Protein 1ODO (pdb70)

B-factor: mean 19.65, std 8.32, range [7.55, 51.29]

InterPro domains:
  IPR001128 Cytochrome P450 [PF00067] (85-266)
  IPR001128 Cytochrome P450 [PF00067] (278-375)
  IPR001128 Cytochrome P450 [PR00385] (242-259)
  IPR001128 Cytochrome P450 [PR00385] (277-288)
  IPR001128 Cytochrome P450 [PR00385] (345-354)
  IPR001128 Cytochrome P450 [PR00385] (354-365)
  IPR002397 Cytochrome P450, B-class [PR00359] (90-101)
  IPR002397 Cytochrome P450, B-class [PR00359] (139-155)
  IPR002397 Cytochrome P450, B-class [PR00359] (156-171)
  IPR002397 Cytochrome P450, B-class [PR00359] (193-215)
  IPR002397 Cytochrome P450, B-class [PR00359] (277-288)
  IPR002397 Cytochrome P450, B-class [PR00359] (296-323)
  IPR002397 Cytochrome P450, B-class [PR00359] (324-339)
  IPR002397 Cytochrome P450, B-class [PR00359] (345-354)
  IPR002397 Cytochrome P450, B-class [PR00359] (354-365)
  IPR017972 Cytochrome P450, conserved site [PS00086] (347-356)
  IPR036396 Cytochrome P450 superfamily [G3DSA:1.10.630.10] (1-408)
  IPR036396 Cytochrome P450 superfamily [SSF48264] (13-405)

Foldseek 3Di:
DAEFAFQPFDVVVVLVVQCVVPQWDFYAQQHATFIAGQAVVVQQCLQADLQKFLACVPFAPCLVVCCQFGLLNLQRVADALSRDHDPSNVVRCVLPLVCQDPVNLVVCLVVLLVLLLVLLVVVVVPDAPDKDFCLVSPLQPSLLVVLCVAAVQDPVLSVQCQVLLLLSQNSVDGNVRSVVSVVSNLVSLVVRLVVCVVPPDPHSLNSLNCCVVPVADPRHSSSVVSVSNSVSRPFLSFLLQQLVVCCQVPVVVVVCCVVVVFHLLLSSLLSCLQFFFFQKRDWMFGCAWDADPVRDIRHRNGIYIHGFNSNSQDCVQDPVSNDRDSNDPDRDGQSQHHHPSRNSCVVNSSSSNSSNVCSLCVQQVPKHAPDPVDDFTFRRGSTGGHGPTGIIRRD

Radius of gyration: 20.7 Å; Cα contacts (8 Å, |Δi|>4): 661; chains: 1; bounding box: 47×56×56 Å

Organism: Streptomyces coelicolor (strain ATCC BAA-471 / A3(2) / M145) (NCBI:txid100226)

Structure (mmCIF, N/CA/C/O backbone):
data_1ODO
#
_entry.id   1ODO
#
_cell.length_a   47.510
_cell.length_b   103.708
_cell.length_c   104.310
_cell.angle_alpha   90.00
_cell.angle_beta   90.00
_cell.angle_gamma   90.00
#
_symmetry.space_group_name_H-M   'P 21 21 21'
#
loop_
_entity.id
_entity.type
_entity.pdbx_description
1 polymer 'PUTATIVE CYTOCHROME P450 154A1'
2 non-polymer 'PROTOPORPHYRIN IX CONTAINING FE'
3 non-polymer 4-PHENYL-1H-IMIDAZOLE
4 water water
#
loop_
_atom_site.group_PDB
_atom_site.id
_atom_site.type_symbol
_atom_site.label_atom_id
_atom_site.label_alt_id
_atom_site.label_comp_id
_atom_site.label_asym_id
_atom_site.label_entity_id
_atom_site.label_seq_id
_atom_site.pdbx_PDB_ins_code
_atom_site.Cartn_x
_atom_site.Cartn_y
_atom_site.Cartn_z
_atom_site.occupancy
_atom_site.B_iso_or_equiv
_atom_site.auth_seq_id
_atom_site.auth_comp_id
_atom_site.auth_asym_id
_atom_site.auth_atom_id
_atom_site.pdbx_PDB_model_num
ATOM 1 N N . ALA A 1 7 ? -31.435 -18.883 -14.131 1.00 24.85 7 ALA A N 1
ATOM 2 C CA . ALA A 1 7 ? -30.334 -18.479 -13.208 1.00 25.32 7 ALA A CA 1
ATOM 3 C C . ALA A 1 7 ? -30.786 -17.394 -12.237 1.00 25.57 7 ALA A C 1
ATOM 4 O O . ALA A 1 7 ? -31.598 -16.538 -12.589 1.00 25.90 7 ALA A O 1
ATOM 6 N N . LEU A 1 8 ? -30.262 -17.435 -11.015 1.00 24.13 8 LEU A N 1
ATOM 7 C CA . LEU A 1 8 ? -30.612 -16.445 -10.002 1.00 23.30 8 LEU A CA 1
ATOM 8 C C . LEU A 1 8 ? -29.772 -15.212 -10.305 1.00 21.74 8 LEU A C 1
ATOM 9 O O . LEU A 1 8 ? -28.544 -15.279 -10.302 1.00 21.47 8 LEU A O 1
ATOM 14 N N . VAL A 1 9 ? -30.426 -14.084 -10.559 1.00 20.49 9 VAL A N 1
ATOM 15 C CA . VAL A 1 9 ? -29.700 -12.858 -10.867 1.00 19.11 9 VAL A CA 1
ATOM 16 C C . VAL A 1 9 ? -29.222 -12.111 -9.628 1.00 18.80 9 VAL A C 1
ATOM 17 O O . VAL A 1 9 ? -30.023 -11.638 -8.827 1.00 17.94 9 VAL A O 1
ATOM 21 N N . LEU A 1 10 ? -27.905 -12.011 -9.474 1.00 17.82 10 LEU A N 1
ATOM 22 C CA . LEU A 1 10 ? -27.330 -11.317 -8.328 1.00 18.02 10 LEU A CA 1
ATOM 23 C C . LEU A 1 10 ? -27.437 -9.807 -8.544 1.00 16.92 10 LEU A C 1
ATOM 24 O O . LEU A 1 10 ? -27.101 -9.298 -9.610 1.00 17.24 10 LEU A O 1
ATOM 29 N N . ASP A 1 11 ? -27.920 -9.109 -7.521 1.00 15.35 11 ASP A N 1
ATOM 30 C CA . ASP A 1 11 ? -28.101 -7.660 -7.544 1.00 15.10 11 ASP A CA 1
ATOM 31 C C . ASP A 1 11 ? -26.788 -6.886 -7.722 1.00 13.35 11 ASP A C 1
ATOM 32 O O . ASP A 1 11 ? -25.938 -6.877 -6.835 1.00 12.34 11 ASP A O 1
ATOM 37 N N . PRO A 1 12 ? -26.617 -6.214 -8.876 1.00 13.39 12 PRO A N 1
ATOM 38 C CA . PRO A 1 12 ? -25.399 -5.441 -9.157 1.00 13.24 12 PRO A CA 1
ATOM 39 C C . PRO A 1 12 ? -25.169 -4.276 -8.193 1.00 12.35 12 PRO A C 1
ATOM 40 O O . PRO A 1 12 ? -24.050 -3.781 -8.078 1.00 12.80 12 PRO A O 1
ATOM 44 N N . THR A 1 13 ? -26.222 -3.834 -7.513 1.00 12.10 13 THR A N 1
ATOM 45 C CA . THR A 1 13 ? -26.101 -2.720 -6.569 1.00 14.73 13 THR A CA 1
ATOM 46 C C . THR A 1 13 ? -25.764 -3.153 -5.144 1.00 15.62 13 THR A C 1
ATOM 47 O O . THR A 1 13 ? -25.520 -2.308 -4.281 1.00 15.02 13 THR A O 1
ATOM 51 N N . GLY A 1 14 ? -25.756 -4.463 -4.903 1.00 14.23 14 GLY A N 1
ATOM 52 C CA . GLY A 1 14 ? -25.449 -4.991 -3.581 1.00 16.96 14 GLY A CA 1
ATOM 53 C C . GLY A 1 14 ? -26.282 -4.376 -2.469 1.00 17.20 14 GLY A C 1
ATOM 54 O O . GLY A 1 14 ? -25.799 -4.183 -1.352 1.00 17.15 14 GLY A O 1
ATOM 55 N N . ALA A 1 15 ? -27.546 -4.096 -2.770 1.00 16.95 15 ALA A N 1
ATOM 56 C CA . ALA A 1 15 ? -28.470 -3.490 -1.817 1.00 16.81 15 ALA A CA 1
ATOM 57 C C . ALA A 1 15 ? -28.813 -4.257 -0.541 1.00 16.81 15 ALA A C 1
ATOM 58 O O . ALA A 1 15 ? -29.146 -3.641 0.474 1.00 18.07 15 ALA A O 1
ATOM 60 N N . ASP A 1 16 ? -28.743 -5.582 -0.573 1.00 16.29 16 ASP A N 1
ATOM 61 C CA . ASP A 1 16 ? -29.068 -6.364 0.616 1.00 16.57 16 ASP A CA 1
ATOM 62 C C . ASP A 1 16 ? -28.334 -7.700 0.587 1.00 15.80 16 ASP A C 1
ATOM 63 O O . ASP A 1 16 ? -28.934 -8.744 0.309 1.00 14.00 16 ASP A O 1
ATOM 68 N N . HIS A 1 17 ? -27.039 -7.664 0.890 1.00 13.48 17 HIS A N 1
ATOM 69 C CA . HIS A 1 17 ? -26.234 -8.875 0.882 1.00 13.24 17 HIS A CA 1
ATOM 70 C C . HIS A 1 17 ? -26.616 -9.922 1.923 1.00 13.39 17 HIS A C 1
ATOM 71 O O . HIS A 1 17 ? -26.389 -11.110 1.705 1.00 12.20 17 HIS A O 1
ATOM 78 N N . HIS A 1 18 ? -27.198 -9.500 3.045 1.00 12.90 18 HIS A N 1
ATOM 79 C CA . HIS A 1 18 ? -27.591 -10.464 4.075 1.00 13.70 18 HIS A CA 1
ATOM 80 C C . HIS A 1 18 ? -28.696 -11.366 3.540 1.00 13.22 18 HIS A C 1
ATOM 81 O O . HIS A 1 18 ? -28.681 -12.578 3.756 1.00 13.03 18 HIS A O 1
ATOM 88 N N .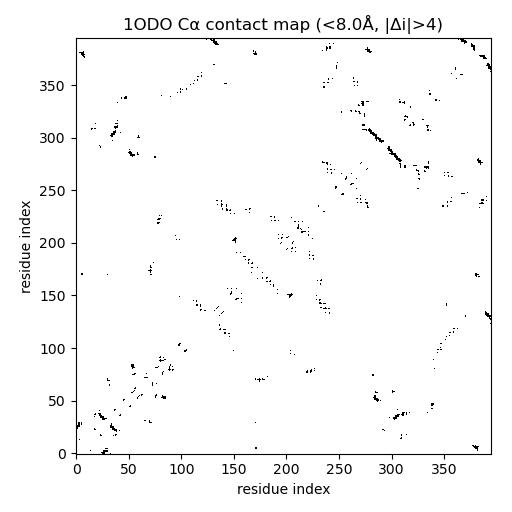 THR A 1 19 ? -29.671 -10.776 2.859 1.00 13.37 19 THR A N 1
ATOM 89 C CA . THR A 1 19 ? -30.756 -11.575 2.309 1.00 12.78 19 THR A CA 1
ATOM 90 C C . THR A 1 19 ? -30.168 -12.423 1.191 1.00 12.93 19 THR A C 1
ATOM 91 O O . THR A 1 19 ? -30.536 -13.583 1.014 1.00 12.22 19 THR A O 1
ATOM 95 N N . GLU A 1 20 ? -29.237 -11.839 0.442 1.00 13.02 20 GLU A N 1
ATOM 96 C CA . GLU A 1 20 ? -28.603 -12.559 -0.655 1.00 12.79 20 GLU A CA 1
ATOM 97 C C . GLU A 1 20 ? -27.925 -13.832 -0.137 1.00 13.07 20 GLU A C 1
ATOM 98 O O . GLU A 1 20 ? -27.987 -14.877 -0.785 1.00 11.79 20 GLU A O 1
ATOM 104 N N . HIS A 1 21 ? -27.276 -13.747 1.024 1.00 13.01 21 HIS A N 1
ATOM 105 C CA . HIS A 1 21 ? -26.603 -14.920 1.588 1.00 12.58 21 HIS A CA 1
ATOM 106 C C . HIS A 1 21 ? -27.604 -16.060 1.744 1.00 13.80 21 HIS A C 1
ATOM 107 O O . HIS A 1 21 ? -27.345 -17.196 1.352 1.00 11.71 21 HIS A O 1
ATOM 114 N N . ARG A 1 22 ? -28.747 -15.743 2.339 1.00 14.63 22 ARG A N 1
ATOM 115 C CA . ARG A 1 22 ? -29.786 -16.741 2.558 1.00 16.15 22 ARG A CA 1
ATOM 116 C C . ARG A 1 22 ? -30.348 -17.303 1.263 1.00 14.49 22 ARG A C 1
ATOM 117 O O . ARG A 1 22 ? -30.522 -18.510 1.130 1.00 14.63 22 ARG A O 1
ATOM 125 N N . THR A 1 23 ? -30.627 -16.423 0.308 1.00 14.52 23 THR A N 1
ATOM 126 C CA . THR A 1 23 ? -31.172 -16.848 -0.971 1.00 13.90 23 THR A CA 1
ATOM 127 C C . THR A 1 23 ? -30.219 -17.804 -1.685 1.00 14.69 23 THR A C 1
ATOM 128 O O . THR A 1 23 ? -30.644 -18.819 -2.242 1.00 14.16 23 THR A O 1
ATOM 132 N N . LEU A 1 24 ? -28.929 -17.489 -1.665 1.00 12.03 24 LEU A N 1
ATOM 133 C CA . LEU A 1 24 ? -27.957 -18.349 -2.319 1.00 12.70 24 LEU A CA 1
ATOM 134 C C . LEU A 1 24 ? -27.839 -19.694 -1.611 1.00 12.96 24 LEU A C 1
ATOM 135 O O . LEU A 1 24 ? -27.864 -20.742 -2.252 1.00 12.64 24 LEU A O 1
ATOM 140 N N . ARG A 1 25 ? -27.713 -19.672 -0.287 1.00 12.04 25 ARG A N 1
ATOM 141 C CA . ARG A 1 25 ? -27.590 -20.921 0.451 1.00 12.38 25 ARG A CA 1
ATOM 142 C C . ARG A 1 25 ? -28.857 -21.781 0.373 1.00 13.11 25 ARG A C 1
ATOM 143 O O . ARG A 1 25 ? -28.828 -22.978 0.661 1.00 11.23 25 ARG A O 1
ATOM 151 N N . GLU A 1 26 ? -29.962 -21.166 -0.032 1.00 13.71 26 GLU A N 1
ATOM 152 C CA . GLU A 1 26 ? -31.238 -21.865 -0.162 1.00 14.21 26 GLU A CA 1
ATOM 153 C C . GLU A 1 26 ? -31.130 -22.902 -1.291 1.00 14.05 26 GLU A C 1
ATOM 154 O O . GLU A 1 26 ? -31.875 -23.883 -1.328 1.00 12.48 26 GLU A O 1
ATOM 160 N N . GLY A 1 27 ? -30.189 -22.681 -2.207 1.00 12.22 27 GLY A N 1
ATOM 161 C CA . GLY A 1 27 ? -30.011 -23.603 -3.318 1.00 12.15 27 GLY A CA 1
ATOM 162 C C . GLY A 1 27 ? -29.087 -24.778 -3.047 1.00 12.14 27 GLY A C 1
ATOM 163 O O . GLY A 1 27 ? -28.775 -25.552 -3.950 1.00 13.43 27 GLY A O 1
ATOM 164 N N . GLY A 1 28 ? -28.656 -24.924 -1.801 1.00 11.52 28 GLY A N 1
ATOM 165 C CA . GLY A 1 28 ? -27.767 -26.020 -1.468 1.00 10.90 28 GLY A CA 1
ATOM 166 C C . GLY A 1 28 ? -26.323 -25.569 -1.600 1.00 11.94 28 GLY A C 1
ATOM 167 O O . GLY A 1 28 ? -26.042 -24.365 -1.591 1.00 11.23 28 GLY A O 1
ATOM 168 N N . PRO A 1 29 ? -25.384 -26.509 -1.750 1.00 12.86 29 PRO A N 1
ATOM 169 C CA . PRO A 1 29 ? -23.963 -26.170 -1.878 1.00 13.17 29 PRO A CA 1
ATOM 170 C C . PRO A 1 29 ? -23.611 -25.247 -3.041 1.00 13.42 29 PRO A C 1
ATOM 171 O O . PRO A 1 29 ? -22.689 -24.439 -2.933 1.00 12.97 29 PRO A O 1
ATOM 175 N N . ALA A 1 30 ? -24.349 -25.353 -4.143 1.00 13.61 30 ALA A N 1
ATOM 176 C CA . ALA A 1 30 ? -24.086 -24.513 -5.308 1.00 13.88 30 ALA A CA 1
ATOM 177 C C . ALA A 1 30 ? -25.369 -24.132 -6.036 1.00 15.54 30 ALA A C 1
ATOM 178 O O . ALA A 1 30 ? -26.352 -24.875 -6.015 1.00 15.34 30 ALA A O 1
ATOM 180 N N . THR A 1 31 ? -25.351 -22.966 -6.680 1.00 14.81 31 THR A N 1
ATOM 181 C CA . THR A 1 31 ? -26.501 -22.470 -7.422 1.00 14.89 31 THR A CA 1
ATOM 182 C C . THR A 1 31 ? -26.046 -21.763 -8.694 1.00 14.47 31 THR A C 1
ATOM 183 O O . THR A 1 31 ? -25.056 -21.029 -8.686 1.00 13.00 31 THR A O 1
ATOM 187 N N . TRP A 1 32 ? -26.774 -21.994 -9.781 1.00 13.56 32 TRP A N 1
ATOM 188 C CA . TRP A 1 32 ? -26.468 -21.382 -11.071 1.00 14.66 32 TRP A CA 1
ATOM 189 C C . TRP A 1 32 ? -26.994 -19.948 -10.953 1.00 14.15 32 TRP A C 1
ATOM 190 O O . TRP A 1 32 ? -28.187 -19.736 -10.729 1.00 14.48 32 TRP A O 1
ATOM 201 N N . VAL A 1 33 ? -26.105 -18.967 -11.078 1.00 12.81 33 VAL A N 1
ATOM 202 C CA . VAL A 1 33 ? -26.508 -17.569 -10.972 1.00 11.32 33 VAL A CA 1
ATOM 203 C C . VAL A 1 33 ? -26.075 -16.734 -12.171 1.00 12.72 33 VAL A C 1
ATOM 204 O O . VAL A 1 33 ? -25.330 -17.195 -13.038 1.00 11.79 33 VAL A O 1
ATOM 208 N N . ASP A 1 34 ? -26.555 -15.497 -12.208 1.00 12.68 34 ASP A N 1
ATOM 209 C CA . ASP A 1 34 ? -26.221 -14.581 -13.283 1.00 13.47 34 ASP A CA 1
ATOM 210 C C . ASP A 1 34 ? -25.455 -13.418 -12.664 1.00 13.61 34 ASP A C 1
ATOM 211 O O . ASP A 1 34 ? -25.936 -12.773 -11.731 1.00 15.03 34 ASP A O 1
ATOM 216 N N . VAL A 1 35 ? -24.254 -13.170 -13.172 1.00 13.85 35 VAL A N 1
ATOM 217 C CA . VAL A 1 35 ? -23.415 -12.083 -12.674 1.00 14.16 35 VAL A CA 1
ATOM 218 C C . VAL A 1 35 ? -23.237 -11.103 -13.828 1.00 13.67 35 VAL A C 1
ATOM 219 O O . VAL A 1 35 ? -22.369 -11.282 -14.681 1.00 13.92 35 VAL A O 1
ATOM 223 N N . LEU A 1 36 ? -24.087 -10.082 -13.858 1.00 14.19 36 LEU A N 1
ATOM 224 C CA . LEU A 1 36 ? -24.044 -9.066 -14.902 1.00 14.96 36 LEU A CA 1
ATOM 225 C C . LEU A 1 36 ? -24.064 -9.652 -16.317 1.00 15.93 36 LEU A C 1
ATOM 226 O O . LEU A 1 36 ? -23.324 -9.209 -17.198 1.00 15.65 36 LEU A O 1
ATOM 231 N N . GLY A 1 37 ? -24.913 -10.654 -16.534 1.00 15.02 37 GLY A N 1
ATOM 232 C CA . GLY A 1 37 ? -25.000 -11.260 -17.853 1.00 14.98 37 GLY A CA 1
ATOM 233 C C . GLY A 1 37 ? -24.241 -12.556 -18.068 1.00 15.65 37 GLY A C 1
ATOM 234 O O . GLY A 1 37 ? -24.447 -13.230 -19.077 1.00 16.07 37 GLY A O 1
ATOM 235 N N . VAL A 1 38 ? -23.349 -12.901 -17.146 1.00 14.90 38 VAL A N 1
ATOM 236 C CA . VAL A 1 38 ? -22.577 -14.137 -17.269 1.00 14.15 38 VAL A CA 1
ATOM 237 C C . VAL A 1 38 ? -23.110 -15.132 -16.245 1.00 13.33 38 VAL A C 1
ATOM 238 O O . VAL A 1 38 ? -23.198 -14.814 -15.059 1.00 14.14 38 VAL A O 1
ATOM 242 N N . GLN A 1 39 ? -23.481 -16.325 -16.703 1.00 12.14 39 GLN A N 1
ATOM 243 C CA . GLN A 1 39 ? -24.004 -17.343 -15.799 1.00 12.57 39 GLN A CA 1
ATOM 244 C C . GLN A 1 39 ? -22.872 -18.205 -15.259 1.00 13.13 39 GLN A C 1
ATOM 245 O O . GLN A 1 39 ? -21.977 -18.618 -15.998 1.00 14.26 39 GLN A O 1
ATOM 251 N N . ALA A 1 40 ? -22.915 -18.475 -13.961 1.00 12.34 40 ALA A N 1
ATOM 252 C CA . ALA A 1 40 ? -21.881 -19.284 -13.339 1.00 13.17 40 ALA A CA 1
ATOM 253 C C . ALA A 1 40 ? -22.397 -19.987 -12.102 1.00 12.07 40 ALA A C 1
ATOM 254 O O . ALA A 1 40 ? -23.471 -19.672 -11.585 1.00 12.32 40 ALA A O 1
ATOM 256 N N . TRP A 1 41 ? -21.611 -20.941 -11.625 1.00 12.46 41 TRP A N 1
ATOM 257 C CA . TRP A 1 41 ? -21.981 -21.687 -10.439 1.00 11.72 41 TRP A CA 1
ATOM 258 C C . TRP A 1 41 ? -21.495 -20.960 -9.196 1.00 12.63 41 TRP A C 1
ATOM 259 O O . TRP A 1 41 ? -20.290 -20.863 -8.966 1.00 12.73 41 TRP A O 1
ATOM 270 N N . SER A 1 42 ? -22.422 -20.417 -8.413 1.00 11.87 42 SER A N 1
ATOM 271 C CA . SER A 1 42 ? -22.040 -19.724 -7.191 1.00 10.80 42 SER A CA 1
ATOM 272 C C . SER A 1 42 ? -21.906 -20.865 -6.195 1.00 10.71 42 SER A C 1
ATOM 273 O O . SER A 1 42 ? -22.816 -21.679 -6.066 1.00 11.72 42 SER A O 1
ATOM 276 N N . VAL A 1 43 ? -20.772 -20.946 -5.511 1.00 9.36 43 VAL A N 1
ATOM 277 C CA . VAL A 1 43 ? -20.566 -22.008 -4.536 1.00 8.94 43 VAL A CA 1
ATOM 278 C C . VAL A 1 43 ? -20.411 -21.377 -3.157 1.00 10.97 43 VAL A C 1
ATOM 279 O O . VAL A 1 43 ? -19.557 -20.511 -2.965 1.00 9.83 43 VAL A O 1
ATOM 283 N N . SER A 1 44 ? -21.239 -21.793 -2.201 1.00 11.24 44 SER A N 1
ATOM 284 C CA . SER A 1 44 ? -21.151 -21.235 -0.855 1.00 10.64 44 SER A CA 1
ATOM 285 C C . SER A 1 44 ? -20.959 -22.275 0.251 1.00 12.34 44 SER A C 1
ATOM 286 O O . SER A 1 44 ? -21.009 -21.943 1.433 1.00 13.91 44 SER A O 1
ATOM 289 N N . ASP A 1 45 ? -20.755 -23.533 -0.138 1.00 11.18 45 ASP A N 1
ATOM 290 C CA . ASP A 1 45 ? -20.536 -24.620 0.820 1.00 11.88 45 ASP A CA 1
ATOM 291 C C . ASP A 1 45 ? -19.009 -24.561 0.966 1.00 11.59 45 ASP A C 1
ATOM 292 O O . ASP A 1 45 ? -18.284 -24.869 0.019 1.00 10.25 45 ASP A O 1
ATOM 297 N N . PRO A 1 46 ? -18.504 -24.141 2.139 1.00 11.73 46 PRO A N 1
ATOM 298 C CA . PRO A 1 46 ? -17.055 -24.044 2.350 1.00 12.63 46 PRO A CA 1
ATOM 299 C C . PRO A 1 46 ? -16.253 -25.323 2.124 1.00 13.14 46 PRO A C 1
ATOM 300 O O . PRO A 1 46 ? -15.104 -25.264 1.691 1.00 13.18 46 PRO A O 1
ATOM 304 N N . VAL A 1 47 ? -16.844 -26.476 2.421 1.00 13.86 47 VAL A N 1
ATOM 305 C CA . VAL A 1 47 ? -16.132 -27.737 2.226 1.00 14.20 47 VAL A CA 1
ATOM 306 C C . VAL A 1 47 ? -15.894 -27.909 0.727 1.00 13.90 47 VAL A C 1
ATOM 307 O O . VAL A 1 47 ? -14.770 -28.149 0.280 1.00 12.57 47 VAL A O 1
ATOM 311 N N . LEU A 1 48 ? -16.964 -27.767 -0.047 1.00 12.67 48 LEU A N 1
ATOM 312 C CA . LEU A 1 48 ? -16.881 -27.901 -1.494 1.00 12.20 48 LEU A CA 1
ATOM 313 C C . LEU A 1 48 ? -15.984 -26.809 -2.073 1.00 12.12 48 LEU A C 1
ATOM 314 O O . LEU A 1 48 ? -15.151 -27.063 -2.945 1.00 11.88 48 LEU A O 1
ATOM 319 N N . LEU A 1 49 ? -16.144 -25.589 -1.580 1.00 11.71 49 LEU A N 1
ATOM 320 C CA . LEU A 1 49 ? -15.333 -24.488 -2.080 1.00 12.76 49 LEU A CA 1
ATOM 321 C C . LEU A 1 49 ? -13.836 -24.771 -1.879 1.00 13.41 49 LEU A C 1
ATOM 322 O O . LEU A 1 49 ? -13.042 -24.596 -2.801 1.00 14.14 49 LEU A O 1
ATOM 327 N N . LYS A 1 50 ? -13.449 -25.224 -0.691 1.00 12.30 50 LYS A N 1
ATOM 328 C CA . LYS A 1 50 ? -12.040 -25.519 -0.430 1.00 13.36 50 LYS A CA 1
ATOM 329 C C . LYS A 1 50 ? -11.513 -26.614 -1.353 1.00 12.77 50 LYS A C 1
ATOM 330 O O . LYS A 1 50 ? -10.342 -26.597 -1.743 1.00 12.82 50 LYS A O 1
ATOM 336 N N . GLN A 1 51 ? -12.367 -27.573 -1.696 1.00 11.30 51 GLN A N 1
ATOM 337 C CA . GLN A 1 51 ? -11.946 -28.653 -2.582 1.00 12.80 51 GLN A CA 1
ATOM 338 C C . GLN A 1 51 ? -11.729 -28.081 -3.982 1.00 12.79 51 GLN A C 1
ATOM 339 O O . GLN A 1 51 ? -10.735 -28.386 -4.640 1.00 11.97 51 GLN A O 1
ATOM 345 N N . LEU A 1 52 ? -12.656 -27.242 -4.435 1.00 10.36 52 LEU A N 1
ATOM 346 C CA . LEU A 1 52 ? -12.532 -26.644 -5.761 1.00 9.98 52 LEU A CA 1
ATOM 347 C C . LEU A 1 52 ? -11.310 -25.731 -5.840 1.00 11.46 52 LEU A C 1
ATOM 348 O O . LEU A 1 52 ? -10.607 -25.710 -6.851 1.00 10.87 52 LEU A O 1
ATOM 353 N N . LEU A 1 53 ? -11.060 -24.988 -4.764 1.00 10.42 53 LEU A N 1
ATOM 354 C CA . LEU A 1 53 ? -9.927 -24.066 -4.697 1.00 11.27 53 LEU A CA 1
ATOM 355 C C . LEU A 1 53 ? -8.546 -24.726 -4.584 1.00 11.41 53 LEU A C 1
ATOM 356 O O . LEU A 1 53 ? -7.524 -24.037 -4.600 1.00 11.61 53 LEU A O 1
ATOM 361 N N . THR A 1 54 ? -8.510 -26.050 -4.460 1.00 11.13 54 THR A N 1
ATOM 362 C CA . THR A 1 54 ? -7.238 -26.767 -4.351 1.00 12.11 54 THR A CA 1
ATOM 363 C C . THR A 1 54 ? -7.136 -27.877 -5.393 1.00 14.12 54 THR A C 1
ATOM 364 O O . THR A 1 54 ? -6.188 -28.663 -5.389 1.00 15.00 54 THR A O 1
ATOM 368 N N . SER A 1 55 ? -8.113 -27.931 -6.290 1.00 15.05 55 SER A N 1
ATOM 369 C CA . SER A 1 55 ? -8.130 -28.948 -7.332 1.00 14.49 55 SER A CA 1
ATOM 370 C C . SER A 1 55 ? -7.445 -28.526 -8.615 1.00 15.22 55 SER A C 1
ATOM 371 O O . SER A 1 55 ? -7.528 -27.373 -9.034 1.00 13.55 55 SER A O 1
ATOM 374 N N . SER A 1 56 ? -6.780 -29.484 -9.247 1.00 14.86 56 SER A N 1
ATOM 375 C CA . SER A 1 56 ? -6.083 -29.223 -10.492 1.00 17.86 56 SER A CA 1
ATOM 376 C C . SER A 1 56 ? -7.113 -29.038 -11.605 1.00 16.77 56 SER A C 1
ATOM 377 O O . SER A 1 56 ? -6.799 -28.513 -12.673 1.00 18.89 56 SER A O 1
ATOM 380 N N . ASP A 1 57 ? -8.346 -29.466 -11.346 1.00 15.25 57 ASP A N 1
ATOM 381 C CA . ASP A 1 57 ? -9.419 -29.352 -12.332 1.00 15.56 57 ASP A CA 1
ATOM 382 C C . ASP A 1 57 ? -10.177 -28.028 -12.353 1.00 14.33 57 ASP A C 1
ATOM 383 O O . ASP A 1 57 ? -11.166 -27.890 -13.066 1.00 13.22 57 ASP A O 1
ATOM 388 N N . VAL A 1 58 ? -9.713 -27.061 -11.570 1.00 14.27 58 VAL A N 1
ATOM 389 C CA . VAL A 1 58 ? -10.348 -25.749 -11.508 1.00 12.72 58 VAL A CA 1
ATOM 390 C C . VAL A 1 58 ? -9.265 -24.729 -11.836 1.00 13.23 58 VAL A C 1
ATOM 391 O O . VAL A 1 58 ? -8.131 -24.845 -11.363 1.00 12.85 58 VAL A O 1
ATOM 395 N N . SER A 1 59 ? -9.615 -23.729 -12.640 1.00 13.58 59 SER A N 1
ATOM 396 C CA . SER A 1 59 ? -8.655 -22.701 -13.038 1.00 12.52 59 SER A CA 1
ATOM 397 C C . SER A 1 59 ? -9.178 -21.269 -13.085 1.00 13.39 59 SER A C 1
ATOM 398 O O . SER A 1 59 ? -10.381 -21.036 -13.211 1.00 12.92 59 SER A O 1
ATOM 401 N N . LYS A 1 60 ? -8.249 -20.317 -12.994 1.00 13.67 60 LYS A N 1
ATOM 402 C CA . LYS A 1 60 ? -8.575 -18.896 -13.039 1.00 13.36 60 LYS A CA 1
ATOM 403 C C . LYS A 1 60 ? -8.107 -18.344 -14.387 1.00 14.48 60 LYS A C 1
ATOM 404 O O . LYS A 1 60 ? -8.250 -17.152 -14.660 1.00 13.28 60 LYS A O 1
ATOM 410 N N . ASP A 1 61 ? -7.532 -19.214 -15.220 1.00 13.53 61 ASP A N 1
ATOM 411 C CA . ASP A 1 61 ? -7.035 -18.810 -16.538 1.00 13.97 61 ASP A CA 1
ATOM 412 C C . ASP A 1 61 ? -8.136 -18.934 -17.589 1.00 13.77 61 ASP A C 1
ATOM 413 O O . ASP A 1 61 ? -8.314 -19.996 -18.191 1.00 12.13 61 ASP A O 1
ATOM 418 N N . ALA A 1 62 ? -8.865 -17.840 -17.803 1.00 13.37 62 ALA A N 1
ATOM 419 C CA . ALA A 1 62 ? -9.959 -17.802 -18.772 1.00 15.07 62 ALA A CA 1
ATOM 420 C C . ALA A 1 62 ? -9.487 -18.052 -20.199 1.00 16.12 62 ALA A C 1
ATOM 421 O O . ALA A 1 62 ? -10.121 -18.777 -20.961 1.00 14.39 62 ALA A O 1
ATOM 423 N N . ARG A 1 63 ? -8.370 -17.434 -20.556 1.00 17.91 63 ARG A N 1
ATOM 424 C CA . ARG A 1 63 ? -7.806 -17.582 -21.887 1.00 21.37 63 ARG A CA 1
ATOM 425 C C . ARG A 1 63 ? -7.610 -19.055 -22.239 1.00 20.52 63 ARG A C 1
ATOM 426 O O . ARG A 1 63 ? -7.928 -19.488 -23.345 1.00 21.46 63 ARG A O 1
ATOM 434 N N . ALA A 1 64 ? -7.112 -19.831 -21.286 1.00 18.91 64 ALA A N 1
ATOM 435 C CA . ALA A 1 64 ? -6.882 -21.245 -21.527 1.00 18.26 64 ALA A CA 1
ATOM 436 C C . ALA A 1 64 ? -8.038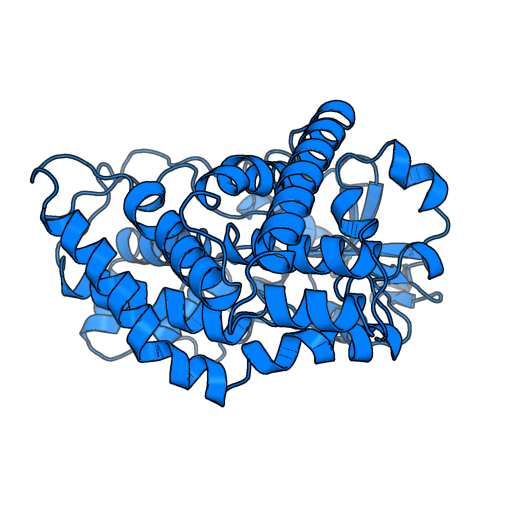 -22.186 -21.205 1.00 18.79 64 ALA A C 1
ATOM 437 O O . ALA A 1 64 ? -8.229 -23.191 -21.897 1.00 17.00 64 ALA A O 1
ATOM 439 N N . HIS A 1 65 ? -8.827 -21.860 -20.184 1.00 16.36 65 HIS A N 1
ATOM 440 C CA . HIS A 1 65 ? -9.931 -22.734 -19.810 1.00 15.69 65 HIS A CA 1
ATOM 441 C C . HIS A 1 65 ? -11.389 -22.282 -19.913 1.00 15.09 65 HIS A C 1
ATOM 442 O O . HIS A 1 65 ? -12.285 -23.013 -19.485 1.00 15.46 65 HIS A O 1
ATOM 449 N N . TRP A 1 66 ? -11.645 -21.100 -20.466 1.00 14.96 66 TRP A N 1
ATOM 450 C CA . TRP A 1 66 ? -13.025 -20.626 -20.595 1.00 14.54 66 TRP A CA 1
ATOM 451 C C . TRP A 1 66 ? -13.318 -20.381 -22.078 1.00 15.04 66 TRP A C 1
ATOM 452 O O . TRP A 1 66 ? -12.952 -19.347 -22.631 1.00 13.99 66 TRP A O 1
ATOM 463 N N . PRO A 1 67 ? -13.979 -21.344 -22.738 1.00 16.00 67 PRO A N 1
ATOM 464 C CA . PRO A 1 67 ? -14.321 -21.248 -24.162 1.00 16.54 67 PRO A CA 1
ATOM 465 C C . PRO A 1 67 ? -15.069 -19.979 -24.560 1.00 16.24 67 PRO A C 1
ATOM 466 O O . PRO A 1 67 ? -14.891 -19.468 -25.669 1.00 16.77 67 PRO A O 1
ATOM 470 N N . ALA A 1 68 ? -15.894 -19.464 -23.654 1.00 14.69 68 ALA A N 1
ATOM 471 C CA . ALA A 1 68 ? -16.667 -18.256 -23.929 1.00 15.85 68 ALA A CA 1
ATOM 472 C C . ALA A 1 68 ? -15.897 -16.951 -23.743 1.00 15.94 68 ALA A C 1
ATOM 473 O O . ALA A 1 68 ? -16.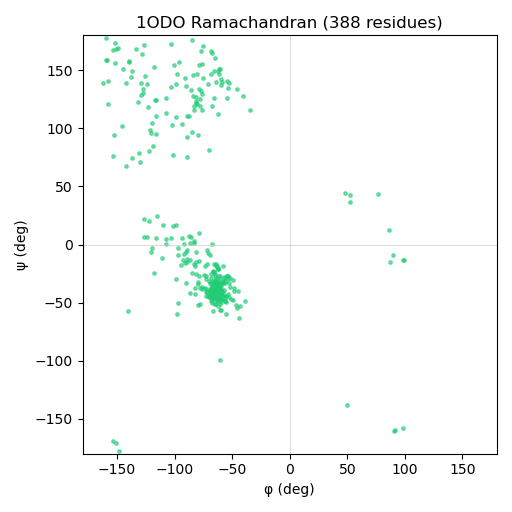411 -15.881 -24.069 1.00 16.85 68 ALA A O 1
ATOM 475 N N . PHE A 1 69 ? -14.670 -17.033 -23.238 1.00 15.08 69 PHE A N 1
ATOM 476 C CA . PHE A 1 69 ? -13.863 -15.834 -23.016 1.00 16.75 69 PHE A CA 1
ATOM 477 C C . PHE A 1 69 ? -13.859 -14.854 -24.185 1.00 17.67 69 PHE A C 1
ATOM 478 O O . PHE A 1 69 ? -14.172 -13.672 -24.016 1.00 17.04 69 PHE A O 1
ATOM 486 N N . GLY A 1 70 ? -13.494 -15.354 -25.363 1.00 17.65 70 GLY A N 1
ATOM 487 C CA . GLY A 1 70 ? -13.448 -14.519 -26.552 1.00 20.18 70 GLY A CA 1
ATOM 488 C C . GLY A 1 70 ? -14.710 -13.723 -26.830 1.00 20.86 70 GLY A C 1
ATOM 489 O O . GLY A 1 70 ? -14.634 -12.589 -27.301 1.00 22.20 70 GLY A O 1
ATOM 490 N N . GLU A 1 71 ? -15.869 -14.306 -26.540 1.00 21.79 71 GLU A N 1
ATOM 491 C CA . GLU A 1 71 ? -17.146 -13.632 -26.769 1.00 24.23 71 GLU A CA 1
ATOM 492 C C . GLU A 1 71 ? -17.491 -12.673 -25.632 1.00 24.26 71 GLU A C 1
ATOM 493 O O . GLU A 1 71 ? -17.954 -11.557 -25.862 1.00 25.55 71 GLU A O 1
ATOM 499 N N . VAL A 1 72 ? -17.256 -13.121 -24.405 1.00 22.30 72 VAL A N 1
ATOM 500 C CA . VAL A 1 72 ? -17.538 -12.337 -23.208 1.00 22.69 72 VAL A CA 1
ATOM 501 C C . VAL A 1 72 ? -16.693 -11.083 -22.981 1.00 21.19 72 VAL A C 1
ATOM 502 O O . VAL A 1 72 ? -17.205 -10.060 -22.529 1.00 20.20 72 VAL A O 1
ATOM 506 N N . VAL A 1 73 ? -15.406 -11.158 -23.300 1.00 21.15 73 VAL A N 1
ATOM 507 C CA . VAL A 1 73 ? -14.506 -10.027 -23.110 1.00 20.58 73 VAL A CA 1
ATOM 508 C C . VAL A 1 73 ? -14.936 -8.682 -23.703 1.00 22.39 73 VAL A C 1
ATOM 509 O O . VAL A 1 73 ? -14.568 -7.627 -23.179 1.00 22.74 73 VAL A O 1
ATOM 513 N N . GLY A 1 74 ? -15.713 -8.709 -24.778 1.00 20.84 74 GLY A N 1
ATOM 514 C CA . GLY A 1 74 ? -16.150 -7.462 -25.384 1.00 22.41 74 GLY A CA 1
ATOM 515 C C . GLY A 1 74 ? -17.493 -6.926 -24.913 1.00 22.52 74 GLY A C 1
ATOM 516 O O . GLY A 1 74 ? -17.816 -5.764 -25.163 1.00 23.91 74 GLY A O 1
ATOM 517 N N . THR A 1 75 ? -18.270 -7.747 -24.213 1.00 20.39 75 THR A N 1
ATOM 518 C CA . THR A 1 75 ? -19.577 -7.304 -23.735 1.00 18.68 75 THR A CA 1
ATOM 519 C C . THR A 1 75 ? -19.783 -7.282 -22.222 1.00 17.69 75 THR A C 1
ATOM 520 O O . THR A 1 75 ? -20.624 -6.539 -21.726 1.00 16.24 75 THR A O 1
ATOM 524 N N . TRP A 1 76 ? -19.021 -8.085 -21.490 1.00 14.54 76 TRP A N 1
ATOM 525 C CA . TRP A 1 76 ? -19.159 -8.133 -20.037 1.00 14.30 76 TRP A CA 1
ATOM 526 C C . TRP A 1 76 ? -18.505 -6.956 -19.317 1.00 13.99 76 TRP A C 1
ATOM 527 O O . TRP A 1 76 ? -17.318 -6.684 -19.498 1.00 13.37 76 TRP A O 1
ATOM 538 N N . PRO A 1 77 ? -19.281 -6.242 -18.487 1.00 13.80 77 PRO A N 1
ATOM 539 C CA . PRO A 1 77 ? -18.758 -5.094 -17.741 1.00 14.72 77 PRO A CA 1
ATOM 540 C C . PRO A 1 77 ? -17.645 -5.473 -16.764 1.00 15.27 77 PRO A C 1
ATOM 541 O O . PRO A 1 77 ? -16.856 -4.622 -16.366 1.00 15.36 77 PRO A O 1
ATOM 545 N N . LEU A 1 78 ? -17.585 -6.747 -16.377 1.00 14.24 78 LEU A N 1
ATOM 546 C CA . LEU A 1 78 ? -16.557 -7.206 -15.441 1.00 13.99 78 LEU A CA 1
ATOM 547 C C . LEU A 1 78 ? -15.372 -7.876 -16.130 1.00 13.91 78 LEU A C 1
ATOM 548 O O . LEU A 1 78 ? -14.580 -8.561 -15.484 1.00 13.10 78 LEU A O 1
ATOM 553 N N . ALA A 1 79 ? -15.243 -7.659 -17.437 1.00 12.94 79 ALA A N 1
ATOM 554 C CA . ALA A 1 79 ? -14.158 -8.247 -18.217 1.00 13.14 79 ALA A CA 1
ATOM 555 C C . ALA A 1 79 ? -12.757 -8.093 -17.628 1.00 12.22 79 ALA A C 1
ATOM 556 O O . ALA A 1 79 ? -11.953 -9.023 -17.688 1.00 11.72 79 ALA A O 1
ATOM 558 N N . LEU A 1 80 ? -12.460 -6.928 -17.061 1.00 13.88 80 LEU A N 1
ATOM 559 C CA . LEU A 1 80 ? -11.139 -6.693 -16.481 1.00 13.62 80 LEU A CA 1
ATOM 560 C C . LEU A 1 80 ? -10.742 -7.719 -15.418 1.00 14.60 80 LEU A C 1
ATOM 561 O O . LEU A 1 80 ? -9.563 -8.039 -15.263 1.00 13.96 80 LEU A O 1
ATOM 566 N N . TRP A 1 81 ? -11.724 -8.237 -14.691 1.00 12.78 81 TRP A N 1
ATOM 567 C CA . TRP A 1 81 ? -11.442 -9.221 -13.652 1.00 13.57 81 TRP A CA 1
ATOM 568 C C . TRP A 1 81 ? -10.894 -10.537 -14.190 1.00 13.28 81 TRP A C 1
ATOM 569 O O . TRP A 1 81 ? -10.218 -11.272 -13.466 1.00 12.76 81 TRP A O 1
ATOM 580 N N . VAL A 1 82 ? -11.177 -10.831 -15.456 1.00 12.34 82 VAL A N 1
ATOM 581 C CA . VAL A 1 82 ? -10.705 -12.074 -16.058 1.00 14.40 82 VAL A CA 1
ATOM 582 C C . VAL A 1 82 ? -9.816 -11.876 -17.282 1.00 14.66 82 VAL A C 1
ATOM 583 O O . VAL A 1 82 ? -9.249 -12.840 -17.793 1.00 15.86 82 VAL A O 1
ATOM 587 N N . ALA A 1 83 ? -9.682 -10.635 -17.740 1.00 13.20 83 ALA A N 1
ATOM 588 C CA . ALA A 1 83 ? -8.863 -10.350 -18.912 1.00 15.05 83 ALA A CA 1
ATOM 589 C C . ALA A 1 83 ? -7.418 -9.944 -18.633 1.00 15.15 83 ALA A C 1
ATOM 590 O O . ALA A 1 83 ? -6.578 -9.996 -19.535 1.00 14.83 83 ALA A O 1
ATOM 592 N N . VAL A 1 84 ? -7.123 -9.537 -17.401 1.00 14.42 84 VAL A N 1
ATOM 593 C CA . VAL A 1 84 ? -5.760 -9.137 -17.063 1.00 14.52 84 VAL A CA 1
ATOM 594 C C . VAL A 1 84 ? -4.833 -10.338 -17.180 1.00 14.49 84 VAL A C 1
ATOM 595 O O . VAL A 1 84 ? -5.280 -11.482 -17.175 1.00 15.42 84 VAL A O 1
ATOM 599 N N . GLU A 1 85 ? -3.540 -10.062 -17.295 1.00 14.50 85 GLU A N 1
ATOM 600 C CA . GLU A 1 85 ? -2.538 -11.107 -17.409 1.00 15.22 85 GLU A CA 1
ATOM 601 C C . GLU A 1 85 ? -1.599 -10.973 -16.219 1.00 14.97 85 GLU A C 1
ATOM 602 O O . GLU A 1 85 ? -0.563 -10.317 -16.306 1.00 15.73 85 GLU A O 1
ATOM 608 N N . ASN A 1 86 ? -1.988 -11.566 -15.097 1.00 13.95 86 ASN A N 1
ATOM 609 C CA . ASN A 1 86 ? -1.179 -11.517 -13.887 1.00 12.38 86 ASN A CA 1
ATOM 610 C C . ASN A 1 86 ? -1.453 -12.784 -13.081 1.00 12.67 86 ASN A C 1
ATOM 611 O O . ASN A 1 86 ? -2.114 -13.698 -13.569 1.00 12.08 86 ASN A O 1
ATOM 616 N N . MET A 1 87 ? -0.951 -12.851 -11.856 1.00 12.68 87 MET A N 1
ATOM 617 C CA . MET A 1 87 ? -1.170 -14.041 -11.038 1.00 13.18 87 MET A CA 1
ATOM 618 C C . MET A 1 87 ? -2.647 -14.322 -10.772 1.00 12.30 87 MET A C 1
ATOM 619 O O . MET A 1 87 ? -3.038 -15.476 -10.588 1.00 10.72 87 MET A O 1
ATOM 624 N N . PHE A 1 88 ? -3.460 -13.267 -10.759 1.00 13.31 88 PHE A N 1
ATOM 625 C CA . PHE A 1 88 ? -4.899 -13.375 -10.511 1.00 13.11 88 PHE A CA 1
ATOM 626 C C . PHE A 1 88 ? -5.636 -14.199 -11.572 1.00 13.21 88 PHE A C 1
ATOM 627 O O . PHE A 1 88 ? -6.737 -14.696 -11.328 1.00 14.43 88 PHE A O 1
ATOM 635 N N . THR A 1 89 ? -5.037 -14.337 -12.750 1.00 12.87 89 THR A N 1
ATOM 636 C CA . THR A 1 89 ? -5.655 -15.101 -13.835 1.00 11.82 89 THR A CA 1
ATOM 637 C C . THR A 1 89 ? -4.716 -16.172 -14.371 1.00 13.19 89 THR A C 1
ATOM 638 O O . THR A 1 89 ? -4.874 -16.641 -15.500 1.00 12.76 89 THR A O 1
ATOM 642 N N . ALA A 1 90 ? -3.742 -16.560 -13.557 1.00 12.65 90 ALA A N 1
ATOM 643 C CA . ALA A 1 90 ? -2.777 -17.575 -13.956 1.00 13.40 90 ALA A CA 1
ATOM 644 C C . ALA A 1 90 ? -3.111 -18.947 -13.370 1.00 13.62 90 ALA A C 1
ATOM 645 O O . ALA A 1 90 ? -3.755 -19.049 -12.326 1.00 13.14 90 ALA A O 1
ATOM 647 N N . TYR A 1 91 ? -2.657 -19.993 -14.053 1.00 12.46 91 TYR A N 1
ATOM 648 C CA . TYR A 1 91 ? -2.888 -21.372 -13.637 1.00 14.44 91 TYR A CA 1
ATOM 649 C C . TYR A 1 91 ? -1.584 -22.171 -13.524 1.00 14.03 91 TYR A C 1
ATOM 650 O O . TYR A 1 91 ? -0.656 -21.977 -14.310 1.00 15.57 91 TYR A O 1
ATOM 659 N N . GLY A 1 92 ? -1.536 -23.076 -12.549 1.00 14.76 92 GLY A N 1
ATOM 660 C CA . GLY A 1 92 ? -0.365 -23.914 -12.333 1.00 14.37 92 GLY A CA 1
ATOM 661 C C . GLY A 1 92 ? 0.985 -23.227 -12.261 1.00 13.01 92 GLY A C 1
ATOM 662 O O . GLY A 1 92 ? 1.119 -22.183 -11.624 1.00 12.12 92 GLY A O 1
ATOM 663 N N . PRO A 1 93 ? 2.019 -23.808 -12.896 1.00 14.12 93 PRO A N 1
ATOM 664 C CA . PRO A 1 93 ? 3.366 -23.236 -12.894 1.00 14.41 93 PRO A CA 1
ATOM 665 C C . PRO A 1 93 ? 3.413 -21.753 -13.246 1.00 14.17 93 PRO A C 1
ATOM 666 O O . PRO A 1 93 ? 4.214 -21.008 -12.685 1.00 15.10 93 PRO A O 1
ATOM 670 N N . ASN A 1 94 ? 2.564 -21.322 -14.175 1.00 14.51 94 ASN A N 1
ATOM 671 C CA . ASN A 1 94 ? 2.555 -19.916 -14.558 1.00 13.95 94 ASN A CA 1
ATOM 672 C C . ASN A 1 94 ? 2.095 -19.067 -13.376 1.00 13.92 94 ASN A C 1
ATOM 673 O O . ASN A 1 94 ? 2.564 -17.941 -13.187 1.00 12.56 94 ASN A O 1
ATOM 678 N N . HIS A 1 95 ? 1.174 -19.601 -12.581 1.00 13.05 95 HIS A N 1
ATOM 679 C CA . HIS A 1 95 ? 0.690 -18.854 -11.426 1.00 13.27 95 HIS A CA 1
ATOM 680 C C . HIS A 1 95 ? 1.796 -18.776 -10.378 1.00 13.98 95 HIS A C 1
ATOM 681 O O . HIS A 1 95 ? 2.043 -17.718 -9.799 1.00 14.61 95 HIS A O 1
ATOM 688 N N . ARG A 1 96 ? 2.453 -19.904 -10.130 1.00 13.13 96 ARG A N 1
ATOM 689 C CA . ARG A 1 96 ? 3.529 -19.942 -9.150 1.00 15.88 96 ARG A CA 1
ATOM 690 C C . ARG A 1 96 ? 4.567 -18.888 -9.522 1.00 16.60 96 ARG A C 1
ATOM 691 O O . ARG A 1 96 ? 5.044 -18.140 -8.671 1.00 17.14 96 ARG A O 1
ATOM 699 N N . LYS A 1 97 ? 4.894 -18.823 -10.809 1.00 16.79 97 LYS A N 1
ATOM 700 C CA . LYS A 1 97 ? 5.870 -17.868 -11.320 1.00 19.12 97 LYS A CA 1
ATOM 701 C C . LYS A 1 97 ? 5.464 -16.405 -11.113 1.00 18.89 97 LYS A C 1
ATOM 702 O O . LYS A 1 97 ? 6.230 -15.609 -10.568 1.00 16.63 97 LYS A O 1
ATOM 708 N N . LEU A 1 98 ? 4.260 -16.057 -11.559 1.00 18.92 98 LEU A N 1
ATOM 709 C CA . LEU A 1 98 ? 3.761 -14.693 -11.430 1.00 18.68 98 LEU A CA 1
ATOM 710 C C . LEU A 1 98 ? 3.511 -14.243 -9.987 1.00 18.85 98 LEU A C 1
ATOM 711 O O . LEU A 1 98 ? 3.518 -13.044 -9.703 1.00 20.39 98 LEU A O 1
ATOM 716 N N . ARG A 1 99 ? 3.296 -15.189 -9.077 1.00 17.18 99 ARG A N 1
ATOM 717 C CA . ARG A 1 99 ? 3.056 -14.838 -7.675 1.00 16.36 99 ARG A CA 1
ATOM 718 C C . ARG A 1 99 ? 4.393 -14.697 -6.948 1.00 17.15 99 ARG A C 1
ATOM 719 O O . ARG A 1 99 ? 4.583 -13.772 -6.161 1.00 17.66 99 ARG A O 1
ATOM 727 N N . ARG A 1 100 ? 5.319 -15.611 -7.228 1.00 17.01 100 ARG A N 1
ATOM 728 C CA . ARG A 1 100 ? 6.640 -15.593 -6.601 1.00 18.40 100 ARG A CA 1
ATOM 729 C C . ARG A 1 100 ? 7.373 -14.272 -6.826 1.00 19.05 100 ARG A C 1
ATOM 730 O O . ARG A 1 100 ? 8.189 -13.858 -6.002 1.00 18.65 100 ARG A O 1
ATOM 732 N N . LEU A 1 101 ? 7.084 -13.615 -7.941 1.00 19.07 101 LEU A N 1
ATOM 733 C CA . LEU A 1 101 ? 7.727 -12.344 -8.257 1.00 20.72 101 LEU A CA 1
ATOM 734 C C . LEU A 1 101 ? 7.374 -11.241 -7.260 1.00 20.91 101 LEU A C 1
ATOM 735 O O . LEU A 1 101 ? 8.210 -10.395 -6.935 1.00 20.99 101 LEU A O 1
ATOM 737 N N . VAL A 1 102 ? 6.141 -11.263 -6.768 1.00 19.98 102 VAL A N 1
ATOM 738 C CA . VAL A 1 102 ? 5.673 -10.261 -5.813 1.00 19.96 102 VAL A CA 1
ATOM 739 C C . VAL A 1 102 ? 5.707 -10.707 -4.350 1.00 21.05 102 VAL A C 1
ATOM 740 O O . VAL A 1 102 ? 5.888 -9.885 -3.451 1.00 20.37 102 VAL A O 1
ATOM 744 N N . ALA A 1 103 ? 5.538 -12.007 -4.124 1.00 22.23 103 ALA A N 1
ATOM 745 C CA . ALA A 1 103 ? 5.536 -12.591 -2.781 1.00 23.91 103 ALA A CA 1
ATOM 746 C C . ALA A 1 103 ? 6.546 -12.037 -1.770 1.00 25.92 103 ALA A C 1
ATOM 747 O O . ALA A 1 103 ? 6.180 -11.721 -0.635 1.00 24.43 103 ALA A O 1
ATOM 749 N N . PRO A 1 104 ? 7.827 -11.915 -2.163 1.00 27.03 104 PRO A N 1
ATOM 750 C CA . PRO A 1 104 ? 8.857 -11.401 -1.253 1.00 28.10 104 PRO A CA 1
ATOM 751 C C . PRO A 1 104 ? 8.473 -10.161 -0.453 1.00 28.06 104 PRO A C 1
ATOM 752 O O . PRO A 1 104 ? 8.797 -10.057 0.728 1.00 28.46 104 PRO A O 1
ATOM 756 N N . ALA A 1 105 ? 7.777 -9.228 -1.092 1.00 28.23 105 ALA A N 1
ATOM 757 C CA . ALA A 1 105 ? 7.365 -8.004 -0.421 1.00 29.62 105 ALA A CA 1
ATOM 758 C C . ALA A 1 105 ? 6.292 -8.228 0.639 1.00 31.00 105 ALA A C 1
ATOM 759 O O . ALA A 1 105 ? 5.975 -7.315 1.403 1.00 31.04 105 ALA A O 1
ATOM 761 N N . PHE A 1 106 ? 5.739 -9.436 0.694 1.00 30.99 106 PHE A N 1
ATOM 762 C CA . PHE A 1 106 ? 4.703 -9.735 1.674 1.00 31.60 106 PHE A CA 1
ATOM 763 C C . PHE A 1 106 ? 5.037 -10.900 2.593 1.00 32.83 106 PHE A C 1
ATOM 764 O O . PHE A 1 106 ? 4.146 -11.498 3.196 1.00 34.67 106 PHE A O 1
ATOM 772 N N . SER A 1 1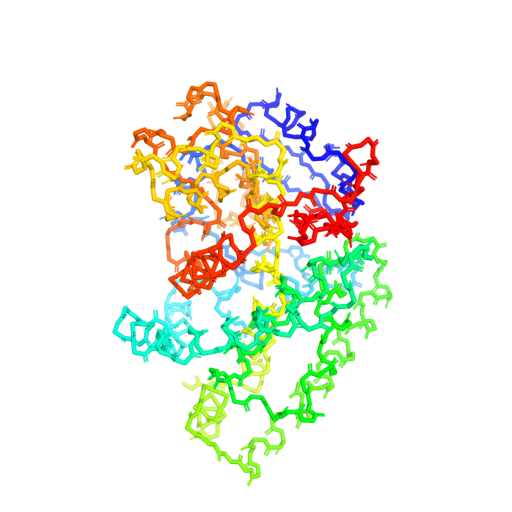07 ? 6.319 -11.224 2.703 1.00 33.19 107 SER A N 1
ATOM 773 C CA . SER A 1 107 ? 6.740 -12.322 3.562 1.00 33.45 107 SER A CA 1
ATOM 774 C C . SER A 1 107 ? 6.492 -11.919 5.009 1.00 34.04 107 SER A C 1
ATOM 775 O O . SER A 1 107 ? 6.249 -10.745 5.301 1.00 32.89 107 SER A O 1
ATOM 778 N N . ALA A 1 108 ? 6.563 -12.893 5.910 1.00 34.82 108 ALA A N 1
ATOM 779 C CA . ALA A 1 108 ? 6.347 -12.642 7.328 1.00 33.95 108 ALA A CA 1
ATOM 780 C C . ALA A 1 108 ? 7.375 -11.643 7.837 1.00 33.60 108 ALA A C 1
ATOM 781 O O . ALA A 1 108 ? 7.036 -10.703 8.557 1.00 34.26 108 ALA A O 1
ATOM 783 N N . ARG A 1 109 ? 8.633 -11.850 7.459 1.00 32.02 109 ARG A N 1
ATOM 784 C CA . ARG A 1 109 ? 9.710 -10.963 7.878 1.00 31.45 109 ARG A CA 1
ATOM 785 C C . ARG A 1 109 ? 9.525 -9.544 7.343 1.00 28.99 109 ARG A C 1
ATOM 786 O O . ARG A 1 109 ? 9.761 -8.575 8.063 1.00 28.50 109 ARG A O 1
ATOM 794 N N . ARG A 1 110 ? 9.110 -9.419 6.084 1.00 26.60 110 ARG A N 1
ATOM 795 C CA . ARG A 1 110 ? 8.909 -8.099 5.491 1.00 24.80 110 ARG A CA 1
ATOM 796 C C . ARG A 1 110 ? 7.768 -7.341 6.144 1.00 23.58 110 ARG A C 1
ATOM 797 O O . ARG A 1 110 ? 7.887 -6.145 6.411 1.00 21.26 110 ARG A O 1
ATOM 805 N N . VAL A 1 111 ? 6.658 -8.027 6.402 1.00 21.48 111 VAL A N 1
ATOM 806 C CA . VAL A 1 111 ? 5.523 -7.368 7.029 1.00 22.26 111 VAL A CA 1
ATOM 807 C C . VAL A 1 111 ? 5.916 -6.916 8.436 1.00 21.32 111 VAL A C 1
ATOM 808 O O . VAL A 1 111 ? 5.587 -5.807 8.853 1.00 20.59 111 VAL A O 1
ATOM 812 N N . ASP A 1 112 ? 6.629 -7.769 9.164 1.00 22.45 112 ASP A N 1
ATOM 813 C CA . ASP A 1 112 ? 7.053 -7.416 10.515 1.00 24.47 112 ASP A CA 1
ATOM 814 C C . ASP A 1 112 ? 7.961 -6.190 10.457 1.00 23.53 112 ASP A C 1
ATOM 815 O O . ASP A 1 112 ? 7.864 -5.293 11.293 1.00 23.39 112 ASP A O 1
ATOM 820 N N . ALA A 1 113 ? 8.833 -6.155 9.453 1.00 23.19 113 ALA A N 1
ATOM 821 C CA . ALA A 1 113 ? 9.763 -5.043 9.274 1.00 23.97 113 ALA A CA 1
ATOM 822 C C . ALA A 1 113 ? 9.045 -3.736 8.949 1.00 23.90 113 ALA A C 1
ATOM 823 O O . ALA A 1 113 ? 9.579 -2.654 9.189 1.00 24.17 113 ALA A O 1
ATOM 825 N N . MET A 1 114 ? 7.835 -3.842 8.409 1.00 22.11 114 MET A N 1
ATOM 826 C CA . MET A 1 114 ? 7.045 -2.666 8.052 1.00 22.25 114 MET A CA 1
ATOM 827 C C . MET A 1 114 ? 6.205 -2.124 9.204 1.00 20.91 114 MET A C 1
ATOM 828 O O . MET A 1 114 ? 5.676 -1.018 9.118 1.00 19.45 114 MET A O 1
ATOM 833 N N . ARG A 1 115 ? 6.072 -2.901 10.273 1.00 20.01 115 ARG A N 1
ATOM 834 C CA . ARG A 1 115 ? 5.274 -2.463 11.412 1.00 21.37 115 ARG A CA 1
ATOM 835 C C . ARG A 1 115 ? 5.530 -1.029 11.876 1.00 20.96 115 ARG A C 1
ATOM 836 O O . ARG A 1 115 ? 4.592 -0.246 12.005 1.00 20.30 115 ARG A O 1
ATOM 844 N N . PRO A 1 116 ? 6.798 -0.659 12.120 1.00 20.29 116 PRO A N 1
ATOM 845 C CA . PRO A 1 116 ? 7.083 0.708 12.569 1.00 20.73 116 PRO A CA 1
ATOM 846 C C . PRO A 1 116 ? 6.549 1.772 11.615 1.00 20.78 116 PRO A C 1
ATOM 847 O O . PRO A 1 116 ? 5.960 2.762 12.046 1.00 19.34 116 PRO A O 1
ATOM 851 N N . ALA A 1 117 ? 6.755 1.564 10.319 1.00 19.46 117 ALA A N 1
ATOM 852 C CA . ALA A 1 117 ? 6.285 2.519 9.324 1.00 19.84 117 ALA A CA 1
ATOM 853 C C . ALA A 1 117 ? 4.763 2.593 9.316 1.00 18.90 117 ALA A C 1
ATOM 854 O O . ALA A 1 117 ? 4.188 3.678 9.276 1.00 18.23 117 ALA A O 1
ATOM 856 N N . VAL A 1 118 ? 4.105 1.440 9.355 1.00 19.74 118 VAL A N 1
ATOM 857 C CA . VAL A 1 118 ? 2.646 1.422 9.348 1.00 18.26 118 VAL A CA 1
ATOM 858 C C . VAL A 1 118 ? 2.090 2.060 10.623 1.00 18.99 118 VAL A C 1
ATOM 859 O O . VAL A 1 118 ? 1.127 2.822 10.570 1.00 18.20 118 VAL A O 1
ATOM 863 N N . GLU A 1 119 ? 2.697 1.760 11.768 1.00 19.66 119 GLU A N 1
ATOM 864 C CA . GLU A 1 119 ? 2.225 2.337 13.019 1.00 20.45 119 GLU A CA 1
ATOM 865 C C . GLU A 1 119 ? 2.303 3.859 12.940 1.00 20.08 119 GLU A C 1
ATOM 866 O O . GLU A 1 119 ? 1.403 4.557 13.402 1.00 18.56 119 GLU A O 1
ATOM 872 N N . ALA A 1 120 ? 3.386 4.363 12.352 1.00 19.90 120 ALA A N 1
ATOM 873 C CA . ALA A 1 120 ? 3.583 5.802 12.210 1.00 19.29 120 ALA A CA 1
ATOM 874 C C . ALA A 1 120 ? 2.466 6.397 11.359 1.00 19.23 120 ALA A C 1
ATOM 875 O O . ALA A 1 120 ? 1.915 7.448 11.689 1.00 20.03 120 ALA A O 1
ATOM 877 N N . MET A 1 121 ? 2.136 5.724 10.260 1.00 17.15 121 MET A N 1
ATOM 878 C CA . MET A 1 121 ? 1.077 6.197 9.372 1.00 17.51 121 MET A CA 1
ATOM 879 C C . MET A 1 121 ? -0.251 6.228 10.122 1.00 17.26 121 MET A C 1
ATOM 880 O O . MET A 1 121 ? -1.031 7.177 9.995 1.00 15.87 121 MET A O 1
ATOM 885 N N . VAL A 1 122 ? -0.510 5.179 10.897 1.00 16.22 122 VAL A N 1
ATOM 886 C CA . VAL A 1 122 ? -1.745 5.097 11.664 1.00 16.58 122 VAL A CA 1
ATOM 887 C C . VAL A 1 122 ? -1.813 6.227 12.694 1.00 18.30 122 VAL A C 1
ATOM 888 O O . VAL A 1 122 ? -2.834 6.901 12.824 1.00 18.49 122 VAL A O 1
ATOM 892 N N . THR A 1 123 ? -0.720 6.436 13.419 1.00 19.25 123 THR A N 1
ATOM 893 C CA . THR A 1 123 ? -0.683 7.489 14.428 1.00 20.52 123 THR A CA 1
ATOM 894 C C . THR A 1 123 ? -0.914 8.854 13.786 1.00 20.24 123 THR A C 1
ATOM 895 O O . THR A 1 123 ? -1.629 9.689 14.334 1.00 19.73 123 THR A O 1
ATOM 899 N N . GLY A 1 124 ? -0.313 9.070 12.619 1.00 19.65 124 GLY A N 1
ATOM 900 C CA . GLY A 1 124 ? -0.475 10.337 11.930 1.00 19.86 124 GLY A CA 1
ATOM 901 C C . GLY A 1 124 ? -1.925 10.620 11.582 1.00 20.33 124 GLY A C 1
ATOM 902 O O . GLY A 1 124 ? -2.423 11.728 11.789 1.00 19.77 124 GLY A O 1
ATOM 903 N N . LEU A 1 125 ? -2.609 9.617 11.044 1.00 17.48 125 LEU A N 1
ATOM 904 C CA . LEU A 1 125 ? -4.007 9.773 10.672 1.00 17.33 125 LEU A CA 1
ATOM 905 C C . LEU A 1 125 ? -4.898 9.945 11.900 1.00 17.28 125 LEU A C 1
ATOM 906 O O . LEU A 1 125 ? -5.875 10.692 11.867 1.00 17.61 125 LEU A O 1
ATOM 911 N N . VAL A 1 126 ? -4.569 9.252 12.985 1.00 18.08 126 VAL A N 1
ATOM 912 C CA . VAL A 1 126 ? -5.372 9.371 14.194 1.00 19.82 126 VAL A CA 1
ATOM 913 C C . VAL A 1 126 ? -5.121 10.737 14.835 1.00 21.08 126 VAL A C 1
ATOM 914 O O . VAL A 1 126 ? -6.050 11.365 15.339 1.00 21.86 126 VAL A O 1
ATOM 918 N N . ASP A 1 127 ? -3.873 11.204 14.801 1.00 21.48 127 ASP A N 1
ATOM 919 C CA . ASP A 1 127 ? -3.547 12.506 15.381 1.00 24.03 127 ASP A CA 1
ATOM 920 C C . ASP A 1 127 ? -4.370 13.573 14.666 1.00 24.99 127 ASP A C 1
ATOM 921 O O . ASP A 1 127 ? -4.901 14.490 15.295 1.00 24.39 127 ASP A O 1
ATOM 926 N N . ARG A 1 128 ? -4.467 13.448 13.343 1.00 24.38 128 ARG A N 1
ATOM 927 C CA . ARG A 1 128 ? -5.225 14.396 12.534 1.00 25.88 128 ARG A CA 1
ATOM 928 C C . ARG A 1 128 ? -6.677 14.440 12.982 1.00 24.75 128 ARG A C 1
ATOM 929 O O . ARG A 1 128 ? -7.286 15.506 13.039 1.00 24.46 128 ARG A O 1
ATOM 937 N N . LEU A 1 129 ? -7.232 13.273 13.288 1.00 24.45 129 LEU A N 1
ATOM 938 C CA . LEU A 1 129 ? -8.615 13.185 13.733 1.00 23.46 129 LEU A CA 1
ATOM 939 C C . LEU A 1 129 ? -8.778 13.991 15.014 1.00 24.20 129 LEU A C 1
ATOM 940 O O . LEU A 1 129 ? -9.784 14.666 15.214 1.00 24.10 129 LEU A O 1
ATOM 945 N N . ALA A 1 130 ? -7.772 13.905 15.877 1.00 25.86 130 ALA A N 1
ATOM 946 C CA . ALA A 1 130 ? -7.778 14.614 17.153 1.00 29.80 130 ALA A CA 1
ATOM 947 C C . ALA A 1 130 ? -7.770 16.131 17.004 1.00 31.85 130 ALA A C 1
ATOM 948 O O . ALA A 1 130 ? -8.115 16.848 17.942 1.00 33.61 130 ALA A O 1
ATOM 950 N N . GLU A 1 131 ? -7.377 16.618 15.832 1.00 34.56 131 GLU A N 1
ATOM 951 C CA . GLU A 1 131 ? -7.330 18.057 15.585 1.00 36.31 131 GLU A CA 1
ATOM 952 C C . GLU A 1 131 ? -8.644 18.577 15.010 1.00 37.74 131 GLU A C 1
ATOM 953 O O . GLU A 1 131 ? -8.894 19.783 15.003 1.00 37.57 131 GLU A O 1
ATOM 959 N N . LEU A 1 132 ? -9.478 17.665 14.520 1.00 38.11 132 LEU A N 1
ATOM 960 C CA . LEU A 1 132 ? -10.762 18.047 13.946 1.00 38.89 132 LEU A CA 1
ATOM 961 C C . LEU A 1 132 ? -11.636 18.740 14.985 1.00 39.57 132 LEU A C 1
ATOM 962 O O . LEU A 1 132 ? -11.521 18.477 16.183 1.00 39.47 132 LEU A O 1
ATOM 967 N N . PRO A 1 133 ? -12.518 19.646 14.536 1.00 40.35 133 PRO A N 1
ATOM 968 C CA . PRO A 1 133 ? -13.414 20.375 15.438 1.00 41.22 133 PRO A CA 1
ATOM 969 C C . PRO A 1 133 ? -14.221 19.413 16.303 1.00 41.02 133 PRO A C 1
ATOM 970 O O . PRO A 1 133 ? -14.887 18.515 15.785 1.00 41.60 133 PRO A O 1
ATOM 974 N N . ALA A 1 134 ? -14.157 19.597 17.617 1.00 39.96 134 ALA A N 1
ATOM 975 C CA . ALA A 1 134 ? -14.890 18.735 18.536 1.00 39.29 134 ALA A CA 1
ATOM 976 C C . ALA A 1 134 ? -16.388 18.978 18.395 1.00 38.34 134 ALA A C 1
ATOM 977 O O . ALA A 1 134 ? -16.817 20.099 18.117 1.00 39.63 134 ALA A O 1
ATOM 979 N N . GLY A 1 135 ? -17.181 17.925 18.573 1.00 36.53 135 GLY A N 1
ATOM 980 C CA . GLY A 1 135 ? -18.624 18.055 18.463 1.00 34.30 135 GLY A CA 1
ATOM 981 C C . GLY A 1 135 ? -19.198 17.890 17.067 1.00 32.83 135 GLY A C 1
ATOM 982 O O . GLY A 1 135 ? -20.405 17.711 16.910 1.00 33.22 135 GLY A O 1
ATOM 983 N N . GLU A 1 136 ? -18.347 17.952 16.049 1.00 31.44 136 GLU A N 1
ATOM 984 C CA . GLU A 1 136 ? -18.803 17.806 14.671 1.00 29.88 136 GLU A CA 1
ATOM 985 C C . GLU A 1 136 ? -18.559 16.386 14.168 1.00 29.37 136 GLU A C 1
ATOM 986 O O . GLU A 1 136 ? -17.509 15.798 14.428 1.00 27.61 136 GLU A O 1
ATOM 988 N N . PRO A 1 137 ? -19.532 15.815 13.441 1.00 28.47 137 PRO A N 1
ATOM 989 C CA . PRO A 1 137 ? -19.390 14.455 12.913 1.00 27.23 137 PRO A CA 1
ATOM 990 C C . PRO A 1 137 ? -18.224 14.312 11.942 1.00 25.41 137 PRO A C 1
ATOM 991 O O . PRO A 1 137 ? -17.892 15.243 11.205 1.00 24.37 137 PRO A O 1
ATOM 995 N N . VAL A 1 138 ? -17.612 13.133 11.953 1.00 22.85 138 VAL A N 1
ATOM 996 C CA . VAL A 1 138 ? -16.480 12.831 11.088 1.00 20.90 138 VAL A CA 1
ATOM 997 C C . VAL A 1 138 ? -16.749 11.543 10.312 1.00 19.66 138 VAL A C 1
ATOM 998 O O . VAL A 1 138 ? -17.143 10.537 10.900 1.00 19.57 138 VAL A O 1
ATOM 1002 N N . ASP A 1 139 ? -16.556 11.573 8.997 1.00 18.15 139 ASP A N 1
ATOM 1003 C CA . ASP A 1 139 ? -16.786 10.372 8.196 1.00 17.91 139 ASP A CA 1
ATOM 1004 C C . ASP A 1 139 ? -15.490 9.569 8.286 1.00 16.42 139 ASP A C 1
ATOM 1005 O O . ASP A 1 139 ? -14.537 9.819 7.551 1.00 16.56 139 ASP A O 1
ATOM 1010 N N . LEU A 1 140 ? -15.468 8.608 9.200 1.00 17.58 140 LEU A N 1
ATOM 1011 C CA . LEU A 1 140 ? -14.302 7.763 9.416 1.00 17.35 140 LEU A CA 1
ATOM 1012 C C . LEU A 1 140 ? -13.826 7.011 8.175 1.00 17.27 140 LEU A C 1
ATOM 1013 O O . LEU A 1 140 ? -12.640 6.699 8.048 1.00 14.82 140 LEU A O 1
ATOM 1018 N N . ARG A 1 141 ? -14.743 6.720 7.260 1.00 16.48 141 ARG A N 1
ATOM 1019 C CA . ARG A 1 141 ? -14.370 6.007 6.048 1.00 16.03 141 ARG A CA 1
ATOM 1020 C C . ARG A 1 141 ? -13.407 6.867 5.231 1.00 16.62 141 ARG A C 1
ATOM 1021 O O . ARG A 1 141 ? -12.381 6.385 4.750 1.00 16.31 141 ARG A O 1
ATOM 1029 N N . GLN A 1 142 ? -13.726 8.152 5.102 1.00 16.89 142 GLN A N 1
ATOM 1030 C CA . GLN A 1 142 ? -12.883 9.070 4.345 1.00 17.51 142 GLN A CA 1
ATOM 1031 C C . GLN A 1 142 ? -11.653 9.579 5.099 1.00 16.57 142 GLN A C 1
ATOM 1032 O O . GLN A 1 142 ? -10.612 9.823 4.493 1.00 16.30 142 GLN A O 1
ATOM 1038 N N . GLU A 1 143 ? -11.765 9.736 6.415 1.00 16.80 143 GLU A N 1
ATOM 1039 C CA . GLU A 1 143 ? -10.644 10.230 7.207 1.00 17.67 143 GLU A CA 1
ATOM 1040 C C . GLU A 1 143 ? -9.662 9.205 7.766 1.00 16.89 143 GLU A C 1
ATOM 1041 O O . GLU A 1 143 ? -8.582 9.578 8.229 1.00 16.77 143 GLU A O 1
ATOM 1047 N N . LEU A 1 144 ? -10.017 7.923 7.726 1.00 15.28 144 LEU A N 1
ATOM 1048 C CA . LEU A 1 144 ? -9.124 6.888 8.243 1.00 15.33 144 LEU A CA 1
ATOM 1049 C C . LEU A 1 144 ? -9.092 5.618 7.398 1.00 14.51 144 LEU A C 1
ATOM 1050 O O . LEU A 1 144 ? -8.033 5.197 6.935 1.00 13.85 144 LEU A O 1
ATOM 1055 N N . ALA A 1 145 ? -10.258 5.013 7.199 1.00 15.27 145 ALA A N 1
ATOM 1056 C CA . ALA A 1 145 ? -10.368 3.782 6.419 1.00 14.54 145 ALA A CA 1
ATOM 1057 C C . ALA A 1 145 ? -9.750 3.839 5.018 1.00 14.16 145 ALA A C 1
ATOM 1058 O O . ALA A 1 145 ? -9.043 2.917 4.614 1.00 13.29 145 ALA A O 1
ATOM 1060 N N . TYR A 1 146 ? -10.009 4.914 4.281 1.00 14.23 146 TYR A N 1
ATOM 1061 C CA . TYR A 1 146 ? -9.464 5.053 2.933 1.00 15.04 146 TYR A CA 1
ATOM 1062 C C . TYR A 1 146 ? -7.991 5.467 2.861 1.00 14.81 146 TYR A C 1
ATOM 1063 O O . TYR A 1 146 ? -7.195 4.825 2.176 1.00 14.64 146 TYR A O 1
ATOM 1072 N N . PRO A 1 147 ? -7.604 6.540 3.570 1.00 14.24 147 PRO A N 1
ATOM 1073 C CA . PRO A 1 147 ? -6.203 6.979 3.522 1.00 13.68 147 PRO A CA 1
ATOM 1074 C C . PRO A 1 147 ? -5.113 6.046 4.054 1.00 13.02 147 PRO A C 1
ATOM 1075 O O . PRO A 1 147 ? -4.004 6.042 3.522 1.00 13.14 147 PRO A O 1
ATOM 1079 N N . LEU A 1 148 ? -5.403 5.253 5.082 1.00 12.39 148 LEU A N 1
ATOM 1080 C CA . LEU A 1 148 ? -4.380 4.354 5.617 1.00 12.94 148 LEU A CA 1
ATOM 1081 C C . LEU A 1 148 ? -3.853 3.338 4.601 1.00 12.48 148 LEU A C 1
ATOM 1082 O O . LEU A 1 148 ? -2.645 3.276 4.356 1.00 12.72 148 LEU A O 1
ATOM 1087 N N . PRO A 1 149 ? -4.743 2.531 3.995 1.00 12.15 149 PRO A N 1
ATOM 1088 C CA . PRO A 1 149 ? -4.294 1.538 3.010 1.00 13.57 149 PRO A CA 1
ATOM 1089 C C . PRO A 1 149 ? -3.547 2.185 1.836 1.00 13.69 149 PRO A C 1
ATOM 1090 O O . PRO A 1 149 ? -2.628 1.597 1.273 1.00 14.40 149 PRO A O 1
ATOM 1094 N N . ILE A 1 150 ? -3.954 3.395 1.469 1.00 14.04 150 ILE A N 1
ATOM 1095 C CA . ILE A 1 150 ? -3.318 4.111 0.366 1.00 13.95 150 ILE A CA 1
ATOM 1096 C C . ILE A 1 150 ? -1.890 4.492 0.751 1.00 13.80 150 ILE A C 1
ATOM 1097 O O . ILE A 1 150 ? -0.964 4.363 -0.052 1.00 13.40 150 ILE A O 1
ATOM 1102 N N . ALA A 1 151 ? -1.712 4.947 1.988 1.00 12.67 151 ALA A N 1
ATOM 1103 C CA . ALA A 1 151 ? -0.391 5.338 2.465 1.00 13.87 151 ALA A CA 1
ATOM 1104 C C . ALA A 1 151 ? 0.528 4.121 2.524 1.00 14.11 151 ALA A C 1
ATOM 1105 O O . ALA A 1 151 ? 1.708 4.206 2.184 1.00 14.86 151 ALA A O 1
ATOM 1107 N N . VAL A 1 152 ? -0.017 2.986 2.955 1.00 14.26 152 VAL A N 1
ATOM 1108 C CA . VAL A 1 152 ? 0.762 1.759 3.055 1.00 14.13 152 VAL A CA 1
ATOM 1109 C C . VAL A 1 152 ? 1.178 1.221 1.687 1.00 14.29 152 VAL A C 1
ATOM 1110 O O . VAL A 1 152 ? 2.355 0.923 1.456 1.00 14.26 152 VAL A O 1
ATOM 1114 N N . ILE A 1 153 ? 0.220 1.099 0.777 1.00 13.60 153 ILE A N 1
ATOM 1115 C CA . ILE A 1 153 ? 0.535 0.592 -0.549 1.00 14.76 153 ILE A CA 1
ATOM 1116 C C . ILE A 1 153 ? 1.441 1.566 -1.302 1.00 15.36 153 ILE A C 1
ATOM 1117 O O . ILE A 1 153 ? 2.290 1.150 -2.086 1.00 16.56 153 ILE A O 1
ATOM 1122 N N . GLY A 1 154 ? 1.265 2.863 -1.053 1.00 16.18 154 GLY A N 1
ATOM 1123 C CA . GLY A 1 154 ? 2.086 3.858 -1.723 1.00 16.43 154 GLY A CA 1
ATOM 1124 C C . GLY A 1 154 ? 3.541 3.706 -1.318 1.00 17.39 154 GLY A C 1
ATOM 1125 O O . GLY A 1 154 ? 4.449 3.827 -2.143 1.00 17.56 154 GLY A O 1
ATOM 1126 N N . HIS A 1 155 ? 3.757 3.436 -0.035 1.00 17.74 155 HIS A N 1
ATOM 1127 C CA . HIS A 1 155 ? 5.098 3.259 0.505 1.00 19.40 155 HIS A CA 1
ATOM 1128 C C . HIS A 1 155 ? 5.717 1.965 -0.012 1.00 19.28 155 HIS A C 1
ATOM 1129 O O . HIS A 1 155 ? 6.867 1.942 -0.446 1.00 19.95 155 HIS A O 1
ATOM 1136 N N . LEU A 1 156 ? 4.937 0.891 0.012 1.00 18.42 156 LEU A N 1
ATOM 1137 C CA . LEU A 1 156 ? 5.405 -0.407 -0.450 1.00 18.55 156 LEU A CA 1
ATOM 1138 C C . LEU A 1 156 ? 5.663 -0.452 -1.957 1.00 18.12 156 LEU A C 1
ATOM 1139 O O . LEU A 1 156 ? 6.695 -0.958 -2.401 1.00 16.88 156 LEU A O 1
ATOM 1144 N N . MET A 1 157 ? 4.729 0.070 -2.744 1.00 15.76 157 MET A N 1
ATOM 1145 C CA . MET A 1 157 ? 4.888 0.069 -4.196 1.00 17.24 157 MET A CA 1
ATOM 1146 C C . MET A 1 157 ? 5.740 1.232 -4.701 1.00 17.28 157 MET A C 1
ATOM 1147 O O . MET A 1 157 ? 6.210 1.214 -5.838 1.00 18.25 157 MET A O 1
ATOM 1152 N N . GLY A 1 158 ? 5.931 2.241 -3.859 1.00 18.75 158 GLY A N 1
ATOM 1153 C CA . GLY A 1 158 ? 6.729 3.389 -4.253 1.00 20.02 158 GLY A CA 1
ATOM 1154 C C . GLY A 1 158 ? 5.995 4.337 -5.183 1.00 20.91 158 GLY A C 1
ATOM 1155 O O . GLY A 1 158 ? 6.560 4.817 -6.172 1.00 21.32 158 GLY A O 1
ATOM 1156 N N . VAL A 1 159 ? 4.732 4.606 -4.871 1.00 19.77 159 VAL A N 1
ATOM 1157 C CA . VAL A 1 159 ? 3.923 5.503 -5.687 1.00 18.85 159 VAL A CA 1
ATOM 1158 C C . VAL A 1 159 ? 4.213 6.949 -5.291 1.00 19.93 159 VAL A C 1
ATOM 1159 O O . VAL A 1 159 ? 4.007 7.341 -4.141 1.00 19.61 159 VAL A O 1
ATOM 1163 N N . PRO A 1 160 ? 4.708 7.760 -6.239 1.00 20.84 160 PRO A N 1
ATOM 1164 C CA . PRO A 1 160 ? 5.005 9.158 -5.924 1.00 22.85 160 PRO A CA 1
ATOM 1165 C C . PRO A 1 160 ? 3.779 9.852 -5.343 1.00 23.35 160 PRO A C 1
ATOM 1166 O O . PRO A 1 160 ? 2.654 9.617 -5.783 1.00 22.76 160 PRO A O 1
ATOM 1170 N N . GLN A 1 161 ? 4.004 10.700 -4.347 1.00 25.25 161 GLN A N 1
ATOM 1171 C CA . GLN A 1 161 ? 2.920 11.429 -3.703 1.00 27.01 161 GLN A CA 1
ATOM 1172 C C . GLN A 1 161 ? 1.976 12.118 -4.691 1.00 27.51 161 GLN A C 1
ATOM 1173 O O . GLN A 1 161 ? 0.757 12.004 -4.572 1.00 26.45 161 GLN A O 1
ATOM 1179 N N . ASP A 1 162 ? 2.543 12.827 -5.663 1.00 27.19 162 ASP A N 1
ATOM 1180 C CA . ASP A 1 162 ? 1.750 13.541 -6.660 1.00 28.79 162 ASP A CA 1
ATOM 1181 C C . ASP A 1 162 ? 0.958 12.661 -7.628 1.00 27.42 162 ASP A C 1
ATOM 1182 O O . ASP A 1 162 ? 0.265 13.170 -8.510 1.00 27.84 162 ASP A O 1
ATOM 1187 N N . ARG A 1 163 ? 1.057 11.346 -7.467 1.00 24.72 163 ARG A N 1
ATOM 1188 C CA . ARG A 1 163 ? 0.337 10.430 -8.341 1.00 22.43 163 ARG A CA 1
ATOM 1189 C C . ARG A 1 163 ? -0.632 9.537 -7.576 1.00 20.38 163 ARG A C 1
ATOM 1190 O O . ARG A 1 163 ? -1.367 8.756 -8.176 1.00 19.70 163 ARG A O 1
ATOM 1198 N N . ARG A 1 164 ? -0.650 9.666 -6.255 1.00 19.02 164 ARG A N 1
ATOM 1199 C CA . ARG A 1 164 ? -1.534 8.846 -5.430 1.00 18.78 164 ARG A CA 1
ATOM 1200 C C . ARG A 1 164 ? -3.035 9.111 -5.542 1.00 19.37 164 ARG A C 1
ATOM 1201 O O . ARG A 1 164 ? -3.831 8.169 -5.577 1.00 17.58 164 ARG A O 1
ATOM 1209 N N . ASP A 1 165 ? -3.432 10.376 -5.602 1.00 19.35 165 ASP A N 1
ATOM 1210 C CA . ASP A 1 165 ? -4.854 10.691 -5.707 1.00 21.84 165 ASP A CA 1
ATOM 1211 C C . ASP A 1 165 ? -5.480 10.193 -7.006 1.00 19.21 165 ASP A C 1
ATOM 1212 O O . ASP A 1 165 ? -6.639 9.778 -7.026 1.00 18.21 165 ASP A O 1
ATOM 1217 N N . GLY A 1 166 ? -4.704 10.233 -8.083 1.00 17.84 166 GLY A N 1
ATOM 1218 C CA . GLY A 1 166 ? -5.187 9.793 -9.380 1.00 17.16 166 GLY A CA 1
ATOM 1219 C C . GLY A 1 166 ? -5.777 8.397 -9.495 1.00 17.46 166 GLY A C 1
ATOM 1220 O O . GLY A 1 166 ? -6.609 8.153 -10.366 1.00 17.30 166 GLY A O 1
ATOM 1221 N N . PHE A 1 167 ? -5.361 7.477 -8.630 1.00 15.57 167 PHE A N 1
ATOM 1222 C CA . PHE A 1 167 ? -5.881 6.114 -8.685 1.00 15.63 167 PHE A CA 1
ATOM 1223 C C . PHE A 1 167 ? -7.200 5.910 -7.944 1.00 14.81 167 PHE A C 1
ATOM 1224 O O . PHE A 1 167 ? -7.957 5.001 -8.265 1.00 16.72 167 PHE A O 1
ATOM 1232 N N . ARG A 1 168 ? -7.471 6.760 -6.960 1.00 15.47 168 ARG A N 1
ATOM 1233 C CA . ARG A 1 168 ? -8.690 6.663 -6.162 1.00 16.01 168 ARG A CA 1
ATOM 1234 C C . ARG A 1 168 ? -10.025 6.408 -6.863 1.00 16.05 168 ARG A C 1
ATOM 1235 O O . ARG A 1 168 ? -10.666 5.379 -6.626 1.00 14.60 168 ARG A O 1
ATOM 1243 N N . ALA A 1 169 ? -10.456 7.334 -7.712 1.00 15.27 169 ALA A N 1
ATOM 1244 C CA . ALA A 1 169 ? -11.726 7.166 -8.416 1.00 15.40 169 ALA A CA 1
ATOM 1245 C C . ALA A 1 169 ? -11.723 5.990 -9.386 1.00 15.07 169 ALA A C 1
ATOM 1246 O O . ALA A 1 169 ? -12.758 5.360 -9.620 1.00 15.23 169 ALA A O 1
ATOM 1248 N N . LEU A 1 170 ? -10.556 5.697 -9.947 1.00 13.87 170 LEU A N 1
ATOM 1249 C CA . LEU A 1 170 ? -10.420 4.602 -10.898 1.00 13.96 170 LEU A CA 1
ATOM 1250 C C . LEU A 1 170 ? -10.492 3.225 -10.246 1.00 14.47 170 LEU A C 1
ATOM 1251 O O . LEU A 1 170 ? -11.105 2.304 -10.791 1.00 13.73 170 LEU A O 1
ATOM 1256 N N . VAL A 1 171 ? -9.864 3.071 -9.086 1.00 13.93 171 VAL A N 1
ATOM 1257 C CA . VAL A 1 171 ? -9.905 1.779 -8.413 1.00 13.46 171 VAL A CA 1
ATOM 1258 C C . VAL A 1 171 ? -11.336 1.564 -7.932 1.00 13.54 171 VAL A C 1
ATOM 1259 O O . VAL A 1 171 ? -11.833 0.436 -7.908 1.00 13.36 171 VAL A O 1
ATOM 1263 N N . ASP A 1 172 ? -12.002 2.655 -7.563 1.00 14.41 172 ASP A N 1
ATOM 1264 C CA . ASP A 1 172 ? -13.384 2.576 -7.096 1.00 16.76 172 ASP A CA 1
ATOM 1265 C C . ASP A 1 172 ? -14.212 2.021 -8.257 1.00 15.57 172 ASP A C 1
ATOM 1266 O O . ASP A 1 172 ? -15.088 1.169 -8.075 1.00 12.80 172 ASP A O 1
ATOM 1271 N N . GLY A 1 173 ? -13.921 2.513 -9.457 1.00 13.40 173 GLY A N 1
ATOM 1272 C CA . GLY A 1 173 ? -14.641 2.060 -10.635 1.00 13.43 173 GLY A CA 1
ATOM 1273 C C . GLY A 1 173 ? -14.499 0.568 -10.886 1.00 12.34 173 GLY A C 1
ATOM 1274 O O . GLY A 1 173 ? -15.428 -0.074 -11.372 1.00 12.63 173 GLY A O 1
ATOM 1275 N N . VAL A 1 174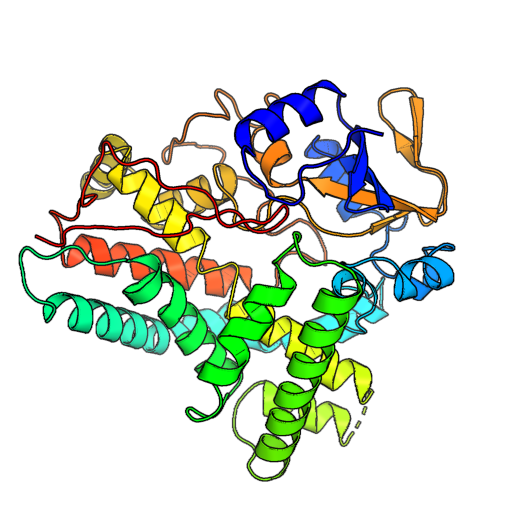 ? -13.334 0.012 -10.566 1.00 12.18 174 VAL A N 1
ATOM 1276 C CA . VAL A 1 174 ? -13.096 -1.415 -10.769 1.00 13.28 174 VAL A CA 1
ATOM 1277 C C . VAL A 1 174 ? -14.093 -2.262 -9.978 1.00 13.65 174 VAL A C 1
ATOM 1278 O O . VAL A 1 174 ? -14.487 -3.344 -10.422 1.00 15.12 174 VAL A O 1
ATOM 1282 N N . PHE A 1 175 ? -14.505 -1.766 -8.814 1.00 15.00 175 PHE A N 1
ATOM 1283 C CA . PHE A 1 175 ? -15.459 -2.491 -7.979 1.00 14.36 175 PHE A CA 1
ATOM 1284 C C . PHE A 1 175 ? -16.907 -2.034 -8.157 1.00 14.05 175 PHE A C 1
ATOM 1285 O O . PHE A 1 175 ? -17.818 -2.597 -7.551 1.00 14.69 175 PHE A O 1
ATOM 1293 N N . ASP A 1 176 ? -17.119 -1.017 -8.987 1.00 13.62 176 ASP A N 1
ATOM 1294 C CA . ASP A 1 176 ? -18.466 -0.504 -9.228 1.00 13.79 176 ASP A CA 1
ATOM 1295 C C . ASP A 1 176 ? -19.193 -1.411 -10.219 1.00 14.35 176 ASP A C 1
ATOM 1296 O O . ASP A 1 176 ? -19.079 -1.233 -11.432 1.00 14.56 176 ASP A O 1
ATOM 1301 N N . THR A 1 177 ? -19.952 -2.372 -9.706 1.00 13.74 177 THR A N 1
ATOM 1302 C CA . THR A 1 177 ? -20.679 -3.293 -10.568 1.00 13.56 177 THR A CA 1
ATOM 1303 C C . THR A 1 177 ? -21.975 -2.746 -11.165 1.00 14.72 177 THR A C 1
ATOM 1304 O O . THR A 1 177 ? -22.750 -3.500 -11.756 1.00 14.43 177 THR A O 1
ATOM 1308 N N . THR A 1 178 ? -22.211 -1.444 -11.013 1.00 13.96 178 THR A N 1
ATOM 1309 C CA . THR A 1 178 ? -23.420 -0.827 -11.559 1.00 15.28 178 THR A CA 1
ATOM 1310 C C . THR A 1 178 ? -23.099 -0.177 -12.911 1.00 16.31 178 THR A C 1
ATOM 1311 O O . THR A 1 178 ? -23.996 0.259 -13.629 1.00 16.44 178 THR A O 1
ATOM 1315 N N . LEU A 1 179 ? -21.815 -0.116 -13.259 1.00 15.92 179 LEU A N 1
ATOM 1316 C CA . LEU A 1 179 ? -21.402 0.484 -14.529 1.00 15.56 179 LEU A CA 1
ATOM 1317 C C . LEU A 1 179 ? -21.701 -0.434 -15.706 1.00 16.42 179 LEU A C 1
ATOM 1318 O O . LEU A 1 179 ? -21.587 -1.661 -15.587 1.00 15.04 179 LEU A O 1
ATOM 1323 N N . ASP A 1 180 ? -22.092 0.145 -16.843 1.00 16.65 180 ASP A N 1
ATOM 1324 C CA . ASP A 1 180 ? -22.379 -0.688 -18.004 1.00 17.45 180 ASP A CA 1
ATOM 1325 C C . ASP A 1 180 ? -21.055 -0.937 -18.718 1.00 17.62 180 ASP A C 1
ATOM 1326 O O . ASP A 1 180 ? -20.023 -0.391 -18.324 1.00 16.72 180 ASP A O 1
ATOM 1331 N N . GLN A 1 181 ? -21.087 -1.755 -19.762 1.00 16.67 181 GLN A N 1
ATOM 1332 C CA . GLN A 1 181 ? -19.886 -2.085 -20.521 1.00 18.90 181 GLN A CA 1
ATOM 1333 C C . GLN A 1 181 ? -19.080 -0.866 -20.966 1.00 17.87 181 GLN A C 1
ATOM 1334 O O . GLN A 1 181 ? -17.862 -0.831 -20.797 1.00 18.05 181 GLN A O 1
ATOM 1340 N N . ALA A 1 182 ? -19.755 0.134 -21.521 1.00 17.22 182 ALA A N 1
ATOM 1341 C CA . ALA A 1 182 ? -19.074 1.343 -21.982 1.00 17.79 182 ALA A CA 1
ATOM 1342 C C . ALA A 1 182 ? -18.388 2.096 -20.846 1.00 16.63 182 ALA A C 1
ATOM 1343 O O . ALA A 1 182 ? -17.236 2.517 -20.974 1.00 16.14 182 ALA A O 1
ATOM 1345 N N . GLU A 1 183 ? -19.104 2.268 -19.740 1.00 15.30 183 GLU A N 1
ATOM 1346 C CA . GLU A 1 183 ? -18.568 2.973 -18.581 1.00 15.76 183 GLU A CA 1
ATOM 1347 C C . GLU A 1 183 ? -17.398 2.220 -17.958 1.00 15.51 183 GLU A C 1
ATOM 1348 O O . GLU A 1 183 ? -16.427 2.832 -17.522 1.00 14.16 183 GLU A O 1
ATOM 1354 N N . ALA A 1 184 ? -17.496 0.894 -17.914 1.00 14.65 184 ALA A N 1
ATOM 1355 C CA . ALA A 1 184 ? -16.431 0.073 -17.341 1.00 14.70 184 ALA A CA 1
ATOM 1356 C C . ALA A 1 184 ? -15.191 0.180 -18.224 1.00 15.35 184 ALA A C 1
ATOM 1357 O O . ALA A 1 184 ? -14.071 0.333 -17.744 1.00 13.76 184 ALA A O 1
ATOM 1359 N N . GLN A 1 185 ? -15.415 0.097 -19.527 1.00 16.37 185 GLN A N 1
ATOM 1360 C CA . GLN A 1 185 ? -14.349 0.180 -20.512 1.00 16.69 185 GLN A CA 1
ATOM 1361 C C . GLN A 1 185 ? -13.617 1.523 -20.402 1.00 16.21 185 GLN A C 1
ATOM 1362 O O . GLN A 1 185 ? -12.391 1.583 -20.511 1.00 15.64 185 GLN A O 1
ATOM 1368 N N . ALA A 1 186 ? -14.366 2.597 -20.175 1.00 16.21 186 ALA A N 1
ATOM 1369 C CA . ALA A 1 186 ? -13.765 3.922 -20.049 1.00 15.33 186 ALA A CA 1
ATOM 1370 C C . ALA A 1 186 ? -12.925 4.000 -18.771 1.00 14.61 186 ALA A C 1
ATOM 1371 O O . ALA A 1 186 ? -11.815 4.536 -18.776 1.00 13.05 186 ALA A O 1
ATOM 1373 N N . ASN A 1 187 ? -13.458 3.463 -17.677 1.00 13.72 187 ASN A N 1
ATOM 1374 C CA . ASN A 1 187 ? -12.741 3.481 -16.406 1.00 13.78 187 ASN A CA 1
ATOM 1375 C C . ASN A 1 187 ? -11.451 2.687 -16.537 1.00 13.08 187 ASN A C 1
ATOM 1376 O O . ASN A 1 187 ? -10.396 3.104 -16.059 1.00 12.40 187 ASN A O 1
ATOM 1381 N N . THR A 1 188 ? -11.537 1.539 -17.194 1.00 13.23 188 THR A N 1
ATOM 1382 C CA . THR A 1 188 ? -10.366 0.700 -17.381 1.00 12.71 188 THR A CA 1
ATOM 1383 C C . THR A 1 188 ? -9.304 1.430 -18.198 1.00 13.31 188 THR A C 1
ATOM 1384 O O . THR A 1 188 ? -8.121 1.394 -17.859 1.00 12.91 188 THR A O 1
ATOM 1388 N N . ALA A 1 189 ? -9.726 2.105 -19.265 1.00 13.08 189 ALA A N 1
ATOM 1389 C CA . ALA A 1 189 ? -8.787 2.834 -20.110 1.00 13.29 189 ALA A CA 1
ATOM 1390 C C . ALA A 1 189 ? -8.072 3.924 -19.310 1.00 13.15 189 ALA A C 1
ATOM 1391 O O . ALA A 1 189 ? -6.862 4.116 -19.443 1.00 13.22 189 ALA A O 1
ATOM 1393 N N . ARG A 1 190 ? -8.825 4.635 -18.478 1.00 13.00 190 ARG A N 1
ATOM 1394 C CA . ARG A 1 190 ? -8.253 5.698 -17.662 1.00 13.59 190 ARG A CA 1
ATOM 1395 C C . ARG A 1 190 ? -7.252 5.132 -16.666 1.00 13.79 190 ARG A C 1
ATOM 1396 O O . ARG A 1 190 ? -6.228 5.750 -16.379 1.00 14.19 190 ARG A O 1
ATOM 1404 N N . LEU A 1 191 ? -7.553 3.949 -16.142 1.00 14.17 191 LEU A N 1
ATOM 1405 C CA . LEU A 1 191 ? -6.674 3.303 -15.177 1.00 14.04 191 LEU A CA 1
ATOM 1406 C C . LEU A 1 191 ? -5.349 2.893 -15.820 1.00 14.13 191 LEU A C 1
ATOM 1407 O O . LEU A 1 191 ? -4.279 3.107 -15.244 1.00 14.10 191 LEU A O 1
ATOM 1412 N N . TYR A 1 192 ? -5.412 2.306 -17.010 1.00 13.77 192 TYR A N 1
ATOM 1413 C CA . TYR A 1 192 ? -4.189 1.890 -17.690 1.00 15.25 192 TYR A CA 1
ATOM 1414 C C . TYR A 1 192 ? -3.351 3.115 -18.018 1.00 15.36 192 TYR A C 1
ATOM 1415 O O . TYR A 1 192 ? -2.123 3.051 -18.044 1.00 15.58 192 TYR A O 1
ATOM 1424 N N . GLU A 1 193 ? -4.024 4.234 -18.259 1.00 15.87 193 GLU A N 1
ATOM 1425 C CA . GLU A 1 193 ? -3.332 5.470 -18.580 1.00 16.96 193 GLU A CA 1
ATOM 1426 C C . GLU A 1 193 ? -2.488 5.934 -17.393 1.00 15.88 193 GLU A C 1
ATOM 1427 O O . GLU A 1 193 ? -1.297 6.207 -17.551 1.00 16.92 193 GLU A O 1
ATOM 1433 N N . VAL A 1 194 ? -3.083 6.019 -16.205 1.00 15.05 194 VAL A N 1
ATOM 1434 C CA . VAL A 1 194 ? -2.312 6.455 -15.042 1.00 16.48 194 VAL A CA 1
ATOM 1435 C C . VAL A 1 194 ? -1.267 5.412 -14.655 1.00 15.29 194 VAL A C 1
ATOM 1436 O O . VAL A 1 194 ? -0.251 5.744 -14.048 1.00 14.57 194 VAL A O 1
ATOM 1440 N N . LEU A 1 195 ? -1.516 4.153 -15.009 1.00 15.42 195 LEU A N 1
ATOM 1441 C CA . LEU A 1 195 ? -0.572 3.089 -14.691 1.00 15.88 195 LEU A CA 1
ATOM 1442 C C . LEU A 1 195 ? 0.643 3.249 -15.599 1.00 16.50 195 LEU A C 1
ATOM 1443 O O . LEU A 1 195 ? 1.783 3.152 -15.146 1.00 14.96 195 LEU A O 1
ATOM 1448 N N . ASP A 1 196 ? 0.401 3.504 -16.881 1.00 17.07 196 ASP A N 1
ATOM 1449 C CA . ASP A 1 196 ? 1.507 3.678 -17.817 1.00 19.36 196 ASP A CA 1
ATOM 1450 C C . ASP A 1 196 ? 2.353 4.877 -17.407 1.00 18.63 196 ASP A C 1
ATOM 1451 O O . ASP A 1 196 ? 3.573 4.867 -17.559 1.00 18.39 196 ASP A O 1
ATOM 1456 N N . GLN A 1 197 ? 1.695 5.910 -16.888 1.00 18.57 197 GLN A N 1
ATOM 1457 C CA . GLN A 1 197 ? 2.385 7.117 -16.451 1.00 18.93 197 GLN A CA 1
ATOM 1458 C C . GLN A 1 197 ? 3.257 6.807 -15.242 1.00 19.38 197 GLN A C 1
ATOM 1459 O O . GLN A 1 197 ? 4.370 7.326 -15.112 1.00 17.23 197 GLN A O 1
ATOM 1465 N N . LEU A 1 198 ? 2.743 5.963 -14.352 1.00 17.63 198 LEU A N 1
ATOM 1466 C CA . LEU A 1 198 ? 3.485 5.586 -13.159 1.00 17.77 198 LEU A CA 1
ATOM 1467 C C . LEU A 1 198 ? 4.741 4.829 -13.576 1.00 16.91 198 LEU A C 1
ATOM 1468 O O . LEU A 1 198 ? 5.831 5.083 -13.062 1.00 17.84 198 LEU A O 1
ATOM 1473 N N . ILE A 1 199 ? 4.575 3.898 -14.510 1.00 17.53 199 ILE A N 1
ATOM 1474 C CA . ILE A 1 199 ? 5.682 3.090 -15.011 1.00 17.05 199 ILE A CA 1
ATOM 1475 C C . ILE A 1 199 ? 6.757 3.979 -15.626 1.00 18.93 199 ILE A C 1
ATOM 1476 O O . ILE A 1 199 ? 7.953 3.781 -15.391 1.00 17.71 199 ILE A O 1
ATOM 1481 N N . ALA A 1 200 ? 6.324 4.964 -16.407 1.00 19.22 200 ALA A N 1
ATOM 1482 C CA . ALA A 1 200 ? 7.253 5.883 -17.052 1.00 20.48 200 ALA A CA 1
ATOM 1483 C C . ALA A 1 200 ? 8.029 6.658 -15.995 1.00 19.95 200 ALA A C 1
ATOM 1484 O O . ALA A 1 200 ? 9.248 6.801 -16.090 1.00 21.43 200 ALA A O 1
ATOM 1486 N N . ALA A 1 201 ? 7.319 7.139 -14.979 1.00 19.53 201 ALA A N 1
ATOM 1487 C CA . ALA A 1 201 ? 7.938 7.901 -13.902 1.00 19.51 201 ALA A CA 1
ATOM 1488 C C . ALA A 1 201 ? 8.938 7.076 -13.099 1.00 20.66 201 ALA A C 1
ATOM 1489 O O . ALA A 1 201 ? 10.023 7.562 -12.766 1.00 21.17 201 ALA A O 1
ATOM 1491 N N . LYS A 1 202 ? 8.580 5.834 -12.788 1.00 17.76 202 LYS A N 1
ATOM 1492 C CA . LYS A 1 202 ? 9.471 4.971 -12.020 1.00 20.12 202 LYS A CA 1
ATOM 1493 C C . LYS A 1 202 ? 10.648 4.494 -12.859 1.00 21.51 202 LYS A C 1
ATOM 1494 O O . LYS A 1 202 ? 11.716 4.196 -12.325 1.00 22.21 202 LYS A O 1
ATOM 1500 N N . ARG A 1 203 ? 10.455 4.416 -14.173 1.00 22.34 203 ARG A N 1
ATOM 1501 C CA . ARG A 1 203 ? 11.528 3.981 -15.059 1.00 23.98 203 ARG A CA 1
ATOM 1502 C C . ARG A 1 203 ? 12.602 5.057 -15.016 1.00 24.63 203 ARG A C 1
ATOM 1503 O O . ARG A 1 203 ? 13.795 4.768 -14.915 1.00 25.24 203 ARG A O 1
ATOM 1511 N N . ALA A 1 204 ? 12.155 6.304 -15.096 1.00 23.75 204 ALA A N 1
ATOM 1512 C CA . ALA A 1 204 ? 13.048 7.451 -15.072 1.00 24.37 204 ALA A CA 1
ATOM 1513 C C . ALA A 1 204 ? 13.684 7.642 -13.702 1.00 24.30 204 ALA A C 1
ATOM 1514 O O . ALA A 1 204 ? 14.863 7.977 -13.604 1.00 24.72 204 ALA A O 1
ATOM 1516 N N . THR A 1 205 ? 12.901 7.429 -12.648 1.00 22.31 205 THR A N 1
ATOM 1517 C CA . THR A 1 205 ? 13.395 7.583 -11.285 1.00 22.66 205 THR A CA 1
ATOM 1518 C C . THR A 1 205 ? 13.038 6.379 -10.415 1.00 21.88 205 THR A C 1
ATOM 1519 O O . THR A 1 205 ? 12.100 6.429 -9.620 1.00 21.65 205 THR A O 1
ATOM 1523 N N . PRO A 1 206 ? 13.786 5.277 -10.559 1.00 21.46 206 PRO A N 1
ATOM 1524 C CA . PRO A 1 206 ? 13.517 4.077 -9.766 1.00 20.74 206 PRO A CA 1
ATOM 1525 C C . PRO A 1 206 ? 13.812 4.268 -8.282 1.00 20.02 206 PRO A C 1
ATOM 1526 O O . PRO A 1 206 ? 14.478 5.228 -7.882 1.00 18.58 206 PRO A O 1
ATOM 1530 N N . GLY A 1 207 ? 13.298 3.350 -7.471 1.00 17.87 207 GLY A N 1
ATOM 1531 C CA . GLY A 1 207 ? 13.507 3.417 -6.039 1.00 18.25 207 GLY A CA 1
ATOM 1532 C C . GLY A 1 207 ? 13.554 2.017 -5.458 1.00 17.96 207 GLY A C 1
ATOM 1533 O O . GLY A 1 207 ? 13.482 1.035 -6.196 1.00 17.67 207 GLY A O 1
ATOM 1534 N N . ASP A 1 208 ? 13.688 1.928 -4.140 1.00 18.04 208 ASP A N 1
ATOM 1535 C CA . ASP A 1 208 ? 13.745 0.646 -3.449 1.00 18.52 208 ASP A CA 1
ATOM 1536 C C . ASP A 1 208 ? 12.295 0.298 -3.131 1.00 18.66 208 ASP A C 1
ATOM 1537 O O . ASP A 1 208 ? 11.848 0.421 -1.993 1.00 18.79 208 ASP A O 1
ATOM 1542 N N . ASP A 1 209 ? 11.570 -0.130 -4.160 1.00 17.67 209 ASP A N 1
ATOM 1543 C CA . ASP A 1 209 ? 10.164 -0.492 -4.023 1.00 18.20 209 ASP A CA 1
ATOM 1544 C C . ASP A 1 209 ? 9.763 -1.566 -5.033 1.00 18.50 209 ASP A C 1
ATOM 1545 O O . ASP A 1 209 ? 10.509 -1.858 -5.970 1.00 17.05 209 ASP A O 1
ATOM 1550 N N . MET A 1 210 ? 8.577 -2.141 -4.852 1.00 18.39 210 MET A N 1
ATOM 1551 C CA . MET A 1 210 ? 8.097 -3.186 -5.749 1.00 18.28 210 MET A CA 1
ATOM 1552 C C . MET A 1 210 ? 7.839 -2.744 -7.185 1.00 17.01 210 MET A C 1
ATOM 1553 O O . MET A 1 210 ? 8.006 -3.538 -8.105 1.00 17.44 210 MET A O 1
ATOM 1558 N N . THR A 1 211 ? 7.419 -1.500 -7.395 1.00 15.73 211 THR A N 1
ATOM 1559 C CA . THR A 1 211 ? 7.172 -1.061 -8.764 1.00 15.68 211 THR A CA 1
ATOM 1560 C C . THR A 1 211 ? 8.496 -1.092 -9.531 1.00 16.07 211 THR A C 1
ATOM 1561 O O . THR A 1 211 ? 8.558 -1.563 -10.666 1.00 16.01 211 THR A O 1
ATOM 1565 N N . SER A 1 212 ? 9.563 -0.611 -8.900 1.00 16.38 212 SER A N 1
ATOM 1566 C CA . SER A 1 212 ? 10.869 -0.599 -9.553 1.00 16.17 212 SER A CA 1
ATOM 1567 C C . SER A 1 212 ? 11.374 -2.016 -9.832 1.00 16.95 212 SER A C 1
ATOM 1568 O O . SER A 1 212 ? 11.946 -2.277 -10.889 1.00 16.70 212 SER A O 1
ATOM 1571 N N . LEU A 1 213 ? 11.165 -2.931 -8.890 1.00 17.27 213 LEU A N 1
ATOM 1572 C CA . LEU A 1 213 ? 11.615 -4.309 -9.086 1.00 19.15 213 LEU A CA 1
ATOM 1573 C C . LEU A 1 213 ? 10.883 -4.961 -10.255 1.00 18.53 213 LEU A C 1
ATOM 1574 O O . LEU A 1 213 ? 11.486 -5.695 -11.043 1.00 18.39 213 LEU A O 1
ATOM 1579 N N . LEU A 1 214 ? 9.582 -4.696 -10.363 1.00 16.76 214 LEU A N 1
ATOM 1580 C CA . LEU A 1 214 ? 8.782 -5.264 -11.444 1.00 16.60 214 LEU A CA 1
ATOM 1581 C C . LEU A 1 214 ? 9.238 -4.696 -12.780 1.00 16.05 214 LEU A C 1
ATOM 1582 O O . LEU A 1 214 ? 9.347 -5.419 -13.766 1.00 17.22 214 LEU A O 1
ATOM 1587 N N . ILE A 1 215 ? 9.512 -3.397 -12.812 1.00 16.96 215 ILE A N 1
ATOM 1588 C CA . ILE A 1 215 ? 9.963 -2.768 -14.046 1.00 17.72 215 ILE A CA 1
ATOM 1589 C C . ILE A 1 215 ? 11.287 -3.419 -14.447 1.00 17.70 215 ILE A C 1
ATOM 1590 O O . ILE A 1 215 ? 11.511 -3.734 -15.616 1.00 18.06 215 ILE A O 1
ATOM 1595 N N . ALA A 1 216 ? 12.151 -3.642 -13.464 1.00 18.90 216 ALA A N 1
ATOM 1596 C CA . ALA A 1 216 ? 13.449 -4.259 -13.718 1.00 20.04 216 ALA A CA 1
ATOM 1597 C C . ALA A 1 216 ? 13.272 -5.643 -14.334 1.00 21.38 216 ALA A C 1
ATOM 1598 O O . ALA A 1 216 ? 14.016 -6.029 -15.234 1.00 22.04 216 ALA A O 1
ATOM 1600 N N . ALA A 1 217 ? 12.285 -6.388 -13.845 1.00 21.45 217 ALA A N 1
ATOM 1601 C CA . ALA A 1 217 ? 12.018 -7.728 -14.353 1.00 23.85 217 ALA A CA 1
ATOM 1602 C C . ALA A 1 217 ? 11.503 -7.678 -15.788 1.00 25.30 217 ALA A C 1
ATOM 1603 O O . ALA A 1 217 ? 11.757 -8.585 -16.579 1.00 25.57 217 ALA A O 1
ATOM 1605 N N . ARG A 1 218 ? 10.777 -6.614 -16.117 1.00 26.80 218 ARG A N 1
ATOM 1606 C CA . ARG A 1 218 ? 10.227 -6.450 -17.458 1.00 29.09 218 ARG A CA 1
ATOM 1607 C C . ARG A 1 218 ? 11.290 -5.943 -18.425 1.00 29.58 218 ARG A C 1
ATOM 1608 O O . ARG A 1 218 ? 11.291 -6.305 -19.604 1.00 28.99 218 ARG A O 1
ATOM 1616 N N . ASP A 1 219 ? 12.192 -5.107 -17.922 1.00 30.13 219 ASP A N 1
ATOM 1617 C CA . ASP A 1 219 ? 13.259 -4.550 -18.743 1.00 32.28 219 ASP A CA 1
ATOM 1618 C C . ASP A 1 219 ? 14.446 -5.498 -18.876 1.00 34.72 219 ASP A C 1
ATOM 1619 O O . ASP A 1 219 ? 15.453 -5.155 -19.498 1.00 35.72 219 ASP A O 1
ATOM 1624 N N . ASP A 1 220 ? 14.320 -6.691 -18.299 1.00 36.36 220 ASP A N 1
ATOM 1625 C CA . ASP A 1 220 ? 15.383 -7.692 -18.353 1.00 37.99 220 ASP A CA 1
ATOM 1626 C C . ASP A 1 220 ? 15.699 -8.077 -19.796 1.00 38.74 220 ASP A C 1
ATOM 1627 O O . ASP A 1 220 ? 16.703 -8.738 -20.068 1.00 40.64 220 ASP A O 1
ATOM 1629 N N . ARG A 1 226 ? 10.875 -14.138 -17.219 1.00 34.68 226 ARG A N 1
ATOM 1630 C CA . ARG A 1 226 ? 10.706 -12.806 -17.779 1.00 32.65 226 ARG A CA 1
ATOM 1631 C C . ARG A 1 226 ? 9.375 -12.204 -17.334 1.00 31.97 226 ARG A C 1
ATOM 1632 O O . ARG A 1 226 ? 8.705 -12.731 -16.443 1.00 32.05 226 ARG A O 1
ATOM 1634 N N . LEU A 1 227 ? 9.003 -11.091 -17.955 1.00 28.70 227 LEU A N 1
ATOM 1635 C CA . LEU A 1 227 ? 7.758 -10.409 -17.636 1.00 25.17 227 LEU A CA 1
ATOM 1636 C C . LEU A 1 227 ? 7.402 -9.565 -18.852 1.00 24.39 227 LEU A C 1
ATOM 1637 O O . LEU A 1 227 ? 8.183 -8.707 -19.268 1.00 23.99 227 LEU A O 1
ATOM 1642 N N . SER A 1 228 ? 6.233 -9.818 -19.432 1.00 21.01 228 SER A N 1
ATOM 1643 C CA . SER A 1 228 ? 5.799 -9.069 -20.606 1.00 19.40 228 SER A CA 1
ATOM 1644 C C . SER A 1 228 ? 5.296 -7.687 -20.220 1.00 18.61 228 SER A C 1
ATOM 1645 O O . SER A 1 228 ? 5.071 -7.400 -19.040 1.00 18.00 228 SER A O 1
ATOM 1648 N N . PRO A 1 229 ? 5.122 -6.803 -21.214 1.00 18.02 229 PRO A N 1
ATOM 1649 C CA . PRO A 1 229 ? 4.635 -5.445 -20.957 1.00 17.25 229 PRO A CA 1
ATOM 1650 C C . PRO A 1 229 ? 3.254 -5.506 -20.311 1.00 15.96 229 PRO A C 1
ATOM 1651 O O . PRO A 1 229 ? 2.929 -4.709 -19.429 1.00 14.73 229 PRO A O 1
ATOM 1655 N N . GLU A 1 230 ? 2.447 -6.460 -20.767 1.00 15.68 230 GLU A N 1
ATOM 1656 C CA . GLU A 1 230 ? 1.096 -6.639 -20.245 1.00 16.87 230 GLU A CA 1
ATOM 1657 C C . GLU A 1 230 ? 1.133 -7.150 -18.809 1.00 16.53 230 GLU A C 1
ATOM 1658 O O . GLU A 1 230 ? 0.388 -6.681 -17.951 1.00 17.38 230 GLU A O 1
ATOM 1664 N N . GLU A 1 231 ? 2.000 -8.120 -18.549 1.00 15.85 231 GLU A N 1
ATOM 1665 C CA . GLU A 1 231 ? 2.107 -8.674 -17.206 1.00 15.96 231 GLU A CA 1
ATOM 1666 C C . GLU A 1 231 ? 2.591 -7.613 -16.235 1.00 14.96 231 GLU A C 1
ATOM 1667 O O . GLU A 1 231 ? 2.204 -7.610 -15.067 1.00 13.77 231 GLU A O 1
ATOM 1673 N N . LEU A 1 232 ? 3.441 -6.709 -16.712 1.00 14.74 232 LEU A N 1
ATOM 1674 C CA . LEU A 1 232 ? 3.944 -5.655 -15.843 1.00 14.59 232 LEU A CA 1
ATOM 1675 C C . LEU A 1 232 ? 2.814 -4.714 -15.437 1.00 13.32 232 LEU A C 1
ATOM 1676 O O . LEU A 1 232 ? 2.546 -4.533 -14.247 1.00 13.42 232 LEU A O 1
ATOM 1681 N N . ARG A 1 233 ? 2.148 -4.118 -16.422 1.00 14.37 233 ARG A N 1
ATOM 1682 C CA . ARG A 1 233 ? 1.061 -3.198 -16.114 1.00 15.96 233 ARG A CA 1
ATOM 1683 C C . ARG A 1 233 ? -0.103 -3.875 -15.399 1.00 14.93 233 ARG A C 1
ATOM 1684 O O . ARG A 1 233 ? -0.690 -3.292 -14.492 1.00 14.16 233 ARG A O 1
ATOM 1692 N N . ASP A 1 234 ? -0.422 -5.108 -15.780 1.00 14.32 234 ASP A N 1
ATOM 1693 C CA . ASP A 1 234 ? -1.523 -5.823 -15.142 1.00 13.67 234 ASP A CA 1
ATOM 1694 C C . ASP A 1 234 ? -1.198 -6.230 -13.707 1.00 12.76 234 ASP A C 1
ATOM 1695 O O . ASP A 1 234 ? -2.089 -6.304 -12.861 1.00 12.00 234 ASP A O 1
ATOM 1700 N N . THR A 1 235 ? 0.071 -6.505 -13.424 1.00 12.98 235 THR A N 1
ATOM 1701 C CA . THR A 1 235 ? 0.452 -6.886 -12.070 1.00 12.78 235 THR A CA 1
ATOM 1702 C C . THR A 1 235 ? 0.383 -5.612 -11.226 1.00 12.27 235 THR A C 1
ATOM 1703 O O . THR A 1 235 ? -0.042 -5.637 -10.070 1.00 12.13 235 THR A O 1
ATOM 1707 N N . LEU A 1 236 ? 0.786 -4.487 -11.812 1.00 12.50 236 LEU A N 1
ATOM 1708 C CA . LEU A 1 236 ? 0.741 -3.225 -11.079 1.00 11.44 236 LEU A CA 1
ATOM 1709 C C . LEU A 1 236 ? -0.716 -2.848 -10.821 1.00 9.85 236 LEU A C 1
ATOM 1710 O O . LEU A 1 236 ? -1.052 -2.333 -9.760 1.00 11.26 236 LEU A O 1
ATOM 1715 N N . LEU A 1 237 ? -1.579 -3.111 -11.796 1.00 10.16 237 LEU A N 1
ATOM 1716 C CA . LEU A 1 237 ? -2.999 -2.796 -11.659 1.00 11.16 237 LEU A CA 1
ATOM 1717 C C . LEU A 1 237 ? -3.549 -3.559 -10.456 1.00 10.94 237 LEU A C 1
ATOM 1718 O O . LEU A 1 237 ? -4.252 -2.998 -9.614 1.00 11.25 237 LEU A O 1
ATOM 1723 N N . LEU A 1 238 ? -3.213 -4.841 -10.385 1.00 10.83 238 LEU A N 1
ATOM 1724 C CA . LEU A 1 238 ? -3.659 -5.703 -9.297 1.00 11.14 238 LEU A CA 1
ATOM 1725 C C . LEU A 1 238 ? -3.182 -5.219 -7.931 1.00 10.87 238 LEU A C 1
ATOM 1726 O O . LEU A 1 238 ? -3.974 -5.076 -6.998 1.00 10.38 238 LEU A O 1
ATOM 1731 N N . MET A 1 239 ? -1.883 -4.969 -7.812 1.00 12.00 239 MET A N 1
ATOM 1732 C CA . MET A 1 239 ? -1.321 -4.513 -6.546 1.00 12.84 239 MET A CA 1
ATOM 1733 C C . MET A 1 239 ? -1.841 -3.155 -6.094 1.00 13.38 239 MET A C 1
ATOM 1734 O O . MET A 1 239 ? -2.132 -2.962 -4.915 1.00 12.95 239 MET A O 1
ATOM 1739 N N . ILE A 1 240 ? -1.953 -2.210 -7.021 1.00 13.43 240 ILE A N 1
ATOM 1740 C CA . ILE A 1 240 ? -2.447 -0.887 -6.667 1.00 14.76 240 ILE A CA 1
ATOM 1741 C C . ILE A 1 240 ? -3.929 -0.950 -6.299 1.00 13.50 240 ILE A C 1
ATOM 1742 O O . ILE A 1 240 ? -4.351 -0.353 -5.310 1.00 13.81 240 ILE A O 1
ATOM 1747 N N . SER A 1 241 ? -4.719 -1.680 -7.081 1.00 13.29 241 SER A N 1
ATOM 1748 C CA . SER A 1 241 ? -6.147 -1.792 -6.797 1.00 13.11 241 SER A CA 1
ATOM 1749 C C . SER A 1 241 ? -6.385 -2.471 -5.452 1.00 14.48 241 SER A C 1
ATOM 1750 O O . SER A 1 241 ? -7.251 -2.057 -4.679 1.00 13.44 241 SER A O 1
ATOM 1753 N N . ALA A 1 242 ? -5.612 -3.516 -5.172 1.00 14.47 242 ALA A N 1
ATOM 1754 C CA . ALA A 1 242 ? -5.753 -4.242 -3.916 1.00 15.51 242 ALA A CA 1
ATOM 1755 C C . ALA A 1 242 ? -5.422 -3.361 -2.715 1.00 16.83 242 ALA A C 1
ATOM 1756 O O . ALA A 1 242 ? -6.029 -3.491 -1.654 1.00 18.57 242 ALA A O 1
ATOM 1758 N N . GLY A 1 243 ? -4.461 -2.460 -2.882 1.00 17.05 243 GLY A N 1
ATOM 1759 C CA . GLY A 1 243 ? -4.090 -1.586 -1.785 1.00 16.72 243 GLY A CA 1
ATOM 1760 C C . GLY A 1 243 ? -5.000 -0.385 -1.594 1.00 17.77 243 GLY A C 1
ATOM 1761 O O . GLY A 1 243 ? -5.109 0.143 -0.489 1.00 18.45 243 GLY A O 1
ATOM 1762 N N . TYR A 1 244 ? -5.664 0.046 -2.662 1.00 17.12 244 TYR A N 1
ATOM 1763 C CA . TYR A 1 244 ? -6.562 1.199 -2.592 1.00 18.67 244 TYR A CA 1
ATOM 1764 C C . TYR A 1 244 ? -8.018 0.947 -2.208 1.00 19.38 244 TYR A C 1
ATOM 1765 O O . TYR A 1 244 ? -8.715 1.868 -1.774 1.00 20.30 244 TYR A O 1
ATOM 1774 N N A GLU A 1 245 ? -8.426 -0.309 -2.343 0.61 17.94 245 GLU A N 1
ATOM 1775 N N B GLU A 1 245 ? -8.525 -0.272 -2.357 0.45 19.92 245 GLU A N 1
ATOM 1776 C CA A GLU A 1 245 ? -9.771 -0.750 -2.021 0.61 17.42 245 GLU A CA 1
ATOM 1777 C CA B GLU A 1 245 ? -9.934 -0.480 -2.014 0.45 21.06 245 GLU A CA 1
ATOM 1778 C C A GLU A 1 245 ? -9.648 -1.991 -1.147 0.61 16.10 245 GLU A C 1
ATOM 1779 C C B GLU A 1 245 ? -10.416 -1.398 -0.885 0.45 20.52 245 GLU A C 1
ATOM 1780 O O A GLU A 1 245 ? -8.545 -2.421 -0.819 0.61 14.44 245 GLU A O 1
ATOM 1781 O O B GLU A 1 245 ? -10.989 -0.939 0.103 0.45 21.61 245 GLU A O 1
ATOM 1792 N N A THR A 1 246 ? -10.789 -2.550 -0.765 0.61 15.86 246 THR A N 1
ATOM 1793 N N B THR A 1 246 ? -10.206 -2.694 -1.057 0.45 20.44 246 THR A N 1
ATOM 1794 C CA A THR A 1 246 ? -10.836 -3.748 0.065 0.61 14.22 246 THR A CA 1
ATOM 1795 C CA B THR A 1 246 ? -10.610 -3.721 -0.099 0.45 18.13 246 THR A CA 1
ATOM 1796 C C A THR A 1 246 ? -10.421 -3.566 1.527 0.61 13.65 246 THR A C 1
ATOM 1797 C C B THR A 1 246 ? -10.384 -3.555 1.413 0.45 16.31 246 THR A C 1
ATOM 1798 O O A THR A 1 246 ? -11.261 -3.724 2.412 0.61 11.50 246 THR A O 1
ATOM 1799 O O B THR A 1 246 ? -11.316 -3.706 2.201 0.45 14.85 246 THR A O 1
ATOM 1806 N N . THR A 1 247 ? -9.153 -3.266 1.818 1.00 13.63 247 THR A N 1
ATOM 1807 C CA . THR A 1 247 ? -8.813 -3.097 3.234 1.00 12.96 247 THR A CA 1
ATOM 1808 C C . THR A 1 247 ? -9.697 -2.027 3.880 1.00 12.56 247 THR A C 1
ATOM 1809 O O . THR A 1 247 ? -10.054 -2.128 5.056 1.00 12.37 247 THR A O 1
ATOM 1813 N N A VAL A 1 248 ? -10.051 -1.008 3.103 0.61 12.21 248 VAL A N 1
ATOM 1814 N N B VAL A 1 248 ? -10.052 -1.008 3.104 0.45 12.62 248 VAL A N 1
ATOM 1815 C CA A VAL A 1 248 ? -10.894 0.073 3.600 0.61 12.10 248 VAL A CA 1
ATOM 1816 C CA B VAL A 1 248 ? -10.896 0.071 3.606 0.45 12.90 248 VAL A CA 1
ATOM 1817 C C A VAL A 1 248 ? -12.183 -0.495 4.190 0.61 12.83 248 VAL A C 1
ATOM 1818 C C B VAL A 1 248 ? -12.182 -0.499 4.195 0.45 13.25 248 VAL A C 1
ATOM 1819 O O A VAL A 1 248 ? -12.665 -0.028 5.220 0.61 13.15 248 VAL A O 1
ATOM 1820 O O B VAL A 1 248 ? -12.662 -0.038 5.229 0.45 13.52 248 VAL A O 1
ATOM 1827 N N . ASN A 1 249 ? -12.732 -1.512 3.534 1.00 13.70 249 ASN A N 1
ATOM 1828 C CA . ASN A 1 249 ? -13.963 -2.137 3.996 1.00 12.76 249 ASN A CA 1
ATOM 1829 C C . ASN A 1 249 ? -13.827 -2.949 5.270 1.00 12.92 249 ASN A C 1
ATOM 1830 O O . ASN A 1 249 ? -14.780 -3.065 6.043 1.00 13.35 249 ASN A O 1
ATOM 1835 N N . VAL A 1 250 ? -12.649 -3.517 5.496 1.00 11.02 250 VAL A N 1
ATOM 1836 C CA . VAL A 1 250 ? -12.441 -4.302 6.700 1.00 11.68 250 VAL A CA 1
ATOM 1837 C C . VAL A 1 250 ? -12.393 -3.326 7.873 1.00 11.71 250 VAL A C 1
ATOM 1838 O O . VAL A 1 250 ? -12.951 -3.591 8.935 1.00 10.77 250 VAL A O 1
ATOM 1842 N N . ILE A 1 251 ? -11.729 -2.190 7.680 1.00 12.27 251 ILE A N 1
ATOM 1843 C CA . ILE A 1 251 ? -11.634 -1.190 8.745 1.00 12.81 251 ILE A CA 1
ATOM 1844 C C . ILE A 1 251 ? -13.044 -0.671 9.035 1.00 13.27 251 ILE A C 1
ATOM 1845 O O . ILE A 1 251 ? -13.445 -0.521 10.188 1.00 13.52 251 ILE A O 1
ATOM 1850 N N . ASP A 1 252 ? -13.782 -0.405 7.962 1.00 13.40 252 ASP A N 1
ATOM 1851 C CA . ASP A 1 252 ? -15.155 0.090 8.018 1.00 12.67 252 ASP A CA 1
ATOM 1852 C C . ASP A 1 252 ? -16.018 -0.863 8.851 1.00 14.57 252 ASP A C 1
ATOM 1853 O O . ASP A 1 252 ? -16.597 -0.474 9.870 1.00 13.52 252 ASP A O 1
ATOM 1858 N N . GLN A 1 253 ? -16.093 -2.116 8.412 1.00 13.64 253 GLN A N 1
ATOM 1859 C CA . GLN A 1 253 ? -16.885 -3.127 9.100 1.00 12.89 253 GLN A CA 1
ATOM 1860 C C . GLN A 1 253 ? -16.466 -3.390 10.544 1.00 13.34 253 GLN A C 1
ATOM 1861 O O . GLN A 1 253 ? -17.322 -3.527 11.418 1.00 13.99 253 GLN A O 1
ATOM 1867 N N . ALA A 1 254 ? -15.162 -3.458 10.804 1.00 12.47 254 ALA A N 1
ATOM 1868 C CA . ALA A 1 254 ? -14.689 -3.709 12.163 1.00 13.51 254 ALA A CA 1
ATOM 1869 C C . ALA A 1 254 ? -15.127 -2.582 13.092 1.00 13.88 254 ALA A C 1
ATOM 1870 O O . ALA A 1 254 ? -15.662 -2.826 14.169 1.00 14.93 254 ALA A O 1
ATOM 1872 N N . VAL A 1 255 ? -14.900 -1.342 12.671 1.00 13.28 255 VAL A N 1
ATOM 1873 C CA . VAL A 1 255 ? -15.286 -0.203 13.492 1.00 14.35 255 VAL A CA 1
ATOM 1874 C C . VAL A 1 255 ? -16.796 -0.155 13.684 1.00 13.46 255 VAL A C 1
ATOM 1875 O O . VAL A 1 255 ? -17.279 -0.009 14.804 1.00 13.73 255 VAL A O 1
ATOM 1879 N N . HIS A 1 256 ? -17.540 -0.290 12.592 1.00 14.75 256 HIS A N 1
ATOM 1880 C CA . HIS A 1 256 ? -18.996 -0.253 12.668 1.00 15.61 256 HIS A CA 1
ATOM 1881 C C . HIS A 1 256 ? -19.551 -1.310 13.618 1.00 15.66 256 HIS A C 1
ATOM 1882 O O . HIS A 1 256 ? -20.505 -1.053 14.354 1.00 15.46 256 HIS A O 1
ATOM 1889 N N . THR A 1 257 ? -18.958 -2.498 13.606 1.00 15.02 257 THR A N 1
ATOM 1890 C CA . THR A 1 257 ? -19.421 -3.562 14.482 1.00 15.66 257 THR A CA 1
ATOM 1891 C C . THR A 1 257 ? -19.170 -3.188 15.942 1.00 16.67 257 THR A C 1
ATOM 1892 O O . THR A 1 257 ? -20.045 -3.353 16.793 1.00 16.89 257 THR A O 1
ATOM 1896 N N . LEU A 1 258 ? -17.981 -2.669 16.227 1.00 16.18 258 LEU A N 1
ATOM 1897 C CA . LEU A 1 258 ? -17.640 -2.282 17.592 1.00 17.30 258 LEU A CA 1
ATOM 1898 C C . LEU A 1 258 ? -18.497 -1.130 18.098 1.00 17.68 258 LEU A C 1
ATOM 1899 O O . LEU A 1 258 ? -18.683 -0.983 19.307 1.00 19.56 258 LEU A O 1
ATOM 1904 N N . LEU A 1 259 ? -19.021 -0.320 17.182 1.00 17.98 259 LEU A N 1
ATOM 1905 C CA . LEU A 1 259 ? -19.857 0.816 17.569 1.00 18.99 259 LEU A CA 1
ATOM 1906 C C . LEU A 1 259 ? -21.331 0.448 17.681 1.00 20.01 259 LEU A C 1
ATOM 1907 O O . LEU A 1 259 ? -22.123 1.192 18.262 1.00 20.14 259 LEU A O 1
ATOM 1912 N N . THR A 1 260 ? -21.697 -0.702 17.127 1.00 19.15 260 THR A N 1
ATOM 1913 C CA . THR A 1 260 ? -23.081 -1.151 17.174 1.00 18.96 260 THR A CA 1
ATOM 1914 C C . THR A 1 260 ? -23.247 -2.372 18.077 1.00 19.61 260 THR A C 1
ATOM 1915 O O . THR A 1 260 ? -24.369 -2.760 18.403 1.00 18.73 260 THR A O 1
ATOM 1919 N N . ARG A 1 261 ? -22.123 -2.964 18.477 1.00 18.75 261 ARG A N 1
ATOM 1920 C CA . ARG A 1 261 ? -22.108 -4.137 19.347 1.00 21.21 261 ARG A CA 1
ATOM 1921 C C . ARG A 1 261 ? -21.137 -3.847 20.491 1.00 21.45 261 ARG A C 1
ATOM 1922 O O . ARG A 1 261 ? -20.053 -4.425 20.563 1.00 20.89 261 ARG A O 1
ATOM 1930 N N . PRO A 1 262 ? -21.522 -2.945 21.407 1.00 22.13 262 PRO A N 1
ATOM 1931 C CA . PRO A 1 262 ? -20.691 -2.562 22.554 1.00 21.87 262 PRO A CA 1
ATOM 1932 C C . PRO A 1 262 ? -20.112 -3.715 23.371 1.00 20.71 262 PRO A C 1
ATOM 1933 O O . PRO A 1 262 ? -19.033 -3.586 23.947 1.00 21.22 262 PRO A O 1
ATOM 1937 N N . ASP A 1 263 ? -20.822 -4.835 23.428 1.00 21.24 263 ASP A N 1
ATOM 1938 C CA . ASP A 1 263 ? -20.339 -5.984 24.187 1.00 21.48 263 ASP A CA 1
ATOM 1939 C C . ASP A 1 263 ? -19.006 -6.473 23.639 1.00 19.58 263 ASP A C 1
ATOM 1940 O O . ASP A 1 263 ? -18.145 -6.933 24.386 1.00 18.21 263 ASP A O 1
ATOM 1945 N N . GLN A 1 264 ? -18.838 -6.377 22.326 1.00 18.68 264 GLN A N 1
ATOM 1946 C CA . GLN A 1 264 ? -17.600 -6.823 21.704 1.00 18.17 264 GLN A CA 1
ATOM 1947 C C . GLN A 1 264 ? -16.430 -5.914 22.073 1.00 17.27 264 GLN A C 1
ATOM 1948 O O . GLN A 1 264 ? -15.317 -6.387 22.294 1.00 16.87 264 GLN A O 1
ATOM 1954 N N . LEU A 1 265 ? -16.678 -4.610 22.142 1.00 18.51 265 LEU A N 1
ATOM 1955 C CA . LEU A 1 265 ? -15.617 -3.671 22.497 1.00 17.80 265 LEU A CA 1
ATOM 1956 C C . LEU A 1 265 ? -15.232 -3.927 23.954 1.00 18.50 265 LEU A C 1
ATOM 1957 O O . LEU A 1 265 ? -14.056 -3.892 24.314 1.00 17.78 265 LEU A O 1
ATOM 1962 N N . ALA A 1 266 ? -16.235 -4.196 24.786 1.00 19.04 266 ALA A N 1
ATOM 1963 C CA . ALA A 1 266 ? -16.005 -4.465 26.201 1.00 19.16 266 ALA A CA 1
ATOM 1964 C C . ALA A 1 266 ? -15.135 -5.713 26.357 1.00 18.45 266 ALA A C 1
ATOM 1965 O O . ALA A 1 266 ? -14.287 -5.780 27.243 1.00 18.12 266 ALA A O 1
ATOM 1967 N N . LEU A 1 267 ? -15.342 -6.705 25.493 1.00 18.53 267 LEU A N 1
ATOM 1968 C CA . LEU A 1 267 ? -14.551 -7.933 25.566 1.00 17.30 267 LEU A CA 1
ATOM 1969 C C . LEU A 1 267 ? -13.086 -7.596 25.334 1.00 16.24 267 LEU A C 1
ATOM 1970 O O . LEU A 1 267 ? -12.190 -8.190 25.943 1.00 16.01 267 LEU A O 1
ATOM 1975 N N . VAL A 1 268 ? -12.839 -6.647 24.439 1.00 16.17 268 VAL A N 1
ATOM 1976 C CA . VAL A 1 268 ? -11.469 -6.249 24.152 1.00 16.14 268 VAL A CA 1
ATOM 1977 C C . VAL A 1 268 ? -10.885 -5.546 25.377 1.00 16.23 268 VAL A C 1
ATOM 1978 O O . VAL A 1 268 ? -9.782 -5.862 25.819 1.00 15.91 268 VAL A O 1
ATOM 1982 N N . ARG A 1 269 ? -11.636 -4.597 25.928 1.00 17.84 269 ARG A N 1
ATOM 1983 C CA . ARG A 1 269 ? -11.175 -3.857 27.099 1.00 19.57 269 ARG A CA 1
ATOM 1984 C C . ARG A 1 269 ? -10.949 -4.751 28.319 1.00 19.82 269 ARG A C 1
ATOM 1985 O O . ARG A 1 269 ? -10.076 -4.478 29.143 1.00 19.98 269 ARG A O 1
ATOM 1993 N N . LYS A 1 270 ? -11.728 -5.821 28.435 1.00 20.43 270 LYS A N 1
ATOM 1994 C CA . LYS A 1 270 ? -11.581 -6.732 29.565 1.00 20.13 270 LYS A CA 1
ATOM 1995 C C . LYS A 1 270 ? -10.402 -7.666 29.353 1.00 19.88 270 LYS A C 1
ATOM 1996 O O . LYS A 1 270 ? -9.949 -8.323 30.286 1.00 20.40 270 LYS A O 1
ATOM 2002 N N . GLY A 1 271 ? -9.903 -7.722 28.123 1.00 18.89 271 GLY A N 1
ATOM 2003 C CA . GLY A 1 271 ? -8.778 -8.588 27.824 1.00 18.83 271 GLY A CA 1
ATOM 2004 C C . GLY A 1 271 ? -9.204 -10.008 27.483 1.00 19.37 271 GLY A C 1
ATOM 2005 O O . GLY A 1 271 ? -8.369 -10.911 27.431 1.00 20.32 271 GLY A O 1
ATOM 2006 N N . GLU A 1 272 ? -10.499 -10.210 27.253 1.00 17.62 272 GLU A N 1
ATOM 2007 C CA . GLU A 1 272 ? -11.025 -11.531 26.917 1.00 18.85 272 GLU A CA 1
ATOM 2008 C C . GLU A 1 272 ? -10.774 -11.898 25.456 1.00 17.75 272 GLU A C 1
ATOM 2009 O O . GLU A 1 272 ? -10.693 -13.074 25.113 1.00 18.68 272 GLU A O 1
ATOM 2015 N N . VAL A 1 273 ? -10.674 -10.889 24.597 1.00 16.80 273 VAL A N 1
ATOM 2016 C CA . VAL A 1 273 ? -10.417 -11.106 23.174 1.00 16.25 273 VAL A CA 1
ATOM 2017 C C . VAL A 1 273 ? -9.429 -10.015 22.790 1.00 16.80 273 VAL A C 1
ATOM 2018 O O . VAL A 1 273 ? -9.346 -8.988 23.464 1.00 16.57 273 VAL A O 1
ATOM 2022 N N . THR A 1 274 ? -8.682 -10.238 21.717 1.00 16.30 274 THR A N 1
ATOM 2023 C CA . THR A 1 274 ? -7.699 -9.269 21.245 1.00 16.81 274 THR A CA 1
ATOM 2024 C C . THR A 1 274 ? -8.225 -8.514 20.030 1.00 16.46 274 THR A C 1
ATOM 2025 O O . THR A 1 274 ? -9.280 -8.845 19.489 1.00 15.70 274 THR A O 1
ATOM 2029 N N . TRP A 1 275 ? -7.486 -7.497 19.601 1.00 16.17 275 TRP A N 1
ATOM 2030 C CA . TRP A 1 275 ? -7.907 -6.729 18.440 1.00 16.07 275 TRP A CA 1
ATOM 2031 C C . TRP A 1 275 ? -7.846 -7.685 17.254 1.00 15.48 275 TRP A C 1
ATOM 2032 O O . TRP A 1 275 ? -8.655 -7.600 16.334 1.00 14.15 275 TRP A O 1
ATOM 2043 N N . ALA A 1 276 ? -6.881 -8.600 17.291 1.00 15.13 276 ALA A N 1
ATOM 2044 C CA . ALA A 1 276 ? -6.715 -9.574 16.220 1.00 15.52 276 ALA A CA 1
ATOM 2045 C C . ALA A 1 276 ? -7.954 -10.460 16.145 1.00 14.28 276 ALA A C 1
ATOM 2046 O O . ALA A 1 276 ? -8.415 -10.794 15.058 1.00 13.73 276 ALA A O 1
ATOM 2048 N N . ASP A 1 277 ? -8.495 -10.844 17.297 1.00 13.84 277 ASP A N 1
ATOM 2049 C CA . ASP A 1 277 ? -9.688 -11.688 17.312 1.00 14.16 277 ASP A CA 1
ATOM 2050 C C . ASP A 1 277 ? -10.850 -10.943 16.663 1.00 13.42 277 ASP A C 1
ATOM 2051 O O . ASP A 1 277 ? -11.656 -11.531 15.941 1.00 12.08 277 ASP A O 1
ATOM 2056 N N . VAL A 1 278 ? -10.944 -9.646 16.942 1.00 12.88 278 VAL A N 1
ATOM 2057 C CA . VAL A 1 278 ? -12.015 -8.838 16.376 1.00 12.23 278 VAL A CA 1
ATOM 2058 C C . VAL A 1 278 ? -11.872 -8.753 14.863 1.00 12.56 278 VAL A C 1
ATOM 2059 O O . VAL A 1 278 ? -12.865 -8.795 14.135 1.00 11.73 278 VAL A O 1
ATOM 2063 N N . VAL A 1 279 ? -10.635 -8.637 14.388 1.00 12.05 279 VAL A N 1
ATOM 2064 C CA . VAL A 1 279 ? -10.398 -8.549 12.957 1.00 11.28 279 VAL A CA 1
ATOM 2065 C C . VAL A 1 279 ? -10.764 -9.869 12.286 1.00 11.53 279 VAL A C 1
ATOM 2066 O O . VAL A 1 279 ? -11.376 -9.871 11.219 1.00 10.23 279 VAL A O 1
ATOM 2070 N N . GLU A 1 280 ? -10.408 -10.990 12.910 1.00 10.99 280 GLU A N 1
ATOM 2071 C CA . GLU A 1 280 ? -10.729 -12.286 12.324 1.00 11.53 280 GLU A CA 1
ATOM 2072 C C . GLU A 1 280 ? -12.232 -12.524 12.261 1.00 12.07 280 GLU A C 1
ATOM 2073 O O . GLU A 1 280 ? -12.729 -13.093 11.294 1.00 11.82 280 GLU A O 1
ATOM 2079 N N . GLU A 1 281 ? -12.960 -12.101 13.288 1.00 11.34 281 GLU A N 1
ATOM 2080 C CA . GLU A 1 281 ? -14.403 -12.298 13.279 1.00 11.45 281 GLU A CA 1
ATOM 2081 C C . GLU A 1 281 ? -15.048 -11.346 12.271 1.00 11.14 281 GLU A C 1
ATOM 2082 O O . GLU A 1 281 ? -16.091 -11.659 11.701 1.00 10.92 281 GLU A O 1
ATOM 2088 N N . THR A 1 282 ? -14.436 -10.180 12.061 1.00 9.49 282 THR A N 1
ATOM 2089 C CA . THR A 1 282 ? -14.979 -9.215 11.106 1.00 9.87 282 THR A CA 1
ATOM 2090 C C . THR A 1 282 ? -14.789 -9.808 9.708 1.00 9.70 282 THR A C 1
ATOM 2091 O O . THR A 1 282 ? -15.666 -9.716 8.847 1.00 11.35 282 THR A O 1
ATOM 2095 N N . LEU A 1 283 ? -13.639 -10.431 9.490 1.00 10.50 283 LEU A N 1
ATOM 2096 C CA . LEU A 1 283 ? -13.343 -11.042 8.196 1.00 10.99 283 LEU A CA 1
ATOM 2097 C C . LEU A 1 283 ? -14.332 -12.172 7.907 1.00 10.96 283 LEU A C 1
ATOM 2098 O O . LEU A 1 283 ? -14.695 -12.423 6.759 1.00 11.70 283 LEU A O 1
ATOM 2103 N N . ARG A 1 284 ? -14.779 -12.851 8.955 1.00 10.42 284 ARG A N 1
ATOM 2104 C CA . ARG A 1 284 ? -15.726 -13.944 8.769 1.00 10.65 284 ARG A CA 1
ATOM 2105 C C . ARG A 1 284 ? -17.153 -13.432 8.585 1.00 10.21 284 ARG A C 1
ATOM 2106 O O . ARG A 1 284 ? -17.833 -13.797 7.628 1.00 9.79 284 ARG A O 1
ATOM 2114 N N . HIS A 1 285 ? -17.582 -12.582 9.517 1.00 9.56 285 HIS A N 1
ATOM 2115 C CA . HIS A 1 285 ? -18.922 -11.990 9.537 1.00 10.56 285 HIS A CA 1
ATOM 2116 C C . HIS A 1 285 ? -19.253 -10.972 8.440 1.00 10.84 285 HIS A C 1
ATOM 2117 O O . HIS A 1 285 ? -20.369 -10.964 7.907 1.00 11.02 285 HIS A O 1
ATOM 2124 N N . GLU A 1 286 ? -18.303 -10.105 8.112 1.00 9.85 286 GLU A N 1
ATOM 2125 C CA . GLU A 1 286 ? -18.529 -9.101 7.073 1.00 12.29 286 GLU A CA 1
ATOM 2126 C C . GLU A 1 286 ? -17.265 -8.900 6.244 1.00 12.37 286 GLU A C 1
ATOM 2127 O O . GLU A 1 286 ? -16.635 -7.843 6.298 1.00 12.20 286 GLU A O 1
ATOM 2133 N N . PRO A 1 287 ? -16.872 -9.926 5.472 1.00 11.90 287 PRO A N 1
ATOM 2134 C CA . PRO A 1 287 ? -15.673 -9.863 4.627 1.00 11.71 287 PRO A CA 1
ATOM 2135 C C . PRO A 1 287 ? -15.800 -8.769 3.567 1.00 11.87 287 PRO A C 1
ATOM 2136 O O . PRO A 1 287 ? -16.904 -8.479 3.104 1.00 12.20 287 PRO A O 1
ATOM 2140 N N . ALA A 1 288 ? -14.670 -8.178 3.184 1.00 10.64 288 ALA A N 1
ATOM 2141 C CA . ALA A 1 288 ? -14.647 -7.108 2.183 1.00 11.82 288 ALA A CA 1
ATOM 2142 C C . ALA A 1 288 ? -15.001 -7.521 0.756 1.00 11.89 288 ALA A C 1
ATOM 2143 O O . ALA A 1 288 ? -15.499 -6.701 -0.021 1.00 10.66 288 ALA A O 1
ATOM 2145 N N . VAL A 1 289 ? -14.734 -8.777 0.405 1.00 9.96 289 VAL A N 1
ATOM 2146 C CA . VAL A 1 289 ? -15.033 -9.284 -0.934 1.00 10.41 289 VAL A CA 1
ATOM 2147 C C . VAL A 1 289 ? -16.076 -10.394 -0.791 1.00 11.18 289 VAL A C 1
ATOM 2148 O O . VAL A 1 289 ? -15.781 -11.472 -0.276 1.00 12.90 289 VAL A O 1
ATOM 2152 N N . LYS A 1 290 ? -17.293 -10.130 -1.254 1.00 8.84 290 LYS A N 1
ATOM 2153 C CA . LYS A 1 290 ? -18.374 -11.110 -1.156 1.00 9.34 290 LYS A CA 1
ATOM 2154 C C . LYS A 1 290 ? -18.375 -12.251 -2.165 1.00 9.79 290 LYS A C 1
ATOM 2155 O O . LYS A 1 290 ? -18.733 -13.379 -1.827 1.00 8.70 290 LYS A O 1
ATOM 2161 N N . HIS A 1 291 ? -17.994 -11.953 -3.403 1.00 9.64 291 HIS A N 1
ATOM 2162 C CA . HIS A 1 291 ? -17.956 -12.958 -4.469 1.00 9.37 291 HIS A CA 1
ATOM 2163 C C . HIS A 1 291 ? -16.677 -12.719 -5.255 1.00 11.01 291 HIS A C 1
ATOM 2164 O O . HIS A 1 291 ? -16.279 -11.567 -5.456 1.00 11.71 291 HIS A O 1
ATOM 2171 N N . LEU A 1 292 ? -16.053 -13.793 -5.728 1.00 11.30 292 LEU A N 1
ATOM 2172 C CA . LEU A 1 292 ? -14.813 -13.655 -6.483 1.00 11.95 292 LEU A CA 1
ATOM 2173 C C . LEU A 1 292 ? -14.857 -14.183 -7.913 1.00 10.99 292 LEU A C 1
ATOM 2174 O O . LEU A 1 292 ? -14.842 -15.386 -8.141 1.00 12.83 292 LEU A O 1
ATOM 2179 N N . PRO A 1 293 ? -14.936 -13.281 -8.898 1.00 11.85 293 PRO A N 1
ATOM 2180 C CA . PRO A 1 293 ? -14.962 -13.716 -10.299 1.00 12.99 293 PRO A CA 1
ATOM 2181 C C . PRO A 1 293 ? -13.499 -13.881 -10.735 1.00 13.32 293 PRO A C 1
ATOM 2182 O O . PRO A 1 293 ? -12.677 -13.016 -10.448 1.00 14.04 293 PRO A O 1
ATOM 2186 N N . LEU A 1 294 ? -13.148 -14.984 -11.389 1.00 13.28 294 LEU A N 1
ATOM 2187 C CA . LEU A 1 294 ? -14.057 -16.066 -11.731 1.00 12.20 294 LEU A CA 1
ATOM 2188 C C . LEU A 1 294 ? -13.154 -17.282 -11.962 1.00 12.68 294 LEU A C 1
ATOM 2189 O O . LEU A 1 294 ? -11.954 -17.130 -12.198 1.00 11.46 294 LEU A O 1
ATOM 2194 N N . ARG A 1 295 ? -13.718 -18.481 -11.871 1.00 11.08 295 ARG A N 1
ATOM 2195 C CA . ARG A 1 295 ? -12.945 -19.699 -12.081 1.00 10.84 295 ARG A CA 1
ATOM 2196 C C . ARG A 1 295 ? -13.667 -20.555 -13.110 1.00 11.51 295 ARG A C 1
ATOM 2197 O O . ARG A 1 295 ? -14.843 -20.328 -13.384 1.00 12.57 295 ARG A O 1
ATOM 2205 N N . TYR A 1 296 ? -12.969 -21.531 -13.678 1.00 11.23 296 TYR A N 1
ATOM 2206 C CA . TYR A 1 296 ? -13.570 -22.400 -14.685 1.00 11.11 296 TYR A CA 1
ATOM 2207 C C . TYR A 1 296 ? -13.200 -23.860 -14.481 1.00 10.26 296 TYR A C 1
ATOM 2208 O O . TYR A 1 296 ? -12.123 -24.176 -13.985 1.00 11.76 296 TYR A O 1
ATOM 2217 N N . ALA A 1 297 ? -14.106 -24.749 -14.867 1.00 11.62 297 ALA A N 1
ATOM 2218 C CA . ALA A 1 297 ? -13.864 -26.175 -14.728 1.00 10.98 297 ALA A CA 1
ATOM 2219 C C . ALA A 1 297 ? -13.003 -26.643 -15.896 1.00 12.14 297 ALA A C 1
ATOM 2220 O O . ALA A 1 297 ? -13.373 -26.475 -17.059 1.00 12.95 297 ALA A O 1
ATOM 2222 N N . VAL A 1 298 ? -11.847 -27.217 -15.583 1.00 12.35 298 VAL A N 1
ATOM 2223 C CA . VAL A 1 298 ? -10.938 -27.709 -16.613 1.00 13.27 298 VAL A CA 1
ATOM 2224 C C . VAL A 1 298 ? -11.506 -29.001 -17.192 1.00 14.99 298 VAL A C 1
ATOM 2225 O O . VAL A 1 298 ? -11.238 -29.358 -18.342 1.00 15.23 298 VAL A O 1
ATOM 2229 N N . THR A 1 299 ? -12.303 -29.690 -16.381 1.00 14.54 299 THR A N 1
ATOM 2230 C CA . THR A 1 299 ? -12.933 -30.944 -16.781 1.00 16.53 299 THR A CA 1
ATOM 2231 C C . THR A 1 299 ? -14.261 -31.024 -16.028 1.00 16.10 299 THR A C 1
ATOM 2232 O O . THR A 1 299 ? -14.508 -30.223 -15.129 1.00 15.06 299 THR A O 1
ATOM 2236 N N . ASP A 1 300 ? -15.120 -31.968 -16.395 1.00 15.31 300 ASP A N 1
ATOM 2237 C CA . ASP A 1 300 ? -16.404 -32.100 -15.712 1.00 15.77 300 ASP A CA 1
ATOM 2238 C C . ASP A 1 300 ? -16.148 -32.341 -14.227 1.00 15.97 300 ASP A C 1
ATOM 2239 O O . ASP A 1 300 ? -15.237 -33.088 -13.864 1.00 15.95 300 ASP A O 1
ATOM 2244 N N . ILE A 1 301 ? -16.955 -31.712 -13.379 1.00 14.94 301 ILE A N 1
ATOM 2245 C CA . ILE A 1 301 ? -16.825 -31.860 -11.934 1.00 15.33 301 ILE A CA 1
ATOM 2246 C C . ILE A 1 301 ? -18.183 -32.222 -11.332 1.00 16.39 301 ILE A C 1
ATOM 2247 O O . ILE A 1 301 ? -19.179 -31.543 -11.578 1.00 14.58 301 ILE A O 1
ATOM 2252 N N . ALA A 1 302 ? -18.215 -33.287 -10.537 1.00 16.71 302 ALA A N 1
ATOM 2253 C CA . ALA A 1 302 ? -19.458 -33.728 -9.908 1.00 17.51 302 ALA A CA 1
ATOM 2254 C C . ALA A 1 302 ? -19.818 -32.895 -8.681 1.00 17.97 302 ALA A C 1
ATOM 2255 O O . ALA A 1 302 ? -18.965 -32.616 -7.839 1.00 17.00 302 ALA A O 1
ATOM 2257 N N . LEU A 1 303 ? -21.083 -32.493 -8.592 1.00 17.23 303 LEU A N 1
ATOM 2258 C CA . LEU A 1 303 ? -21.560 -31.698 -7.465 1.00 17.61 303 LEU A CA 1
ATOM 2259 C C . LEU A 1 303 ? -22.193 -32.662 -6.468 1.00 17.19 303 LEU A C 1
ATOM 2260 O O . LEU A 1 303 ? -22.613 -33.758 -6.841 1.00 17.51 303 LEU A O 1
ATOM 2265 N N . PRO A 1 304 ? -22.278 -32.265 -5.188 1.00 17.67 304 PRO A N 1
ATOM 2266 C CA . PRO A 1 304 ? -22.865 -33.120 -4.150 1.00 17.64 304 PRO A CA 1
ATOM 2267 C C . PRO A 1 304 ? -24.271 -33.651 -4.435 1.00 18.38 304 PRO A C 1
ATOM 2268 O O . PRO A 1 304 ? -24.642 -34.710 -3.936 1.00 18.35 304 PRO A O 1
ATOM 2272 N N . ASP A 1 305 ? -25.054 -32.936 -5.238 1.00 17.64 305 ASP A N 1
ATOM 2273 C CA . ASP A 1 305 ? -26.406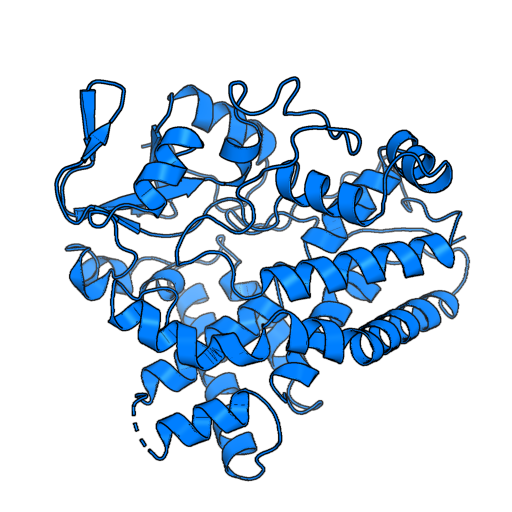 -33.402 -5.531 1.00 16.91 305 ASP A CA 1
ATOM 2274 C C . ASP A 1 305 ? -26.531 -34.246 -6.796 1.00 16.55 305 ASP A C 1
ATOM 2275 O O . ASP A 1 305 ? -27.634 -34.611 -7.192 1.00 15.40 305 ASP A O 1
ATOM 2280 N N . GLY A 1 306 ? -25.407 -34.559 -7.430 1.00 15.80 306 GLY A N 1
ATOM 2281 C CA . GLY A 1 306 ? -25.465 -35.360 -8.636 1.00 15.29 306 GLY A CA 1
ATOM 2282 C C . GLY A 1 306 ? -25.390 -34.532 -9.900 1.00 15.85 306 GLY A C 1
ATOM 2283 O O . GLY A 1 306 ? -25.210 -35.073 -10.993 1.00 14.07 306 GLY A O 1
ATOM 2284 N N . ARG A 1 307 ? -25.552 -33.220 -9.772 1.00 15.61 307 ARG A N 1
ATOM 2285 C CA . ARG A 1 307 ? -25.481 -32.369 -10.949 1.00 14.89 307 ARG A CA 1
ATOM 2286 C C . ARG A 1 307 ? -24.012 -32.254 -11.327 1.00 15.40 307 ARG A C 1
ATOM 2287 O O . ARG A 1 307 ? -23.136 -32.674 -10.568 1.00 15.58 307 ARG A O 1
ATOM 2295 N N . THR A 1 308 ? -23.741 -31.678 -12.490 1.00 15.18 308 THR A N 1
ATOM 2296 C CA . THR A 1 308 ? -22.367 -31.535 -12.950 1.00 16.49 308 THR A CA 1
ATOM 2297 C C . THR A 1 308 ? -21.948 -30.144 -13.394 1.00 16.16 308 THR A C 1
ATOM 2298 O O . THR A 1 308 ? -22.712 -29.433 -14.049 1.00 17.26 308 THR A O 1
ATOM 2302 N N . ILE A 1 309 ? -20.733 -29.754 -13.018 1.00 15.76 309 ILE A N 1
ATOM 2303 C CA . ILE A 1 309 ? -20.218 -28.457 -13.417 1.00 14.63 309 ILE A CA 1
ATOM 2304 C C . ILE A 1 309 ? -19.495 -28.927 -14.673 1.00 14.65 309 ILE A C 1
ATOM 2305 O O . ILE A 1 309 ? -18.436 -29.555 -14.591 1.00 15.93 309 ILE A O 1
ATOM 2310 N N . ALA A 1 310 ? -20.091 -28.662 -15.829 1.00 14.23 310 ALA A N 1
ATOM 2311 C CA . ALA A 1 310 ? -19.509 -29.070 -17.105 1.00 13.86 310 ALA A CA 1
ATOM 2312 C C . ALA A 1 310 ? -18.195 -28.379 -17.431 1.00 15.07 310 ALA A C 1
ATOM 2313 O O . ALA A 1 310 ? -17.962 -27.240 -17.029 1.00 13.49 310 ALA A O 1
ATOM 2315 N N . ARG A 1 311 ? -17.332 -29.082 -18.157 1.00 14.75 311 ARG A N 1
ATOM 2316 C CA . ARG A 1 311 ? -16.042 -28.522 -18.541 1.00 16.15 311 ARG A CA 1
ATOM 2317 C C . ARG A 1 311 ? -16.320 -27.189 -19.222 1.00 14.25 311 ARG A C 1
ATOM 2318 O O . ARG A 1 311 ? -17.216 -27.092 -20.060 1.00 13.07 311 ARG A O 1
ATOM 2326 N N . GLY A 1 312 ? -15.562 -26.163 -18.853 1.00 14.27 312 GLY A N 1
ATOM 2327 C CA . GLY A 1 312 ? -15.756 -24.857 -19.455 1.00 13.79 312 GLY A CA 1
ATOM 2328 C C . GLY A 1 312 ? -16.754 -23.937 -18.772 1.00 14.95 312 GLY A C 1
ATOM 2329 O O . GLY A 1 312 ? -16.840 -22.765 -19.128 1.00 15.17 312 GLY A O 1
ATOM 2330 N N . GLU A 1 313 ? -17.514 -24.441 -17.802 1.00 13.47 313 GLU A N 1
ATOM 2331 C CA . GLU A 1 313 ? -18.486 -23.586 -17.118 1.00 12.54 313 GLU A CA 1
ATOM 2332 C C . GLU A 1 313 ? -17.804 -22.801 -16.001 1.00 11.29 313 GLU A C 1
ATOM 2333 O O . GLU A 1 313 ? -16.870 -23.297 -15.366 1.00 11.72 313 GLU A O 1
ATOM 2339 N N . PRO A 1 314 ? -18.257 -21.559 -15.754 1.00 11.13 314 PRO A N 1
ATOM 2340 C CA . PRO A 1 314 ? -17.667 -20.715 -14.708 1.00 11.72 314 PRO A CA 1
ATOM 2341 C C . PRO A 1 314 ? -18.069 -21.090 -13.292 1.00 11.23 314 PRO A C 1
ATOM 2342 O O . PRO A 1 314 ? -19.133 -21.667 -13.060 1.00 11.23 314 PRO A O 1
ATOM 2346 N N . ILE A 1 315 ? -17.206 -20.719 -12.350 1.00 11.71 315 ILE A N 1
ATOM 2347 C CA . ILE A 1 315 ? -17.412 -20.990 -10.932 1.00 12.48 315 ILE A CA 1
ATOM 2348 C C . ILE A 1 315 ? -17.161 -19.702 -10.158 1.00 13.02 315 ILE A C 1
ATOM 2349 O O . ILE A 1 315 ? -16.080 -19.119 -10.246 1.00 11.97 315 ILE A O 1
ATOM 2354 N N . LEU A 1 316 ? -18.165 -19.263 -9.409 1.00 11.77 316 LEU A N 1
ATOM 2355 C CA . LEU A 1 316 ? -18.068 -18.042 -8.615 1.00 11.85 316 LEU A CA 1
ATOM 2356 C C . LEU A 1 316 ? -17.970 -18.360 -7.124 1.00 11.22 316 LEU A C 1
ATOM 2357 O O . LEU A 1 316 ? -18.916 -18.869 -6.533 1.00 12.01 316 LEU A O 1
ATOM 2362 N N . ALA A 1 317 ? -16.830 -18.059 -6.516 1.00 11.53 317 ALA A N 1
ATOM 2363 C CA . ALA A 1 317 ? -16.653 -18.327 -5.093 1.00 9.79 317 ALA A CA 1
ATOM 2364 C C . ALA A 1 317 ? -17.414 -17.262 -4.309 1.00 10.90 317 ALA A C 1
ATOM 2365 O O . ALA A 1 317 ? -17.084 -16.078 -4.386 1.00 12.43 317 ALA A O 1
ATOM 2367 N N . SER A 1 318 ? -18.440 -17.684 -3.574 1.00 10.29 318 SER A N 1
ATOM 2368 C CA . SER A 1 318 ? -19.253 -16.764 -2.775 1.00 9.64 318 SER A CA 1
ATOM 2369 C C . SER A 1 318 ? -18.825 -16.866 -1.311 1.00 9.48 318 SER A C 1
ATOM 2370 O O . SER A 1 318 ? -19.493 -17.486 -0.481 1.00 9.62 318 SER A O 1
ATOM 2373 N N . TYR A 1 319 ? -17.694 -16.231 -1.019 1.00 9.32 319 TYR A N 1
ATOM 2374 C CA . TYR A 1 319 ? -17.091 -16.208 0.309 1.00 10.34 319 TYR A CA 1
ATOM 2375 C C . TYR A 1 319 ? -17.910 -15.701 1.485 1.00 10.56 319 TYR A C 1
ATOM 2376 O O . TYR A 1 319 ? -17.906 -16.319 2.555 1.00 10.07 319 TYR A O 1
ATOM 2385 N N . ALA A 1 320 ? -18.590 -14.573 1.304 1.00 9.45 320 ALA A N 1
ATOM 2386 C CA . ALA A 1 320 ? -19.400 -14.003 2.374 1.00 10.16 320 ALA A CA 1
ATOM 2387 C C . ALA A 1 320 ? -20.481 -14.974 2.830 1.00 10.49 320 ALA A C 1
ATOM 2388 O O . ALA A 1 320 ? -20.657 -15.190 4.030 1.00 9.42 320 ALA A O 1
ATOM 2390 N N . ALA A 1 321 ? -21.194 -15.563 1.874 1.00 10.69 321 ALA A N 1
ATOM 2391 C CA . ALA A 1 321 ? -22.259 -16.514 2.194 1.00 10.26 321 ALA A CA 1
ATOM 2392 C C . ALA A 1 321 ? -21.679 -17.777 2.822 1.00 10.18 321 ALA A C 1
ATOM 2393 O O . ALA A 1 321 ? -22.265 -18.348 3.745 1.00 10.32 321 ALA A O 1
ATOM 2395 N N . ALA A 1 322 ? -20.525 -18.207 2.318 1.00 9.90 322 ALA A N 1
ATOM 2396 C CA . ALA A 1 322 ? -19.864 -19.403 2.826 1.00 8.73 322 ALA A CA 1
ATOM 2397 C C . ALA A 1 322 ? -19.387 -19.220 4.265 1.00 9.63 322 ALA A C 1
ATOM 2398 O O . ALA A 1 322 ? -19.446 -20.155 5.068 1.00 8.53 322 ALA A O 1
ATOM 2400 N N . ASN A 1 323 ? -18.916 -18.020 4.592 1.00 7.85 323 ASN A N 1
ATOM 2401 C CA . ASN A 1 323 ? -18.434 -17.747 5.943 1.00 9.59 323 ASN A CA 1
ATOM 2402 C C . ASN A 1 323 ? -19.547 -17.884 6.978 1.00 10.73 323 ASN A C 1
ATOM 2403 O O . ASN A 1 323 ? -19.276 -18.013 8.170 1.00 11.15 323 ASN A O 1
ATOM 2408 N N . ARG A 1 324 ? -20.795 -17.847 6.516 1.00 9.69 324 ARG A N 1
ATOM 2409 C CA . ARG A 1 324 ? -21.950 -17.965 7.405 1.00 10.71 324 ARG A CA 1
ATOM 2410 C C . ARG A 1 324 ? -22.699 -19.280 7.236 1.00 11.03 324 ARG A C 1
ATOM 2411 O O . ARG A 1 324 ? -23.844 -19.411 7.676 1.00 10.17 324 ARG A O 1
ATOM 2419 N N . HIS A 1 325 ? -22.054 -20.255 6.602 1.00 11.77 325 HIS A N 1
ATOM 2420 C CA . HIS A 1 325 ? -22.673 -21.560 6.380 1.00 11.36 325 HIS A CA 1
ATOM 2421 C C . HIS A 1 325 ? -22.882 -22.235 7.735 1.00 11.33 325 HIS A C 1
ATOM 2422 O O . HIS A 1 325 ? -21.943 -22.386 8.517 1.00 10.70 325 HIS A O 1
ATOM 2429 N N . PRO A 1 326 ? -24.126 -22.656 8.025 1.00 12.52 326 PRO A N 1
ATOM 2430 C CA . PRO A 1 326 ? -24.497 -23.305 9.287 1.00 12.56 326 PRO A CA 1
ATOM 2431 C C . PRO A 1 326 ? -23.780 -24.592 9.691 1.00 12.46 326 PRO A C 1
ATOM 2432 O O . PRO A 1 326 ? -23.825 -24.976 10.862 1.00 12.38 326 PRO A O 1
ATOM 2436 N N . ASP A 1 327 ? -23.140 -25.275 8.747 1.00 11.23 327 ASP A N 1
ATOM 2437 C CA . ASP A 1 327 ? -22.434 -26.505 9.096 1.00 13.81 327 ASP A CA 1
ATOM 2438 C C . ASP A 1 327 ? -20.983 -26.175 9.434 1.00 13.95 327 ASP A C 1
ATOM 2439 O O . ASP A 1 327 ? -20.234 -27.028 9.907 1.00 12.89 327 ASP A O 1
ATOM 2444 N N . TRP A 1 328 ? -20.591 -24.926 9.195 1.00 13.28 328 TRP A N 1
ATOM 2445 C CA . TRP A 1 328 ? -19.222 -24.499 9.483 1.00 13.99 328 TRP A CA 1
ATOM 2446 C C . TRP A 1 328 ? -19.131 -23.805 10.841 1.00 14.91 328 TRP A C 1
ATOM 2447 O O . TRP A 1 328 ? -18.283 -24.147 11.672 1.00 16.42 328 TRP A O 1
ATOM 2458 N N . HIS A 1 329 ? -20.016 -22.836 11.053 1.00 14.49 329 HIS A N 1
ATOM 2459 C CA . HIS A 1 329 ? -20.064 -22.068 12.294 1.00 17.63 329 HIS A CA 1
ATOM 2460 C C . HIS A 1 329 ? -21.465 -22.059 12.902 1.00 17.50 329 HIS A C 1
ATOM 2461 O O . HIS A 1 329 ? -22.446 -21.832 12.201 1.00 18.97 329 HIS A O 1
ATOM 2468 N N . GLU A 1 330 ? -21.568 -22.302 14.203 1.00 22.47 330 GLU A N 1
ATOM 2469 C CA . GLU A 1 330 ? -22.884 -22.290 14.828 1.00 24.25 330 GLU A CA 1
ATOM 2470 C C . GLU A 1 330 ? -23.246 -20.832 15.081 1.00 23.27 330 GLU A C 1
ATOM 2471 O O . GLU A 1 330 ? -22.364 -20.009 15.335 1.00 22.42 330 GLU A O 1
ATOM 2477 N N . ASP A 1 331 ? -24.535 -20.517 14.992 1.00 21.94 331 ASP A N 1
ATOM 2478 C CA . ASP A 1 331 ? -25.017 -19.156 15.195 1.00 22.56 331 ASP A CA 1
ATOM 2479 C C . ASP A 1 331 ? -24.111 -18.272 14.342 1.00 21.52 331 ASP A C 1
ATOM 2480 O O . ASP A 1 331 ? -23.649 -17.212 14.766 1.00 18.77 331 ASP A O 1
ATOM 2485 N N . ALA A 1 332 ? -23.874 -18.742 13.121 1.00 19.31 332 ALA A N 1
ATOM 2486 C CA . ALA A 1 332 ? -23.027 -18.060 12.149 1.00 17.77 332 ALA A CA 1
ATOM 2487 C C . ALA A 1 332 ? -23.351 -16.605 11.834 1.00 16.80 332 ALA A C 1
ATOM 2488 O O . ALA A 1 332 ? -22.451 -15.843 11.489 1.00 16.15 332 ALA A O 1
ATOM 2490 N N . ASP A 1 333 ? -24.615 -16.207 11.940 1.00 16.70 333 ASP A N 1
ATOM 2491 C CA . ASP A 1 333 ? -24.966 -14.822 11.641 1.00 16.51 333 ASP A CA 1
ATOM 2492 C C . ASP A 1 333 ? -24.744 -13.846 12.790 1.00 16.78 333 ASP A C 1
ATOM 2493 O O . ASP A 1 333 ? -25.025 -12.660 12.660 1.00 18.34 333 ASP A O 1
ATOM 2498 N N . THR A 1 334 ? -24.234 -14.343 13.909 1.00 18.09 334 THR A N 1
ATOM 2499 C CA . THR A 1 334 ? -23.982 -13.485 15.062 1.00 17.36 334 THR A CA 1
ATOM 2500 C C . THR A 1 334 ? -22.491 -13.192 15.150 1.00 15.93 334 THR A C 1
ATOM 2501 O O . THR A 1 334 ? -21.669 -14.094 14.986 1.00 15.48 334 THR A O 1
ATOM 2505 N N . PHE A 1 335 ? -22.142 -11.932 15.394 1.00 15.15 335 PHE A N 1
ATOM 2506 C CA . PHE A 1 335 ? -20.736 -11.550 15.506 1.00 14.32 335 PHE A CA 1
ATOM 2507 C C . PHE A 1 335 ? -20.320 -11.923 16.926 1.00 13.98 335 PHE A C 1
ATOM 2508 O O . PHE A 1 335 ? -20.938 -11.483 17.893 1.00 14.41 335 PHE A O 1
ATOM 2516 N N . ASP A 1 336 ? -19.284 -12.745 17.043 1.00 13.52 336 ASP A N 1
ATOM 2517 C CA . ASP A 1 336 ? -18.785 -13.184 18.341 1.00 13.92 336 ASP A CA 1
ATOM 2518 C C . ASP A 1 336 ? -17.270 -13.347 18.261 1.00 13.59 336 ASP A C 1
ATOM 2519 O O . ASP A 1 336 ? -16.773 -14.334 17.731 1.00 13.68 336 ASP A O 1
ATOM 2524 N N . ALA A 1 337 ? -16.538 -12.368 18.789 1.00 14.45 337 ALA A N 1
ATOM 2525 C CA . ALA A 1 337 ? -15.077 -12.411 18.768 1.00 16.16 337 ALA A CA 1
ATOM 2526 C C . ALA A 1 337 ? -14.457 -13.457 19.699 1.00 15.97 337 ALA A C 1
ATOM 2527 O O . ALA A 1 337 ? -13.244 -13.671 19.669 1.00 15.96 337 ALA A O 1
ATOM 2529 N N . THR A 1 338 ? -15.278 -14.109 20.521 1.00 16.97 338 THR A N 1
ATOM 2530 C CA . THR A 1 338 ? -14.766 -15.124 21.437 1.00 17.42 338 THR A CA 1
ATOM 2531 C C . THR A 1 338 ? -14.742 -16.520 20.804 1.00 18.58 338 THR A C 1
ATOM 2532 O O . THR A 1 338 ? -14.252 -17.465 21.415 1.00 17.71 338 THR A O 1
ATOM 2536 N N . ARG A 1 339 ? -15.265 -16.648 19.585 1.00 18.72 339 ARG A N 1
ATOM 2537 C CA . ARG A 1 339 ? -15.291 -17.944 18.897 1.00 19.24 339 ARG A CA 1
ATOM 2538 C C . ARG A 1 339 ? -13.988 -18.722 18.963 1.00 19.76 339 ARG A C 1
ATOM 2539 O O . ARG A 1 339 ? -12.913 -18.174 18.719 1.00 20.05 339 ARG A O 1
ATOM 2547 N N . THR A 1 340 ? -14.089 -20.009 19.277 1.00 19.98 340 THR A N 1
ATOM 2548 C CA . THR A 1 340 ? -12.912 -20.861 19.360 1.00 22.28 340 THR A CA 1
ATOM 2549 C C . THR A 1 340 ? -12.468 -21.182 17.932 1.00 21.46 340 THR A C 1
ATOM 2550 O O . THR A 1 340 ? -11.276 -21.240 17.641 1.00 20.95 340 THR A O 1
ATOM 2554 N N . VAL A 1 341 ? -13.439 -21.397 17.047 1.00 20.65 341 VAL A N 1
ATOM 2555 C CA . VAL A 1 341 ? -13.151 -21.705 15.647 1.00 19.58 341 VAL A CA 1
ATOM 2556 C C . VAL A 1 341 ? -13.325 -20.386 14.897 1.00 17.17 341 VAL A C 1
ATOM 2557 O O . VAL A 1 341 ? -14.445 -19.899 14.732 1.00 17.50 341 VAL A O 1
ATOM 2561 N N . LYS A 1 342 ? -12.214 -19.820 14.440 1.00 16.59 342 LYS A N 1
ATOM 2562 C CA . LYS A 1 342 ? -12.238 -18.549 13.720 1.00 17.88 342 LYS A CA 1
ATOM 2563 C C . LYS A 1 342 ? -11.971 -18.605 12.215 1.00 18.47 342 LYS A C 1
ATOM 2564 O O . LYS A 1 342 ? -11.895 -17.561 11.567 1.00 19.74 342 LYS A O 1
ATOM 2570 N N . GLU A 1 343 ? -11.828 -19.800 11.654 1.00 17.31 343 GLU A N 1
ATOM 2571 C CA . GLU A 1 343 ? -11.562 -19.916 10.221 1.00 18.21 343 GLU A CA 1
ATOM 2572 C C . GLU A 1 343 ? -12.625 -19.306 9.324 1.00 15.43 343 GLU A C 1
ATOM 2573 O O . GLU A 1 343 ? -13.822 -19.383 9.604 1.00 16.12 343 GLU A O 1
ATOM 2579 N N . HIS A 1 344 ? -12.165 -18.692 8.238 1.00 12.67 344 HIS A N 1
ATOM 2580 C CA . HIS A 1 344 ? -13.049 -18.054 7.276 1.00 10.39 344 HIS A CA 1
ATOM 2581 C C . HIS A 1 344 ? -12.388 -18.082 5.901 1.00 9.08 344 HIS A C 1
ATOM 2582 O O . HIS A 1 344 ? -11.219 -18.458 5.769 1.00 9.03 344 HIS A O 1
ATOM 2589 N N . LEU A 1 345 ? -13.135 -17.655 4.890 1.00 7.55 345 LEU A N 1
ATOM 2590 C CA . LEU A 1 345 ? -12.651 -17.621 3.513 1.00 8.96 345 LEU A CA 1
ATOM 2591 C C . LEU A 1 345 ? -12.553 -16.203 2.944 1.00 10.78 345 LEU A C 1
ATOM 2592 O O . LEU A 1 345 ? -12.597 -16.013 1.728 1.00 10.88 345 LEU A O 1
ATOM 2597 N N . ALA A 1 346 ? -12.418 -15.208 3.815 1.00 9.86 346 ALA A N 1
ATOM 2598 C CA . ALA A 1 346 ? -12.318 -13.826 3.349 1.00 9.34 346 ALA A CA 1
ATOM 2599 C C . ALA A 1 346 ? -11.120 -13.623 2.415 1.00 9.15 346 ALA A C 1
ATOM 2600 O O . ALA A 1 346 ? -11.169 -12.793 1.504 1.00 9.12 346 ALA A O 1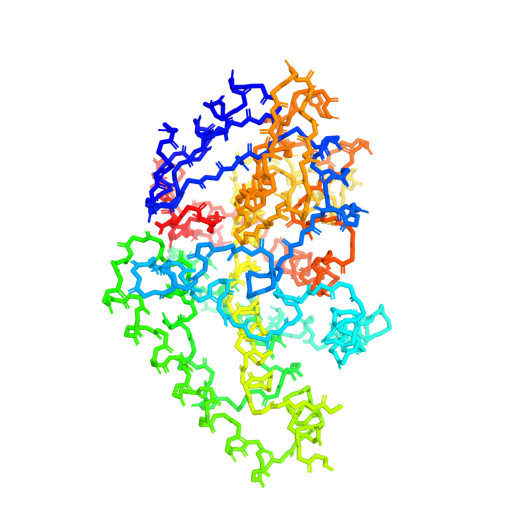
ATOM 2602 N N . PHE A 1 347 ? -10.051 -14.383 2.645 1.00 9.61 347 PHE A N 1
ATOM 2603 C CA . PHE A 1 347 ? -8.837 -14.287 1.829 1.00 9.33 347 PHE A CA 1
ATOM 2604 C C . PHE A 1 347 ? -8.687 -15.427 0.830 1.00 10.06 347 PHE A C 1
ATOM 2605 O O . PHE A 1 347 ? -7.664 -15.537 0.158 1.00 9.83 347 PHE A O 1
ATOM 2613 N N . GLY A 1 348 ? -9.696 -16.279 0.730 1.00 10.11 348 GLY A N 1
ATOM 2614 C CA . GLY A 1 348 ? -9.599 -17.384 -0.199 1.00 10.24 348 GLY A CA 1
ATOM 2615 C C . GLY A 1 348 ? -8.999 -18.601 0.477 1.00 10.89 348 GLY A C 1
ATOM 2616 O O . GLY A 1 348 ? -8.975 -18.696 1.704 1.00 10.81 348 GLY A O 1
ATOM 2617 N N . HIS A 1 349 ? -8.492 -19.529 -0.324 1.00 11.40 349 HIS A N 1
ATOM 2618 C CA . HIS A 1 349 ? -7.897 -20.749 0.206 1.00 10.93 349 HIS A CA 1
ATOM 2619 C C . HIS A 1 349 ? -7.041 -21.364 -0.882 1.00 11.88 349 HIS A C 1
ATOM 2620 O O . HIS A 1 349 ? -7.433 -21.376 -2.041 1.00 13.26 349 HIS A O 1
ATOM 2627 N N . GLY A 1 350 ? -5.869 -21.871 -0.521 1.00 12.16 350 GLY A N 1
ATOM 2628 C CA . GLY A 1 350 ? -5.020 -22.474 -1.531 1.00 12.66 350 GLY A CA 1
ATOM 2629 C C . GLY A 1 350 ? -3.911 -21.588 -2.064 1.00 12.26 350 GLY A C 1
ATOM 2630 O O . GLY A 1 350 ? -3.506 -20.620 -1.417 1.00 13.27 350 GLY A O 1
ATOM 2631 N N . VAL A 1 351 ? -3.432 -21.916 -3.261 1.00 12.81 351 VAL A N 1
ATOM 2632 C CA . VAL A 1 351 ? -2.355 -21.164 -3.896 1.00 12.65 351 VAL A CA 1
ATOM 2633 C C . VAL A 1 351 ? -2.632 -19.697 -4.184 1.00 12.08 351 VAL A C 1
ATOM 2634 O O . VAL A 1 351 ? -1.701 -18.892 -4.232 1.00 12.37 351 VAL A O 1
ATOM 2638 N N . HIS A 1 352 ? -3.902 -19.346 -4.364 1.00 11.32 352 HIS A N 1
ATOM 2639 C CA . HIS A 1 352 ? -4.280 -17.963 -4.645 1.00 12.45 352 HIS A CA 1
ATOM 2640 C C . HIS A 1 352 ? -4.602 -17.170 -3.373 1.00 13.17 352 HIS A C 1
ATOM 2641 O O . HIS A 1 352 ? -4.953 -15.991 -3.446 1.00 13.56 352 HIS A O 1
ATOM 2648 N N . PHE A 1 353 ? -4.487 -17.818 -2.216 1.00 12.53 353 PHE A N 1
ATOM 2649 C CA . PHE A 1 353 ? -4.768 -17.164 -0.937 1.00 11.77 353 PHE A CA 1
ATOM 2650 C C . PHE A 1 353 ? -4.202 -15.744 -0.978 1.00 12.97 353 PHE A C 1
ATOM 2651 O O . PHE A 1 353 ? -3.029 -15.549 -1.301 1.00 13.04 353 PHE A O 1
ATOM 2659 N N . CYS A 1 354 ? -5.036 -14.759 -0.648 1.00 12.23 354 CYS A N 1
ATOM 2660 C CA . CYS A 1 354 ? -4.617 -13.361 -0.659 1.00 12.18 354 CYS A CA 1
ATOM 2661 C C . CYS A 1 354 ? -3.166 -13.122 -0.247 1.00 12.08 354 CYS A C 1
ATOM 2662 O O . CYS A 1 354 ? -2.782 -13.371 0.892 1.00 11.71 354 CYS A O 1
ATOM 2665 N N . LEU A 1 355 ? -2.372 -12.615 -1.183 1.00 13.19 355 LEU A N 1
ATOM 2666 C CA . LEU A 1 355 ? -0.964 -12.338 -0.928 1.00 12.33 355 LEU A CA 1
ATOM 2667 C C . LEU A 1 355 ? -0.797 -11.217 0.100 1.00 12.39 355 LEU A C 1
ATOM 2668 O O . LEU A 1 355 ? 0.159 -11.212 0.874 1.00 14.03 355 LEU A O 1
ATOM 2673 N N . GLY A 1 356 ? -1.738 -10.276 0.116 1.00 12.44 356 GLY A N 1
ATOM 2674 C CA . GLY A 1 356 ? -1.655 -9.172 1.060 1.00 12.70 356 GLY A CA 1
ATOM 2675 C C . GLY A 1 356 ? -2.260 -9.409 2.435 1.00 12.07 356 GLY A C 1
ATOM 2676 O O . GLY A 1 356 ? -2.228 -8.518 3.289 1.00 13.52 356 GLY A O 1
ATOM 2677 N N . ALA A 1 357 ? -2.792 -10.606 2.665 1.00 11.05 357 ALA A N 1
ATOM 2678 C CA . ALA A 1 357 ? -3.410 -10.949 3.943 1.00 10.65 357 ALA A CA 1
ATOM 2679 C C . ALA A 1 357 ? -2.666 -10.496 5.200 1.00 10.76 357 ALA A C 1
ATOM 2680 O O . ALA A 1 357 ? -3.251 -9.844 6.060 1.00 10.73 357 ALA A O 1
ATOM 2682 N N . PRO A 1 358 ? -1.371 -10.837 5.330 1.00 12.18 358 PRO A N 1
ATOM 2683 C CA . PRO A 1 358 ? -0.659 -10.410 6.538 1.00 12.42 358 PRO A CA 1
ATOM 2684 C C . PRO A 1 358 ? -0.573 -8.897 6.718 1.00 13.28 358 PRO A C 1
ATOM 2685 O O . PRO A 1 358 ? -0.661 -8.398 7.842 1.00 12.85 358 PRO A O 1
ATOM 2689 N N . LEU A 1 359 ? -0.413 -8.171 5.616 1.00 12.69 359 LEU A N 1
ATOM 2690 C CA . LEU A 1 359 ? -0.322 -6.714 5.670 1.00 14.01 359 LEU A CA 1
ATOM 2691 C C . LEU A 1 359 ? -1.687 -6.115 6.013 1.00 12.82 359 LEU A C 1
ATOM 2692 O O . LEU A 1 359 ? -1.786 -5.214 6.845 1.00 13.43 359 LEU A O 1
ATOM 2697 N N . ALA A 1 360 ? -2.741 -6.620 5.376 1.00 11.98 360 ALA A N 1
ATOM 2698 C CA . ALA A 1 360 ? -4.088 -6.116 5.641 1.00 10.90 360 ALA A CA 1
ATOM 2699 C C . ALA A 1 360 ? -4.442 -6.351 7.108 1.00 11.56 360 ALA A C 1
ATOM 2700 O O . ALA A 1 360 ? -4.954 -5.462 7.788 1.00 11.30 360 ALA A O 1
ATOM 2702 N N . ARG A 1 361 ? -4.166 -7.554 7.599 1.00 13.19 361 ARG A N 1
ATOM 2703 C CA . ARG A 1 361 ? -4.467 -7.868 8.988 1.00 13.17 361 ARG A CA 1
ATOM 2704 C C . ARG A 1 361 ? -3.746 -6.885 9.912 1.00 13.99 361 ARG A C 1
ATOM 2705 O O . ARG A 1 361 ? -4.343 -6.358 10.849 1.00 13.57 361 ARG A O 1
ATOM 2713 N N . MET A 1 362 ? -2.475 -6.611 9.631 1.00 13.90 362 MET A N 1
ATOM 2714 C CA . MET A 1 362 ? -1.721 -5.683 10.466 1.00 13.88 362 MET A CA 1
ATOM 2715 C C . MET A 1 362 ? -2.312 -4.277 10.406 1.00 13.35 362 MET A C 1
ATOM 2716 O O . MET A 1 362 ? -2.473 -3.623 11.435 1.00 13.18 362 MET A O 1
ATOM 2721 N N . GLU A 1 363 ? -2.640 -3.816 9.202 1.00 12.66 363 GLU A N 1
ATOM 2722 C CA . GLU A 1 363 ? -3.216 -2.488 9.025 1.00 12.89 363 GLU A CA 1
ATOM 2723 C C . GLU A 1 363 ? -4.467 -2.290 9.868 1.00 12.29 363 GLU A C 1
ATOM 2724 O O . GLU A 1 363 ? -4.599 -1.294 10.576 1.00 11.11 363 GLU A O 1
ATOM 2730 N N . VAL A 1 364 ? -5.388 -3.244 9.791 1.00 12.09 364 VAL A N 1
ATOM 2731 C CA . VAL A 1 364 ? -6.628 -3.149 10.549 1.00 11.20 364 VAL A CA 1
ATOM 2732 C C . VAL A 1 364 ? -6.442 -3.260 12.057 1.00 11.34 364 VAL A C 1
ATOM 2733 O O . VAL A 1 364 ? -7.030 -2.486 12.812 1.00 12.73 364 VAL A O 1
ATOM 2737 N N . THR A 1 365 ? -5.633 -4.212 12.506 1.00 11.36 365 THR A N 1
ATOM 2738 C CA . THR A 1 365 ? -5.423 -4.363 13.941 1.00 13.93 365 THR A CA 1
ATOM 2739 C C . THR A 1 365 ? -4.793 -3.094 14.522 1.00 14.62 365 THR A C 1
ATOM 2740 O O . THR A 1 365 ? -5.219 -2.609 15.570 1.00 13.88 365 THR A O 1
ATOM 2744 N N . LEU A 1 366 ? -3.799 -2.546 13.829 1.00 14.39 366 LEU A N 1
ATOM 2745 C CA . LEU A 1 366 ? -3.134 -1.330 14.293 1.00 15.49 366 LEU A CA 1
ATOM 2746 C C . LEU A 1 366 ? -4.099 -0.145 14.302 1.00 15.81 366 LEU A C 1
ATOM 2747 O O . LEU A 1 366 ? -4.130 0.641 15.255 1.00 15.13 366 LEU A O 1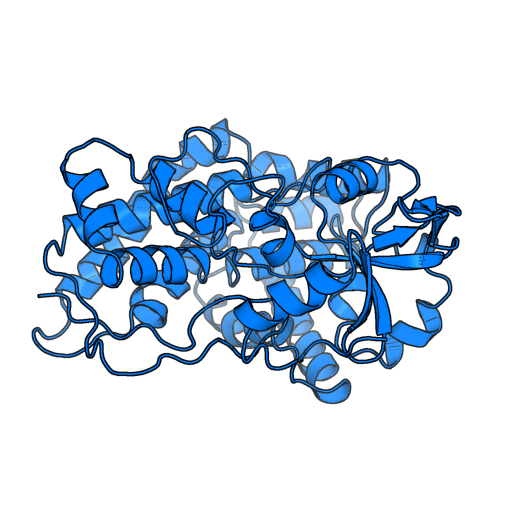
ATOM 2752 N N . ALA A 1 367 ? -4.888 -0.018 13.239 1.00 15.63 367 ALA A N 1
ATOM 2753 C CA . ALA A 1 367 ? -5.846 1.074 13.142 1.00 15.19 367 ALA A CA 1
ATOM 2754 C C . ALA A 1 367 ? -6.842 1.017 14.298 1.00 15.43 367 ALA A C 1
ATOM 2755 O O . ALA A 1 367 ? -7.109 2.029 14.944 1.00 13.54 367 ALA A O 1
ATOM 2757 N N . LEU A 1 368 ? -7.380 -0.168 14.572 1.00 13.71 368 LEU A N 1
ATOM 2758 C CA . LEU A 1 368 ? -8.343 -0.315 15.661 1.00 15.13 368 LEU A CA 1
ATOM 2759 C C . LEU A 1 368 ? -7.757 0.077 17.010 1.00 15.47 368 LEU A C 1
ATOM 2760 O O . LEU A 1 368 ? -8.362 0.846 17.754 1.00 14.84 368 LEU A O 1
ATOM 2765 N N . GLU A 1 369 ? -6.581 -0.460 17.313 1.00 17.29 369 GLU A N 1
ATOM 2766 C CA . GLU A 1 369 ? -5.900 -0.180 18.571 1.00 18.10 369 GLU A CA 1
ATOM 2767 C C . GLU A 1 369 ? -5.679 1.311 18.780 1.00 18.55 369 GLU A C 1
ATOM 2768 O O . GLU A 1 369 ? -5.987 1.851 19.844 1.00 18.19 369 GLU A O 1
ATOM 2774 N N . SER A 1 370 ? -5.157 1.974 17.755 1.00 17.99 370 SER A N 1
ATOM 2775 C CA . SER A 1 370 ? -4.889 3.405 17.820 1.00 18.38 370 SER A CA 1
ATOM 2776 C C . SER A 1 370 ? -6.165 4.237 17.935 1.00 18.07 370 SER A C 1
ATOM 2777 O O . SER A 1 370 ? -6.255 5.133 18.773 1.00 17.73 370 SER A O 1
ATOM 2780 N N . LEU A 1 371 ? -7.153 3.929 17.100 1.00 17.29 371 LEU A N 1
ATOM 2781 C CA . LEU A 1 371 ? -8.420 4.649 17.103 1.00 17.58 371 LEU A CA 1
ATOM 2782 C C . LEU A 1 371 ? -9.169 4.587 18.434 1.00 18.34 371 LEU A C 1
ATOM 2783 O O . LEU A 1 371 ? -9.503 5.622 19.018 1.00 19.03 371 LEU A O 1
ATOM 2788 N N . PHE A 1 372 ? -9.443 3.381 18.916 1.00 17.09 372 PHE A N 1
ATOM 2789 C CA . PHE A 1 372 ? -10.157 3.245 20.180 1.00 19.45 372 PHE A CA 1
ATOM 2790 C C . PHE A 1 372 ? -9.287 3.594 21.379 1.00 20.41 372 PHE A C 1
ATOM 2791 O O . PHE A 1 372 ? -9.793 3.871 22.466 1.00 21.79 372 PHE A O 1
ATOM 2799 N N . GLY A 1 373 ? -7.975 3.588 21.177 1.00 21.61 373 GLY A N 1
ATOM 2800 C CA . GLY A 1 373 ? -7.071 3.917 22.261 1.00 21.69 373 GLY A CA 1
ATOM 2801 C C . GLY A 1 373 ? -7.082 5.423 22.473 1.00 23.26 373 GLY A C 1
ATOM 2802 O O . GLY A 1 373 ? -7.020 5.904 23.606 1.00 22.76 373 GLY A O 1
ATOM 2803 N N . ARG A 1 374 ? -7.182 6.167 21.374 1.00 22.24 374 ARG A N 1
ATOM 2804 C CA . ARG A 1 374 ? -7.201 7.625 21.424 1.00 23.21 374 ARG A CA 1
ATOM 2805 C C . ARG A 1 374 ? -8.587 8.179 21.746 1.00 23.04 374 ARG A C 1
ATOM 2806 O O . ARG A 1 374 ? -8.713 9.176 22.457 1.00 21.55 374 ARG A O 1
ATOM 2814 N N . PHE A 1 375 ? -9.624 7.540 21.214 1.00 22.90 375 PHE A N 1
ATOM 2815 C CA . PHE A 1 375 ? -10.991 7.990 21.457 1.00 24.26 375 PHE A CA 1
ATOM 2816 C C . PHE A 1 375 ? -11.846 6.891 22.079 1.00 25.93 375 PHE A C 1
ATOM 2817 O O . PHE A 1 375 ? -12.614 6.223 21.388 1.00 24.99 375 PHE A O 1
ATOM 2825 N N . PRO A 1 376 ? -11.732 6.696 23.402 1.00 27.44 376 PRO A N 1
ATOM 2826 C CA . PRO A 1 376 ? -12.515 5.662 24.087 1.00 28.62 376 PRO A CA 1
ATOM 2827 C C . PRO A 1 376 ? -14.024 5.906 24.046 1.00 29.58 376 PRO A C 1
ATOM 2828 O O . PRO A 1 376 ? -14.811 4.992 24.294 1.00 32.88 376 PRO A O 1
ATOM 2832 N N . ASP A 1 377 ? -14.426 7.135 23.733 1.00 28.23 377 ASP A N 1
ATOM 2833 C CA . ASP A 1 377 ? -15.843 7.475 23.665 1.00 28.58 377 ASP A CA 1
ATOM 2834 C C . ASP A 1 377 ? -16.372 7.532 22.235 1.00 25.98 377 ASP A C 1
ATOM 2835 O O . ASP A 1 377 ? -17.446 8.075 21.986 1.00 25.85 377 ASP A O 1
ATOM 2840 N N . LEU A 1 378 ? -15.614 6.974 21.299 1.00 24.40 378 LEU A N 1
ATOM 2841 C CA . LEU A 1 378 ? -16.021 6.968 19.898 1.00 23.03 378 LEU A CA 1
ATOM 2842 C C . LEU A 1 378 ? -17.428 6.388 19.773 1.00 21.81 378 LEU A C 1
ATOM 2843 O O . LEU A 1 378 ? -17.755 5.408 20.437 1.00 20.23 378 LEU A O 1
ATOM 2848 N N . ARG A 1 379 ? -18.254 6.991 18.922 1.00 21.20 379 ARG A N 1
ATOM 2849 C CA . ARG A 1 379 ? -19.622 6.518 18.724 1.00 21.77 379 ARG A CA 1
ATOM 2850 C C . ARG A 1 379 ? -20.202 7.012 17.402 1.00 22.05 379 ARG A C 1
ATOM 2851 O O . ARG A 1 379 ? -19.723 7.992 16.832 1.00 22.56 379 ARG A O 1
ATOM 2859 N N . LEU A 1 380 ? -21.230 6.326 16.910 1.00 21.69 380 LEU A N 1
ATOM 2860 C CA . LEU A 1 380 ? -21.863 6.721 15.656 1.00 22.37 380 LEU A CA 1
ATOM 2861 C C . LEU A 1 380 ? -22.484 8.099 15.858 1.00 23.46 380 LEU A C 1
ATOM 2862 O O . LEU A 1 380 ? -23.059 8.375 16.913 1.00 22.63 380 LEU A O 1
ATOM 2867 N N . ALA A 1 381 ? -22.360 8.960 14.853 1.00 23.48 381 ALA A N 1
ATOM 2868 C CA . ALA A 1 381 ? -22.912 10.309 14.923 1.00 24.02 381 ALA A CA 1
ATOM 2869 C C . ALA A 1 381 ? -24.425 10.253 15.122 1.00 25.30 381 ALA A C 1
ATOM 2870 O O . ALA A 1 381 ? -25.000 11.092 15.816 1.00 25.07 381 ALA A O 1
ATOM 2872 N N . ASP A 1 382 ? -25.063 9.260 14.508 1.00 24.92 382 ASP A N 1
ATOM 2873 C CA . ASP A 1 382 ? -26.509 9.086 14.614 1.00 25.78 382 ASP A CA 1
ATOM 2874 C C . ASP A 1 382 ? -26.858 7.610 14.437 1.00 26.03 382 ASP A C 1
ATOM 2875 O O . ASP A 1 382 ? -27.024 7.132 13.316 1.00 25.58 382 ASP A O 1
ATOM 2880 N N . PRO A 1 383 ? -26.973 6.870 15.551 1.00 27.39 383 PRO A N 1
ATOM 2881 C CA . PRO A 1 383 ? -27.300 5.438 15.553 1.00 28.44 383 PRO A CA 1
ATOM 2882 C C . PRO A 1 383 ? -28.585 5.067 14.810 1.00 29.92 383 PRO A C 1
ATOM 2883 O O . PRO A 1 383 ? -28.717 3.949 14.308 1.00 30.36 383 PRO A O 1
ATOM 2887 N N . ALA A 1 384 ? -29.527 6.003 14.739 1.00 30.07 384 ALA A N 1
ATOM 2888 C CA . ALA A 1 384 ? -30.797 5.758 14.058 1.00 30.85 384 ALA A CA 1
ATOM 2889 C C . ALA A 1 384 ? -30.707 5.915 12.543 1.00 31.26 384 ALA A C 1
ATOM 2890 O O . ALA A 1 384 ? -31.597 5.478 11.813 1.00 31.88 384 ALA A O 1
ATOM 2892 N N . GLU A 1 385 ? -29.634 6.538 12.070 1.00 30.81 385 GLU A N 1
ATOM 2893 C CA . GLU A 1 385 ? -29.444 6.744 10.641 1.00 30.26 385 GLU A CA 1
ATOM 2894 C C . GLU A 1 385 ? -28.999 5.466 9.939 1.00 28.92 385 GLU A C 1
ATOM 2895 O O . GLU A 1 385 ? -28.056 4.803 10.370 1.00 29.61 385 GLU A O 1
ATOM 2901 N N . GLU A 1 386 ? -29.686 5.121 8.856 1.00 27.55 386 GLU A N 1
ATOM 2902 C CA . GLU A 1 386 ? -29.352 3.922 8.100 1.00 26.46 386 GLU A CA 1
ATOM 2903 C C . GLU A 1 386 ? -28.180 4.253 7.184 1.00 24.41 386 GLU A C 1
ATOM 2904 O O . GLU A 1 386 ? -28.224 5.230 6.436 1.00 25.48 386 GLU A O 1
ATOM 2906 N N . LEU A 1 387 ? -27.123 3.453 7.259 1.00 22.25 387 LEU A N 1
ATOM 2907 C CA . LEU A 1 387 ? -25.949 3.678 6.426 1.00 19.87 387 LEU A CA 1
ATOM 2908 C C . LEU A 1 387 ? -25.988 2.676 5.279 1.00 19.41 387 LEU A C 1
ATOM 2909 O O . LEU A 1 387 ? -25.675 1.499 5.459 1.00 18.91 387 LEU A O 1
ATOM 2914 N N . PRO A 1 388 ? -26.379 3.136 4.081 1.00 19.43 388 PRO A N 1
ATOM 2915 C CA . PRO A 1 388 ? -26.469 2.285 2.893 1.00 18.45 388 PRO A CA 1
ATOM 2916 C C . PRO A 1 388 ? -25.134 1.674 2.485 1.00 18.18 388 PRO A C 1
ATOM 2917 O O . PRO A 1 388 ? -24.070 2.246 2.726 1.00 16.65 388 PRO A O 1
ATOM 2921 N N . PRO A 1 389 ? -25.176 0.496 1.854 1.00 17.47 389 PRO A N 1
ATOM 2922 C CA . PRO A 1 389 ? -23.952 -0.179 1.424 1.00 16.49 389 PRO A CA 1
ATOM 2923 C C . PRO A 1 389 ? -23.360 0.387 0.142 1.00 16.89 389 PRO A C 1
ATOM 2924 O O . PRO A 1 389 ? -24.066 0.978 -0.681 1.00 15.06 389 PRO A O 1
ATOM 2928 N N . VAL A 1 390 ? -22.051 0.220 -0.013 1.00 15.93 390 VAL A N 1
ATOM 2929 C CA . VAL A 1 390 ? -21.374 0.699 -1.206 1.00 15.46 390 VAL A CA 1
ATOM 2930 C C . VAL A 1 390 ? -22.085 -0.066 -2.330 1.00 15.65 390 VAL A C 1
ATOM 2931 O O . VAL A 1 390 ? -22.372 -1.255 -2.186 1.00 14.50 390 VAL A O 1
ATOM 2935 N N . PRO A 1 391 ? -22.400 0.608 -3.446 1.00 16.91 391 PRO A N 1
ATOM 2936 C CA . PRO A 1 391 ? -23.086 -0.039 -4.573 1.00 16.27 391 PRO A CA 1
ATOM 2937 C C . PRO A 1 391 ? -22.188 -1.032 -5.301 1.00 15.63 391 PRO A C 1
ATOM 2938 O O . PRO A 1 391 ? -21.606 -0.711 -6.336 1.00 16.12 391 PRO A O 1
ATOM 2942 N N . SER A 1 392 ? -22.079 -2.242 -4.758 1.00 15.40 392 SER A N 1
ATOM 2943 C CA . SER A 1 392 ? -21.242 -3.259 -5.373 1.00 12.82 392 SER A CA 1
ATOM 2944 C C . SER A 1 392 ? -21.635 -4.672 -4.963 1.00 13.98 392 SER A C 1
ATOM 2945 O O . SER A 1 392 ? -21.976 -4.930 -3.805 1.00 12.92 392 SER A O 1
ATOM 2948 N N . LEU A 1 393 ? -21.584 -5.579 -5.931 1.00 12.65 393 LEU A N 1
ATOM 2949 C CA . LEU A 1 393 ? -21.918 -6.975 -5.701 1.00 14.16 393 LEU A CA 1
ATOM 2950 C C . LEU A 1 393 ? -20.664 -7.631 -5.116 1.00 13.47 393 LEU A C 1
ATOM 2951 O O . LEU A 1 393 ? -20.727 -8.692 -4.501 1.00 13.72 393 LEU A O 1
ATOM 2956 N N . ILE A 1 394 ? -19.523 -6.971 -5.304 1.00 11.48 394 ILE A N 1
ATOM 2957 C CA . ILE A 1 394 ? -18.249 -7.480 -4.806 1.00 11.17 394 ILE A CA 1
ATOM 2958 C C . ILE A 1 394 ? -17.829 -6.854 -3.472 1.00 12.13 394 ILE A C 1
ATOM 2959 O O . ILE A 1 394 ? -17.659 -7.561 -2.478 1.00 11.39 394 ILE A O 1
ATOM 2964 N N . SER A 1 395 ? -17.664 -5.533 -3.449 1.00 12.21 395 SER A N 1
ATOM 2965 C CA . SER A 1 395 ? -17.262 -4.839 -2.223 1.00 12.29 395 SER A CA 1
ATOM 2966 C C . SER A 1 395 ? -18.357 -4.801 -1.164 1.00 13.06 395 SER A C 1
ATOM 2967 O O . SER A 1 395 ? -19.523 -4.564 -1.475 1.00 13.03 395 SER A O 1
ATOM 2970 N N . ASN A 1 396 ? -17.964 -5.020 0.091 1.00 12.03 396 ASN A N 1
ATOM 2971 C CA . ASN A 1 396 ? -18.894 -5.019 1.214 1.00 13.61 396 ASN A CA 1
ATOM 2972 C C . ASN A 1 396 ? -18.503 -3.953 2.245 1.00 14.00 396 ASN A C 1
ATOM 2973 O O . ASN A 1 396 ? -17.653 -4.180 3.105 1.00 12.46 396 ASN A O 1
ATOM 2978 N N . GLY A 1 397 ? -19.123 -2.784 2.141 1.00 14.47 397 GLY A N 1
ATOM 2979 C CA . GLY A 1 397 ? -18.828 -1.707 3.071 1.00 14.83 397 GLY A CA 1
ATOM 2980 C C . GLY A 1 397 ? -19.952 -0.689 3.092 1.00 15.21 397 GLY A C 1
ATOM 2981 O O . GLY A 1 397 ? -20.933 -0.833 2.364 1.00 13.76 397 GLY A O 1
ATOM 2982 N N . HIS A 1 398 ? -19.819 0.329 3.938 1.00 14.27 398 HIS A N 1
ATOM 2983 C CA . HIS A 1 398 ? -20.834 1.371 4.041 1.00 14.54 398 HIS A CA 1
ATOM 2984 C C . HIS A 1 398 ? -20.377 2.555 3.200 1.00 14.21 398 HIS A C 1
ATOM 2985 O O . HIS A 1 398 ? -19.184 2.812 3.086 1.00 14.78 398 HIS A O 1
ATOM 2992 N N . GLN A 1 399 ? -21.321 3.275 2.605 1.00 14.61 399 GLN A N 1
ATOM 2993 C CA . GLN A 1 399 ? -20.964 4.427 1.784 1.00 17.12 399 GLN A CA 1
ATOM 2994 C C . GLN A 1 399 ? -20.298 5.497 2.641 1.00 17.28 399 GLN A C 1
ATOM 2995 O O . GLN A 1 399 ? -19.453 6.257 2.167 1.00 18.52 399 GLN A O 1
ATOM 3001 N N . ARG A 1 400 ? -20.682 5.540 3.910 1.00 17.86 400 ARG A N 1
ATOM 3002 C CA . ARG A 1 400 ? -20.135 6.505 4.854 1.00 19.67 400 ARG A CA 1
ATOM 3003 C C . ARG A 1 400 ? -20.181 5.921 6.263 1.00 18.28 400 ARG A C 1
ATOM 3004 O O . ARG A 1 400 ? -20.973 5.021 6.541 1.00 17.71 400 ARG A O 1
ATOM 3012 N N . LEU A 1 401 ? -19.321 6.424 7.143 1.00 17.35 401 LEU A N 1
ATOM 3013 C CA . LEU A 1 401 ? -19.271 5.950 8.522 1.00 17.16 401 LEU A CA 1
ATOM 3014 C C . LEU A 1 401 ? -19.138 7.167 9.432 1.00 18.22 401 LEU A C 1
ATOM 3015 O O . LEU A 1 401 ? -18.062 7.444 9.970 1.00 16.85 401 LEU A O 1
ATOM 3020 N N . PRO A 1 402 ? -20.241 7.919 9.597 1.00 18.25 402 PRO A N 1
ATOM 3021 C CA . PRO A 1 402 ? -20.328 9.130 10.422 1.00 18.76 402 PRO A CA 1
ATOM 3022 C C . PRO A 1 402 ? -20.193 8.837 11.910 1.00 18.26 402 PRO A C 1
ATOM 3023 O O . PRO A 1 402 ? -21.006 8.109 12.481 1.00 18.61 402 PRO A O 1
ATOM 3027 N N . VAL A 1 403 ? -19.170 9.411 12.532 1.00 17.50 403 VAL A N 1
ATOM 3028 C CA . VAL A 1 403 ? -18.934 9.208 13.955 1.00 18.28 403 VAL A CA 1
ATOM 3029 C C . VAL A 1 403 ? -18.637 10.518 14.680 1.00 19.91 403 VAL A C 1
ATOM 3030 O O . VAL A 1 403 ? -18.400 11.555 14.057 1.00 18.89 403 VAL A O 1
ATOM 3034 N N . LEU A 1 404 ? -18.658 10.438 16.007 1.00 19.99 404 LEU A N 1
ATOM 3035 C CA . LEU A 1 404 ? -18.383 11.565 16.891 1.00 21.33 404 LEU A CA 1
ATOM 3036 C C . LEU A 1 404 ? -17.233 11.027 17.734 1.00 21.32 404 LEU A C 1
ATOM 3037 O O . LEU A 1 404 ? -17.377 10.022 18.428 1.00 21.76 404 LEU A O 1
ATOM 3042 N N . LEU A 1 405 ? -16.085 11.686 17.653 1.00 22.18 405 LEU A N 1
ATOM 3043 C CA . LEU A 1 405 ? -14.900 11.271 18.392 1.00 23.07 405 LEU A CA 1
ATOM 3044 C C . LEU A 1 405 ? -14.937 11.420 19.909 1.00 24.93 405 LEU A C 1
ATOM 3045 O O . LEU A 1 405 ? -14.351 10.608 20.627 1.00 24.21 405 LEU A O 1
ATOM 3050 N N . HIS A 1 406 ? -15.618 12.447 20.399 1.00 27.52 406 HIS A N 1
ATOM 3051 C CA . HIS A 1 406 ? -15.693 12.669 21.838 1.00 30.10 406 HIS A CA 1
ATOM 3052 C C . HIS A 1 406 ? -17.112 12.600 22.388 1.00 31.81 406 HIS A C 1
ATOM 3053 O O . HIS A 1 406 ? -18.054 12.913 21.635 1.00 33.94 406 HIS A O 1
ATOM 3060 N N . ALA A 1 407 ? -17.256 12.252 23.582 1.00 35.69 407 ALA A N 1
#

CATH classification: 1.10.630.10

Nearest PDB structures (foldseek):
  1odo-assembly1_A  TM=1.003E+00  e=1.323E-72  Streptomyces coelicolor A3(2)
  8jnq-assembly1_A  TM=8.658E-01  e=5.202E-26  Streptomyces torulosus
  2d0e-assembly1_A  TM=8.760E-01  e=6.854E-23  Streptomyces coelicolor A3(2)
  3tzo-assembly2_B  TM=7.821E-01  e=5.026E-23  Streptomyces coelicolor
  5de9-assembly2_B  TM=7.741E-01  e=1.149E-22  Streptomyces coelicolor

Secondary structure (P-SEA, 3-state):
ccccccccccaaaaaaaaaccccccccccccbbbbbccaaaaaaaaaacccccccccccccccccccccccccccccccccccccaaaaaaaaaaccccccaaaaaaaaaaaaaaaaaaaaaaaacccccccccccccccaaaaaaaaaaacccccccccaaaaaaaaacccccaaaaaaaaaaaaaaaaaaaaaaaacccccaaaaaaaaaaccccaaaaaaaaaaaaaaaacaaaaaaaaaaaaaaacaaaaaaaaaccccaaaaaaaaaaaccccccccbbbbcccccccccccccccbbbbbaaaaaaacccccccccccccccccccccccccccccccaaaaaaaaaaaaaaaaaaaccccccccccbbbbcccccccccccbbbbbcc

Sequence (395 aa):
ALVLDPTGADHHTEHRTLREGGPATWVDVLGVQAWSVSDPVLLKQLLTSSDVSKDARAHWPAFGEVVGTWPLALWVAVENMFTAYGPNHRKLRRLVAPAFSARRVDAMRPAVEAMVTGLVDRLAELPAGEPVDLRQELAYPLPIAVIGHLMGVPQDRRDGFRALVDGVFDTTLDQAEAQANTARLYEVLDQLIAAKRATPGDDMTSLLIAARDDRLSPEELRDTLLLMISAGYEETTTVVNVIDQAVHTLLTRPDQLALVRKGEVTWADVVEETLRHEPAVKHLPLRYAVTDIALPDGRTIARGEPILASYAAANRHPDWHEDADTFDATRTVKEHLAFGHGVHFCLGAPLARMEVTLALESLFGRFPDLRLADPAEELPPVPSLISNGHQRLPVLLH

Solvent-accessible surface area: 16350 Å² total